Protein AF-0000000074520093 (afdb_homodimer)

Radius of gyration: 28.76 Å; Cα contacts (8 Å, |Δi|>4): 1550; chains: 2; bounding box: 60×88×59 Å

Sequence (734 aa):
MERLTLAYLGQLAEAAAVRPYFEPVVTDRGVQGARLGLVDDNTTGRFTRQEFALAETWLAPGDDAEAAFKRLVADGRRFILVDLKPEVLRRLAALPQAHDVLLLDVSSRDDALRGEDCASNVLHLLPSRAMRADALSQYLAKKKWTRWFLAVGPAPEDRLFADALKRSAKRFGMKIVAEKTWTHSFDDRKTPESEVPVFTQGSDYDLVLVADEAGSFGDILSYRTWLPRPVAGTQGLVPSAWHHTLEAWGAIQLQNRFRQQAGRWMTEADYGAWLAVRAIGEAATRTRSLEFEAIRSYLLSDGFALAGFKGVPLSFRRWDGQLRQPVLLVQERSLVAVAPVEGFAHPKNELDSLGYDEPETSCHAKPMERLTLAYLGQLAEAAAVRPYFEPVVTDRGVQGARLGLVDDNTTGRFTRQEFALAETWLAPGDDAEAAFKRLVADGRRFILVDLKPEVLRRLAALPQAHDVLLLDVSSRDDALRGEDCASNVLHLLPSRAMRADALSQYLAKKKWTRWFLAVGPAPEDRLFADALKRSAKRFGMKIVAEKTWTHSFDDRKTPESEVPVFTQGSDYDLVLVADEAGSFGDILSYRTWLPRPVAGTQGLVPSAWHHTLEAWGAIQLQNRFRQQAGRWMTEADYGAWLAVRAIGEAATRTRSLEFEAIRSYLLSDGFALAGFKGVPLSFRRWDGQLRQPVLLVQERSLVAVAPVEGFAHPKNELDSLGYDEPETSCHAKP

Nearest PDB structures (foldseek):
  3i09-assembly2_B  TM=7.073E-01  e=7.413E-15  Burkholderia mallei
  3n0w-assembly2_B  TM=7.727E-01  e=3.024E-14  Paraburkholderia xenovorans LB400
  4evr-assembly1_A  TM=6.752E-01  e=2.594E-12  Rhodopseudomonas palustris CGA009
  8jd5-assembly1_2  TM=5.832E-01  e=4.767E-10  Homo sapiens
  6bt5-assembly1_B  TM=6.129E-01  e=2.559E-08  Homo sapiens

Organism: Methylococcus capsulatus (strain ATCC 33009 / NCIMB 11132 / Bath) (NCBI:txid243233)

Structure (mmCIF, N/CA/C/O backbone):
data_AF-0000000074520093-model_v1
#
loop_
_entity.id
_entity.type
_entity.pdbx_description
1 polymer 'Leucine-binding protein domain-containing protein'
#
loop_
_atom_site.group_PDB
_atom_site.id
_atom_site.type_symbol
_atom_site.label_atom_id
_atom_site.label_alt_id
_atom_site.label_comp_id
_atom_site.label_asym_id
_atom_site.label_entity_id
_atom_site.label_seq_id
_atom_site.pdbx_PDB_ins_code
_atom_site.Cartn_x
_atom_site.Cartn_y
_atom_site.Cartn_z
_atom_site.occupancy
_atom_site.B_iso_or_equiv
_atom_site.auth_seq_id
_atom_site.auth_comp_id
_atom_site.auth_asym_id
_atom_site.auth_atom_id
_atom_site.pdbx_PDB_model_num
ATOM 1 N N . MET A 1 1 ? -26.984 -26.406 -28.328 1 77.5 1 MET A N 1
ATOM 2 C CA . MET A 1 1 ? -25.797 -25.953 -27.609 1 77.5 1 MET A CA 1
ATOM 3 C C . MET A 1 1 ? -25.422 -26.953 -26.516 1 77.5 1 MET A C 1
ATOM 5 O O . MET A 1 1 ? -26.281 -27.453 -25.797 1 77.5 1 MET A O 1
ATOM 9 N N . GLU A 1 2 ? -24.234 -27.531 -26.578 1 89.75 2 GLU A N 1
ATOM 10 C CA . GLU A 1 2 ? -23.734 -28.438 -25.547 1 89.75 2 GLU A CA 1
ATOM 11 C C . GLU A 1 2 ? -23.25 -27.672 -24.312 1 89.75 2 GLU A C 1
ATOM 13 O O . GLU A 1 2 ? -22.75 -26.562 -24.438 1 89.75 2 GLU A O 1
ATOM 18 N N . ARG A 1 3 ? -23.562 -28.266 -23.203 1 94.94 3 ARG A N 1
ATOM 19 C CA . ARG A 1 3 ? -23.266 -27.547 -21.969 1 94.94 3 ARG A CA 1
ATOM 20 C C . ARG A 1 3 ? -22.297 -28.344 -21.094 1 94.94 3 ARG A C 1
ATOM 22 O O . ARG A 1 3 ? -22.422 -29.562 -20.969 1 94.94 3 ARG A O 1
ATOM 29 N N . LEU A 1 4 ? -21.281 -27.656 -20.672 1 97.19 4 LEU A N 1
ATOM 30 C CA . LEU A 1 4 ? -20.391 -28.203 -19.672 1 97.19 4 LEU A CA 1
ATOM 31 C C . LEU A 1 4 ? -20.516 -27.438 -18.359 1 97.19 4 LEU A C 1
ATOM 33 O O . LEU A 1 4 ? -20.297 -26.234 -18.297 1 97.19 4 LEU A O 1
ATOM 37 N N . THR A 1 5 ? -20.938 -28.172 -17.281 1 98.25 5 THR A N 1
ATOM 38 C CA . THR A 1 5 ? -21.047 -27.547 -15.969 1 98.25 5 THR A CA 1
ATOM 39 C C . THR A 1 5 ? -19.828 -27.891 -15.109 1 98.25 5 THR A C 1
ATOM 41 O O . THR A 1 5 ? -19.625 -29.047 -14.742 1 98.25 5 THR A O 1
ATOM 44 N N . LEU A 1 6 ? -19.016 -26.859 -14.852 1 98.69 6 LEU A N 1
ATOM 45 C CA . LEU A 1 6 ? -17.922 -26.969 -13.898 1 98.69 6 LEU A CA 1
ATOM 46 C C . LEU A 1 6 ? -18.438 -26.906 -12.461 1 98.69 6 LEU A C 1
ATOM 48 O O . LEU A 1 6 ? -19.609 -26.594 -12.234 1 98.69 6 LEU A O 1
ATOM 52 N N . ALA A 1 7 ? -17.594 -27.234 -11.555 1 98.81 7 ALA A N 1
ATOM 53 C CA . ALA A 1 7 ? -17.938 -27.094 -10.148 1 98.81 7 ALA A CA 1
ATOM 54 C C . ALA A 1 7 ? -16.891 -26.281 -9.398 1 98.81 7 ALA A C 1
ATOM 56 O O . ALA A 1 7 ? -15.711 -26.297 -9.766 1 98.81 7 ALA A O 1
ATOM 57 N N . TYR A 1 8 ? -17.312 -25.547 -8.438 1 98.69 8 TYR A N 1
ATOM 58 C CA . TYR A 1 8 ? -16.469 -24.844 -7.48 1 98.69 8 TYR A CA 1
ATOM 59 C C . TYR A 1 8 ? -16.703 -25.344 -6.066 1 98.69 8 TYR A C 1
ATOM 61 O O . TYR A 1 8 ? -17.844 -25.312 -5.574 1 98.69 8 TYR A O 1
ATOM 69 N N . LEU A 1 9 ? -15.695 -25.875 -5.5 1 98.56 9 LEU A N 1
ATOM 70 C CA . LEU A 1 9 ? -15.742 -26.359 -4.125 1 98.56 9 LEU A CA 1
ATOM 71 C C . LEU A 1 9 ? -14.789 -25.578 -3.234 1 98.56 9 LEU A C 1
ATOM 73 O O . LEU A 1 9 ? -13.57 -25.75 -3.32 1 98.56 9 LEU A O 1
ATOM 77 N N . GLY A 1 10 ? -15.383 -24.703 -2.418 1 96.88 10 GLY A N 1
ATOM 78 C CA . GLY A 1 10 ? -14.555 -23.781 -1.654 1 96.88 10 GLY A CA 1
ATOM 79 C C . GLY A 1 10 ? -14.93 -23.719 -0.187 1 96.88 10 GLY A C 1
ATOM 80 O O . GLY A 1 10 ? -16.031 -24.109 0.192 1 96.88 10 GLY A O 1
ATOM 81 N N . GLN A 1 11 ? -13.984 -23.359 0.592 1 92.38 11 GLN A N 1
ATOM 82 C CA . GLN A 1 11 ? -14.18 -23.031 1.999 1 92.38 11 GLN A CA 1
ATOM 83 C C . GLN A 1 11 ? -13.461 -21.719 2.357 1 92.38 11 GLN A C 1
ATOM 85 O O . GLN A 1 11 ? -12.25 -21.594 2.152 1 92.38 11 GLN A O 1
ATOM 90 N N . LEU A 1 12 ? -14.305 -20.797 2.811 1 79.06 12 LEU A N 1
ATOM 91 C CA . LEU A 1 12 ? -13.641 -19.547 3.184 1 79.06 12 LEU A CA 1
ATOM 92 C C . LEU A 1 12 ? -12.797 -19.734 4.441 1 79.06 12 LEU A C 1
ATOM 94 O O . LEU A 1 12 ? -13.242 -20.359 5.402 1 79.06 12 LEU A O 1
ATOM 98 N N . ALA A 1 13 ? -11.484 -19.328 4.156 1 69.88 13 ALA A N 1
ATOM 99 C CA . ALA A 1 13 ? -10.609 -19.406 5.32 1 69.88 13 ALA A CA 1
ATOM 100 C C . ALA A 1 13 ? -11.156 -18.562 6.473 1 69.88 13 ALA A C 1
ATOM 102 O O . ALA A 1 13 ? -11.758 -17.516 6.25 1 69.88 13 ALA A O 1
ATOM 103 N N . GLU A 1 14 ? -11.078 -19.172 7.57 1 64.88 14 GLU A N 1
ATOM 104 C CA . GLU A 1 14 ? -11.414 -18.375 8.742 1 64.88 14 GLU A CA 1
ATOM 105 C C . GLU A 1 14 ? -10.555 -17.109 8.82 1 64.88 14 GLU A C 1
ATOM 107 O O . GLU A 1 14 ? -9.367 -17.156 8.5 1 64.88 14 GLU A O 1
ATOM 112 N N . ALA A 1 15 ? -11.273 -16.078 8.836 1 58.47 15 ALA A N 1
ATOM 113 C CA . ALA A 1 15 ? -10.555 -14.812 8.922 1 58.47 15 ALA A CA 1
ATOM 114 C C . ALA A 1 15 ? -9.414 -14.891 9.938 1 58.47 15 ALA A C 1
ATOM 116 O O . ALA A 1 15 ? -9.586 -15.43 11.031 1 58.47 15 ALA A O 1
ATOM 117 N N . ALA A 1 16 ? -8.227 -14.711 9.344 1 59.03 16 ALA A N 1
ATOM 118 C CA . ALA A 1 16 ? -7.105 -14.633 10.273 1 59.03 16 ALA A CA 1
ATOM 119 C C . ALA A 1 16 ? -7.387 -13.617 11.383 1 59.03 16 ALA A C 1
ATOM 121 O O . ALA A 1 16 ? -7.973 -12.562 11.133 1 59.03 16 ALA A O 1
ATOM 122 N N . ALA A 1 17 ? -7.145 -13.922 12.648 1 55.62 17 ALA A N 1
ATOM 123 C CA . ALA A 1 17 ? -7.305 -13.062 13.82 1 55.62 17 ALA A CA 1
ATOM 124 C C . ALA A 1 17 ? -6.52 -11.766 13.664 1 55.62 17 ALA A C 1
ATOM 126 O O . ALA A 1 17 ? -6.875 -10.734 14.242 1 55.62 17 ALA A O 1
ATOM 127 N N . VAL A 1 18 ? -5.57 -11.695 12.711 1 66.44 18 VAL A N 1
ATOM 128 C CA . VAL A 1 18 ? -4.609 -10.602 12.773 1 66.44 18 VAL A CA 1
ATOM 129 C C . VAL A 1 18 ? -4.668 -9.781 11.484 1 66.44 18 VAL A C 1
ATOM 131 O O . VAL A 1 18 ? -3.785 -8.961 11.219 1 66.44 18 VAL A O 1
ATOM 134 N N . ARG A 1 19 ? -5.762 -9.602 10.953 1 75.81 19 ARG A N 1
ATOM 135 C CA . ARG A 1 19 ? -5.863 -8.805 9.734 1 75.81 19 ARG A CA 1
ATOM 136 C C . ARG A 1 19 ? -5.969 -7.32 10.047 1 75.81 19 ARG A C 1
ATOM 138 O O . ARG A 1 19 ? -6.719 -6.922 10.945 1 75.81 19 ARG A O 1
ATOM 145 N N . PRO A 1 20 ? -5.039 -6.539 9.312 1 84.38 20 PRO A N 1
ATOM 146 C CA . PRO A 1 20 ? -5.203 -5.102 9.523 1 84.38 20 PRO A CA 1
ATOM 147 C C . PRO A 1 20 ? -6.625 -4.617 9.242 1 84.38 20 PRO A C 1
ATOM 149 O O . PRO A 1 20 ? -7.273 -5.105 8.312 1 84.38 20 PRO A O 1
ATOM 152 N N . TYR A 1 21 ? -7.066 -3.693 9.977 1 85.88 21 TYR A N 1
ATOM 153 C CA . TYR A 1 21 ? -8.438 -3.203 9.922 1 85.88 21 TYR A CA 1
ATOM 154 C C . TYR A 1 21 ? -8.75 -2.605 8.555 1 85.88 21 TYR A C 1
ATOM 156 O O . TYR A 1 21 ? -9.898 -2.65 8.094 1 85.88 21 TYR A O 1
ATOM 164 N N . PHE A 1 22 ? -7.738 -2.148 7.883 1 89.12 22 PHE A N 1
ATOM 165 C CA . PHE A 1 22 ? -7.98 -1.417 6.645 1 89.12 22 PHE A CA 1
ATOM 166 C C . PHE A 1 22 ? -8.047 -2.371 5.461 1 89.12 22 PHE A C 1
ATOM 168 O O . PHE A 1 22 ? -8.367 -1.959 4.344 1 89.12 22 PHE A O 1
ATOM 175 N N . GLU A 1 23 ? -7.785 -3.617 5.672 1 86.5 23 GLU A N 1
ATOM 176 C CA . GLU A 1 23 ? -7.953 -4.609 4.613 1 86.5 23 GLU A CA 1
ATOM 177 C C . GLU A 1 23 ? -9.391 -5.125 4.562 1 86.5 23 GLU A C 1
ATOM 179 O O . GLU A 1 23 ? -9.938 -5.547 5.578 1 86.5 23 GLU A O 1
ATOM 184 N N . PRO A 1 24 ? -9.93 -5.133 3.428 1 81 24 PRO A N 1
ATOM 185 C CA . PRO A 1 24 ? -11.32 -5.602 3.332 1 81 24 PRO A CA 1
ATOM 186 C C . PRO A 1 24 ? -11.445 -7.105 3.58 1 81 24 PRO A C 1
ATOM 188 O O . PRO A 1 24 ? -10.562 -7.875 3.197 1 81 24 PRO A O 1
ATOM 191 N N . VAL A 1 25 ? -12.539 -7.426 4.152 1 84.38 25 VAL A N 1
ATOM 192 C CA . VAL A 1 25 ? -12.883 -8.836 4.293 1 84.38 25 VAL A CA 1
ATOM 193 C C . VAL A 1 25 ? -13.461 -9.367 2.984 1 84.38 25 VAL A C 1
ATOM 195 O O . VAL A 1 25 ? -14.477 -8.867 2.502 1 84.38 25 VAL A O 1
ATOM 198 N N . VAL A 1 26 ? -12.812 -10.352 2.408 1 89.38 26 VAL A N 1
ATOM 199 C CA . VAL A 1 26 ? -13.258 -10.922 1.141 1 89.38 26 VAL A CA 1
ATOM 200 C C . VAL A 1 26 ? -14 -12.227 1.397 1 89.38 26 VAL A C 1
ATOM 202 O O . VAL A 1 26 ? -13.414 -13.203 1.874 1 89.38 26 VAL A O 1
ATOM 205 N N . THR A 1 27 ? -15.266 -12.227 1.076 1 89 27 THR A N 1
ATOM 206 C CA . THR A 1 27 ? -16.094 -13.391 1.387 1 89 27 THR A CA 1
ATOM 207 C C . THR A 1 27 ? -16.359 -14.211 0.129 1 89 27 THR A C 1
ATOM 209 O O . THR A 1 27 ? -17 -15.266 0.195 1 89 27 THR A O 1
ATOM 212 N N . ASP A 1 28 ? -15.836 -13.781 -0.969 1 92.81 28 ASP A N 1
ATOM 213 C CA . ASP A 1 28 ? -16.125 -14.445 -2.234 1 92.81 28 ASP A CA 1
ATOM 214 C C . ASP A 1 28 ? -14.844 -14.648 -3.047 1 92.81 28 ASP A C 1
ATOM 216 O O . ASP A 1 28 ? -14.867 -14.57 -4.277 1 92.81 28 ASP A O 1
ATOM 220 N N . ARG A 1 29 ? -13.758 -14.734 -2.295 1 92.19 29 ARG A N 1
ATOM 221 C CA . ARG A 1 29 ? -12.492 -14.938 -2.986 1 92.19 29 ARG A CA 1
ATOM 222 C C . ARG A 1 29 ? -12.516 -16.219 -3.807 1 92.19 29 ARG A C 1
ATOM 224 O O . ARG A 1 29 ? -13.094 -17.219 -3.385 1 92.19 29 ARG A O 1
ATOM 231 N N . GLY A 1 30 ? -11.945 -16.219 -4.922 1 96.5 30 GLY A N 1
ATOM 232 C CA . GLY A 1 30 ? -11.875 -17.391 -5.801 1 96.5 30 GLY A CA 1
ATOM 233 C C . GLY A 1 30 ? -13.047 -17.484 -6.754 1 96.5 30 GLY A C 1
ATOM 234 O O . GLY A 1 30 ? -12.875 -17.391 -7.973 1 96.5 30 GLY A O 1
ATOM 235 N N . VAL A 1 31 ? -14.25 -17.5 -6.215 1 97.62 31 VAL A N 1
ATOM 236 C CA . VAL A 1 31 ? -15.438 -17.781 -7.016 1 97.62 31 VAL A CA 1
ATOM 237 C C . VAL A 1 31 ? -15.68 -16.625 -7.988 1 97.62 31 VAL A C 1
ATOM 239 O O . VAL A 1 31 ? -16.156 -16.844 -9.109 1 97.62 31 VAL A O 1
ATOM 242 N N . GLN A 1 32 ? -15.383 -15.367 -7.59 1 98.06 32 GLN A N 1
ATOM 243 C CA . GLN A 1 32 ? -15.555 -14.234 -8.492 1 98.06 32 GLN A CA 1
ATOM 244 C C . GLN A 1 32 ? -14.641 -14.352 -9.711 1 98.06 32 GLN A C 1
ATOM 246 O O . GLN A 1 32 ? -15.008 -13.922 -10.805 1 98.06 32 GLN A O 1
ATOM 251 N N . GLY A 1 33 ? -13.453 -14.914 -9.484 1 98.62 33 GLY A N 1
ATOM 252 C CA . GLY A 1 33 ? -12.586 -15.203 -10.625 1 98.62 33 GLY A CA 1
ATOM 253 C C . GLY A 1 33 ? -13.164 -16.25 -11.562 1 98.62 33 GLY A C 1
ATOM 254 O O . GLY A 1 33 ? -13.109 -16.094 -12.781 1 98.62 33 GLY A O 1
ATOM 255 N N . ALA A 1 34 ? -13.711 -17.25 -11.008 1 98.81 34 ALA A N 1
ATOM 256 C CA . ALA A 1 34 ? -14.336 -18.312 -11.805 1 98.81 34 ALA A CA 1
ATOM 257 C C . ALA A 1 34 ? -15.5 -17.766 -12.617 1 98.81 34 ALA A C 1
ATOM 259 O O . ALA A 1 34 ? -15.641 -18.078 -13.805 1 98.81 34 ALA A O 1
ATOM 260 N N . ARG A 1 35 ? -16.328 -16.984 -12.008 1 98.75 35 ARG A N 1
ATOM 261 C CA . ARG A 1 35 ? -17.469 -16.375 -12.68 1 98.75 35 ARG A CA 1
ATOM 262 C C . ARG A 1 35 ? -17.031 -15.516 -13.852 1 98.75 35 ARG A C 1
ATOM 264 O O . ARG A 1 35 ? -17.656 -15.539 -14.914 1 98.75 35 ARG A O 1
ATOM 271 N N . LEU A 1 36 ? -15.984 -14.773 -13.586 1 98.75 36 LEU A N 1
ATOM 272 C CA . LEU A 1 36 ? -15.477 -13.953 -14.68 1 98.75 36 LEU A CA 1
ATOM 273 C C . LEU A 1 36 ? -14.961 -14.828 -15.82 1 98.75 36 LEU A C 1
ATOM 275 O O . LEU A 1 36 ? -15.148 -14.492 -17 1 98.75 36 LEU A O 1
ATOM 279 N N . GLY A 1 37 ? -14.25 -15.914 -15.492 1 98.62 37 GLY A N 1
ATOM 280 C CA . GLY A 1 37 ? -13.812 -16.859 -16.5 1 98.62 37 GLY A CA 1
ATOM 281 C C . GLY A 1 37 ? -14.953 -17.422 -17.328 1 98.62 37 GLY A C 1
ATOM 282 O O . GLY A 1 37 ? -14.812 -17.641 -18.531 1 98.62 37 GLY A O 1
ATOM 283 N N . LEU A 1 38 ? -16.109 -17.656 -16.688 1 98.38 38 LEU A N 1
ATOM 284 C CA . LEU A 1 38 ? -17.297 -18.141 -17.375 1 98.38 38 LEU A CA 1
ATOM 285 C C . LEU A 1 38 ? -17.781 -17.125 -18.406 1 98.38 38 LEU A C 1
ATOM 287 O O . LEU A 1 38 ? -18.141 -17.484 -19.516 1 98.38 38 LEU A O 1
ATOM 291 N N . VAL A 1 39 ? -17.812 -15.875 -17.953 1 97.81 39 VAL A N 1
ATOM 292 C CA . VAL A 1 39 ? -18.234 -14.812 -18.844 1 97.81 39 VAL A CA 1
ATOM 293 C C . VAL A 1 39 ? -17.328 -14.781 -20.078 1 97.81 39 VAL A C 1
ATOM 295 O O . VAL A 1 39 ? -17.812 -14.703 -21.219 1 97.81 39 VAL A O 1
ATOM 298 N N . ASP A 1 40 ? -16.031 -14.875 -19.844 1 97 40 ASP A N 1
ATOM 299 C CA . ASP A 1 40 ? -15.062 -14.852 -20.938 1 97 40 ASP A CA 1
ATOM 300 C C . ASP A 1 40 ? -15.266 -16.031 -21.875 1 97 40 ASP A C 1
ATOM 302 O O . ASP A 1 40 ? -15.297 -15.852 -23.094 1 97 40 ASP A O 1
ATOM 306 N N . ASP A 1 41 ? -15.406 -17.188 -21.297 1 97 41 ASP A N 1
ATOM 307 C CA . ASP A 1 41 ? -15.523 -18.406 -22.109 1 97 41 ASP A CA 1
ATOM 308 C C . ASP A 1 41 ? -16.844 -18.422 -22.875 1 97 41 ASP A C 1
ATOM 310 O O . ASP A 1 41 ? -16.906 -18.906 -24.016 1 97 41 ASP A O 1
ATOM 314 N N . ASN A 1 42 ? -17.906 -17.891 -22.281 1 96.38 42 ASN A N 1
ATOM 315 C CA . ASN A 1 42 ? -19.219 -17.906 -22.938 1 96.38 42 ASN A CA 1
ATOM 316 C C . ASN A 1 42 ? -19.297 -16.859 -24.031 1 96.38 42 ASN A C 1
ATOM 318 O O . ASN A 1 42 ? -20.141 -16.953 -24.922 1 96.38 42 ASN A O 1
ATOM 322 N N . THR A 1 43 ? -18.484 -15.875 -23.906 1 91.12 43 THR A N 1
ATOM 323 C CA . THR A 1 43 ? -18.375 -14.938 -25.016 1 91.12 43 THR A CA 1
ATOM 324 C C . THR A 1 43 ? -17.828 -15.633 -26.266 1 91.12 43 THR A C 1
ATOM 326 O O . THR A 1 43 ? -18.359 -15.453 -27.359 1 91.12 43 THR A O 1
ATOM 329 N N . THR A 1 44 ? -16.828 -16.438 -26.094 1 84.62 44 THR A N 1
ATOM 330 C CA . THR A 1 44 ? -16.25 -17.234 -27.188 1 84.62 44 THR A CA 1
ATOM 331 C C . THR A 1 44 ? -17.188 -18.375 -27.578 1 84.62 44 THR A C 1
ATOM 333 O O . THR A 1 44 ? -17.25 -18.781 -28.734 1 84.62 44 THR A O 1
ATOM 336 N N . GLY A 1 45 ? -17.875 -18.922 -26.594 1 83.44 45 GLY A N 1
ATOM 337 C CA . GLY A 1 45 ? -18.734 -20.078 -26.75 1 83.44 45 GLY A CA 1
ATOM 338 C C . GLY A 1 45 ? -19.922 -19.812 -27.672 1 83.44 45 GLY A C 1
ATOM 339 O O . GLY A 1 45 ? -20.469 -20.75 -28.266 1 83.44 45 GLY A O 1
ATOM 340 N N . ARG A 1 46 ? -20.281 -18.625 -27.781 1 82.62 46 ARG A N 1
ATOM 341 C CA . ARG A 1 46 ? -21.375 -18.281 -28.688 1 82.62 46 ARG A CA 1
ATOM 342 C C . ARG A 1 46 ? -21.031 -18.656 -30.125 1 82.62 46 ARG A C 1
ATOM 344 O O . ARG A 1 46 ? -21.906 -19.031 -30.906 1 82.62 46 ARG A O 1
ATOM 351 N N . PHE A 1 47 ? -19.812 -18.719 -30.391 1 84.44 47 PHE A N 1
ATOM 352 C CA . PHE A 1 47 ? -19.359 -19 -31.75 1 84.44 47 PHE A CA 1
ATOM 353 C C . PHE A 1 47 ? -19.125 -20.484 -31.938 1 84.44 47 PHE A C 1
ATOM 355 O O . PHE A 1 47 ? -19.266 -21.016 -33.031 1 84.44 47 PHE A O 1
ATOM 362 N N . THR A 1 48 ? -18.812 -21.188 -30.812 1 84.88 48 THR A N 1
ATOM 363 C CA . THR A 1 48 ? -18.484 -22.609 -30.906 1 84.88 48 THR A CA 1
ATOM 364 C C . THR A 1 48 ? -19.672 -23.453 -30.484 1 84.88 48 THR A C 1
ATOM 366 O O . THR A 1 48 ? -19.641 -24.688 -30.578 1 84.88 48 THR A O 1
ATOM 369 N N . ARG A 1 49 ? -20.719 -22.828 -30.016 1 89.94 49 ARG A N 1
ATOM 370 C CA . ARG A 1 49 ? -21.938 -23.484 -29.562 1 89.94 49 ARG A CA 1
ATOM 371 C C . ARG A 1 49 ? -21.688 -24.297 -28.297 1 89.94 49 ARG A C 1
ATOM 373 O O . ARG A 1 49 ? -22.125 -25.438 -28.188 1 89.94 49 ARG A O 1
ATOM 380 N N . GLN A 1 50 ? -20.812 -23.797 -27.516 1 92.69 50 GLN A N 1
ATOM 381 C CA . GLN A 1 50 ? -20.516 -24.344 -26.203 1 92.69 50 GLN A CA 1
ATOM 382 C C . GLN A 1 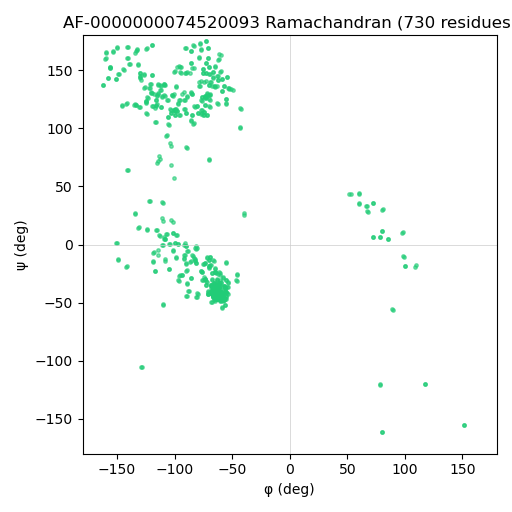50 ? -20.953 -23.391 -25.094 1 92.69 50 GLN A C 1
ATOM 384 O O . GLN A 1 50 ? -20.812 -22.172 -25.234 1 92.69 50 GLN A O 1
ATOM 389 N N . GLU A 1 51 ? -21.531 -23.953 -24.141 1 95.12 51 GLU A N 1
ATOM 390 C CA . GLU A 1 51 ? -21.938 -23.172 -22.984 1 95.12 51 GLU A CA 1
ATOM 391 C C . GLU A 1 51 ? -21.297 -23.703 -21.703 1 95.12 51 GLU A C 1
ATOM 393 O O . GLU A 1 51 ? -21.219 -24.922 -21.516 1 95.12 51 GLU A O 1
ATOM 398 N N . PHE A 1 52 ? -20.812 -22.797 -20.938 1 97.56 52 PHE A N 1
ATOM 399 C CA . PHE A 1 52 ? -20.188 -23.156 -19.672 1 97.56 52 PHE A CA 1
ATOM 400 C C . PHE A 1 52 ? -20.984 -22.625 -18.484 1 97.56 52 PHE A C 1
ATOM 402 O O . PHE A 1 52 ? -21.5 -21.5 -18.531 1 97.56 52 PHE A O 1
ATOM 409 N N . ALA A 1 53 ? -21.125 -23.438 -17.484 1 98 53 ALA A N 1
ATOM 410 C CA . ALA A 1 53 ? -21.797 -23.094 -16.234 1 98 53 ALA A CA 1
ATOM 411 C C . ALA A 1 53 ? -20.969 -23.516 -15.023 1 98 53 ALA A C 1
ATOM 413 O O . ALA A 1 53 ? -19.969 -24.219 -15.156 1 98 53 ALA A O 1
ATOM 414 N N . LEU A 1 54 ? -21.359 -23.016 -13.85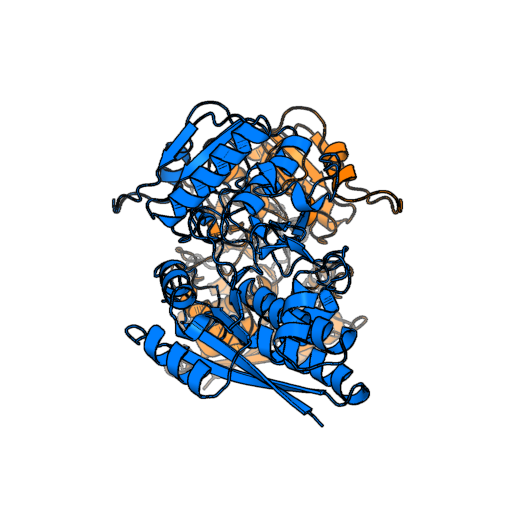9 1 98.44 54 LEU A N 1
ATOM 415 C CA . LEU A 1 54 ? -20.625 -23.297 -12.641 1 98.44 54 LEU A CA 1
ATOM 416 C C . LEU A 1 54 ? -21.562 -23.672 -11.5 1 98.44 54 LEU A C 1
ATOM 418 O O . LEU A 1 54 ? -22.484 -22.922 -11.164 1 98.44 54 LEU A O 1
ATOM 422 N N . ALA A 1 55 ? -21.359 -24.859 -10.984 1 98.31 55 ALA A N 1
ATOM 423 C CA . ALA A 1 55 ? -22.031 -25.281 -9.75 1 98.31 55 ALA A CA 1
ATOM 424 C C . ALA A 1 55 ? -21.172 -24.953 -8.531 1 98.31 55 ALA A C 1
ATOM 426 O O . ALA A 1 55 ? -20.078 -25.5 -8.367 1 98.31 55 ALA A O 1
ATOM 427 N N . GLU A 1 56 ? -21.672 -24.094 -7.684 1 97.75 56 GLU A N 1
ATOM 428 C CA . GLU A 1 56 ? -20.875 -23.609 -6.559 1 97.75 56 GLU A CA 1
ATOM 429 C C . GLU A 1 56 ? -21.281 -24.312 -5.262 1 97.75 56 GLU A C 1
ATOM 431 O O . GLU A 1 56 ? -22.453 -24.438 -4.953 1 97.75 56 GLU A O 1
ATOM 436 N N . THR A 1 57 ? -20.344 -24.844 -4.57 1 97.5 57 THR A N 1
ATOM 437 C CA . THR A 1 57 ? -20.516 -25.422 -3.24 1 97.5 57 THR A CA 1
ATOM 438 C C . THR A 1 57 ? -19.547 -24.781 -2.244 1 97.5 57 THR A C 1
ATOM 440 O O . THR A 1 57 ? -18.328 -24.828 -2.424 1 97.5 57 THR A O 1
ATOM 443 N N . TRP A 1 58 ? -20.109 -24.203 -1.192 1 95.69 58 TRP A N 1
ATOM 444 C CA . TRP A 1 58 ? -19.328 -23.578 -0.121 1 95.69 58 TRP A CA 1
ATOM 445 C C . TRP A 1 58 ? -19.453 -24.391 1.169 1 95.69 58 TRP A C 1
ATOM 447 O O . TRP A 1 58 ? -20.547 -24.656 1.644 1 95.69 58 TRP A O 1
ATOM 457 N N . LEU A 1 59 ? -18.297 -24.688 1.637 1 95.75 59 LEU A N 1
ATOM 458 C CA . LEU A 1 59 ? -18.266 -25.453 2.871 1 95.75 59 LEU A CA 1
ATOM 459 C C . LEU A 1 59 ? -18.203 -24.531 4.086 1 95.75 59 LEU A C 1
ATOM 461 O O . LEU A 1 59 ? -17.391 -23.609 4.121 1 95.75 59 LEU A O 1
ATOM 465 N N . ALA A 1 60 ? -19.016 -24.734 5.051 1 91.81 60 ALA A N 1
ATOM 466 C CA . ALA A 1 60 ? -18.891 -24.125 6.371 1 91.81 60 ALA A CA 1
ATOM 467 C C . ALA A 1 60 ? -17.844 -24.859 7.211 1 91.81 60 ALA A C 1
ATOM 469 O O . ALA A 1 60 ? -17.453 -25.984 6.883 1 91.81 60 ALA A O 1
ATOM 470 N N . PRO A 1 61 ? -17.391 -24.109 8.25 1 86.81 61 PRO A N 1
ATOM 471 C CA . PRO A 1 61 ? -16.469 -24.828 9.141 1 86.81 61 PRO A CA 1
ATOM 472 C C . PRO A 1 61 ? -17.062 -26.125 9.68 1 86.81 61 PRO A C 1
ATOM 474 O O . PRO A 1 61 ? -18.203 -26.141 10.148 1 86.81 61 PRO A O 1
ATOM 477 N N . GLY A 1 62 ? -16.422 -27.188 9.5 1 88 62 GLY A N 1
ATOM 478 C CA . GLY A 1 62 ? -16.875 -28.469 10.039 1 88 62 GLY A CA 1
ATOM 479 C C . GLY A 1 62 ? -17.609 -29.328 9.023 1 88 62 GLY A C 1
ATOM 480 O O . GLY A 1 62 ? -17.844 -30.516 9.258 1 88 62 GLY A O 1
ATOM 481 N N . ASP A 1 63 ? -17.922 -28.75 7.875 1 93.81 63 ASP A N 1
ATOM 482 C CA . ASP A 1 63 ? -18.609 -29.531 6.84 1 93.81 63 ASP A CA 1
ATOM 483 C C . ASP A 1 63 ? -17.703 -30.656 6.328 1 93.81 63 ASP A C 1
ATOM 485 O O . ASP A 1 63 ? -16.484 -30.562 6.402 1 93.81 63 ASP A O 1
ATOM 489 N N . ASP A 1 64 ? -18.344 -31.656 5.867 1 95.94 64 ASP A N 1
ATOM 490 C CA . ASP A 1 64 ? -17.656 -32.812 5.285 1 95.94 64 ASP A CA 1
ATOM 491 C C . ASP A 1 64 ? -17.312 -32.562 3.82 1 95.94 64 ASP A C 1
ATOM 493 O O . ASP A 1 64 ? -18.141 -32.781 2.938 1 95.94 64 ASP A O 1
ATOM 497 N N . ALA A 1 65 ? -16.078 -32.281 3.553 1 97.5 65 ALA A N 1
ATOM 498 C CA . ALA A 1 65 ? -15.609 -31.969 2.203 1 97.5 65 ALA A CA 1
ATOM 499 C C . ALA A 1 65 ? -15.75 -33.188 1.279 1 97.5 65 ALA A C 1
ATOM 501 O O . ALA A 1 65 ? -16.062 -33.031 0.098 1 97.5 65 ALA A O 1
ATOM 502 N N . GLU A 1 66 ? -15.508 -34.344 1.753 1 98.06 66 GLU A N 1
ATOM 503 C CA . GLU A 1 66 ? -15.594 -35.562 0.941 1 98.06 66 GLU A CA 1
ATOM 504 C C . GLU A 1 66 ? -17.031 -35.812 0.492 1 98.06 66 GLU A C 1
ATOM 506 O O . GLU A 1 66 ? -17.266 -36.188 -0.662 1 98.06 66 GLU A O 1
ATOM 511 N N . ALA A 1 67 ? -17.953 -35.625 1.432 1 98.19 67 ALA A N 1
ATOM 512 C CA . ALA A 1 67 ? -19.359 -35.812 1.085 1 98.19 67 ALA A CA 1
ATOM 513 C C . ALA A 1 67 ? -19.797 -34.812 0.013 1 98.19 67 ALA A C 1
ATOM 515 O O . ALA A 1 67 ? -20.516 -35.188 -0.92 1 98.19 67 ALA A O 1
ATOM 516 N N . ALA A 1 68 ? -19.375 -33.625 0.222 1 98.31 68 ALA A N 1
ATOM 517 C CA . ALA A 1 68 ? -19.703 -32.594 -0.763 1 98.31 68 ALA A CA 1
ATOM 518 C C . ALA A 1 68 ? -19.109 -32.938 -2.129 1 98.31 68 ALA A C 1
ATOM 520 O O . ALA A 1 68 ? -19.781 -32.781 -3.154 1 98.31 68 ALA A O 1
ATOM 521 N N . PHE A 1 69 ? -17.891 -33.375 -2.088 1 98.44 69 PHE A N 1
ATOM 522 C CA . PHE A 1 69 ? -17.203 -33.781 -3.311 1 98.44 69 PHE A CA 1
ATOM 523 C C . PHE A 1 69 ? -17.938 -34.938 -3.996 1 98.44 69 PHE A C 1
ATOM 525 O O . PHE A 1 69 ? -18.203 -34.875 -5.199 1 98.44 69 PHE A O 1
ATOM 532 N N . LYS A 1 70 ? -18.297 -35.906 -3.271 1 98.31 70 LYS A N 1
ATOM 533 C CA . LYS A 1 70 ? -19 -37.094 -3.814 1 98.31 70 LYS A CA 1
ATOM 534 C C . LYS A 1 70 ? -20.328 -36.688 -4.438 1 98.31 70 LYS A C 1
ATOM 536 O O . LYS A 1 70 ? -20.734 -37.219 -5.461 1 98.31 70 LYS A O 1
ATOM 541 N N . ARG A 1 71 ? -20.969 -35.719 -3.82 1 98.19 71 ARG A N 1
ATOM 542 C CA . ARG A 1 71 ? -22.234 -35.25 -4.367 1 98.19 71 ARG A CA 1
ATOM 543 C C . ARG A 1 71 ? -22.031 -34.562 -5.711 1 98.19 71 ARG A C 1
ATOM 545 O O . ARG A 1 71 ? -22.812 -34.75 -6.641 1 98.19 71 ARG A O 1
ATOM 552 N N . LEU A 1 72 ? -20.984 -33.781 -5.773 1 98.38 72 LEU A N 1
ATOM 553 C CA . LEU A 1 72 ? -20.672 -33.125 -7.027 1 98.38 72 LEU A CA 1
ATOM 554 C C . LEU A 1 72 ? -20.375 -34.125 -8.133 1 98.38 72 LEU A C 1
ATOM 556 O O . LEU A 1 72 ? -20.844 -33.969 -9.266 1 98.38 72 LEU A O 1
ATOM 560 N N . VAL A 1 73 ? -19.625 -35.125 -7.793 1 98.19 73 VAL A N 1
ATOM 561 C CA . VAL A 1 73 ? -19.25 -36.156 -8.766 1 98.19 73 VAL A CA 1
ATOM 562 C C . VAL A 1 73 ? -20.5 -36.938 -9.188 1 98.19 73 VAL A C 1
ATOM 564 O O . VAL A 1 73 ? -20.672 -37.219 -10.375 1 98.19 73 VAL A O 1
ATOM 567 N N . ALA A 1 74 ? -21.344 -37.25 -8.242 1 97.75 74 ALA A N 1
ATOM 568 C CA . ALA A 1 74 ? -22.594 -37.938 -8.531 1 97.75 74 ALA A CA 1
ATOM 569 C C . ALA A 1 74 ? -23.484 -37.125 -9.461 1 97.75 74 ALA A C 1
ATOM 571 O O . ALA A 1 74 ? -24.219 -37.688 -10.281 1 97.75 74 ALA A O 1
ATOM 572 N N . ASP A 1 75 ? -23.359 -35.812 -9.359 1 97.75 75 ASP A N 1
ATOM 573 C CA . ASP A 1 75 ? -24.141 -34.938 -10.195 1 97.75 75 ASP A CA 1
ATOM 574 C C . ASP A 1 75 ? -23.516 -34.781 -11.578 1 97.75 75 ASP A C 1
ATOM 576 O O . ASP A 1 75 ? -23.984 -34 -12.406 1 97.75 75 ASP A O 1
ATOM 580 N N . GLY A 1 76 ? -22.391 -35.406 -11.797 1 97.06 76 GLY A N 1
ATOM 581 C CA . GLY A 1 76 ? -21.781 -35.469 -13.117 1 97.06 76 GLY A CA 1
ATOM 582 C C . GLY A 1 76 ? -20.688 -34.438 -13.312 1 97.06 76 GLY A C 1
ATOM 583 O O . GLY A 1 76 ? -20.234 -34.219 -14.438 1 97.06 76 GLY A O 1
ATOM 584 N N . ARG A 1 77 ? -20.297 -33.781 -12.195 1 98.19 77 ARG A N 1
ATOM 585 C CA . ARG A 1 77 ? -19.219 -32.781 -12.305 1 98.19 77 ARG A CA 1
ATOM 586 C C . ARG A 1 77 ? -17.859 -33.469 -12.398 1 98.19 77 ARG A C 1
ATOM 588 O O . ARG A 1 77 ? -17.484 -34.25 -11.516 1 98.19 77 ARG A O 1
ATOM 595 N N . ARG A 1 78 ? -17.141 -33.125 -13.469 1 98.25 78 ARG A N 1
ATOM 596 C CA . ARG A 1 78 ? -15.859 -33.812 -13.68 1 98.25 78 ARG A CA 1
ATOM 597 C C . ARG A 1 78 ? -14.703 -32.812 -13.617 1 98.25 78 ARG A C 1
ATOM 599 O O . ARG A 1 78 ? -13.539 -33.219 -13.5 1 98.25 78 ARG A O 1
ATOM 606 N N . PHE A 1 79 ? -14.969 -31.547 -13.859 1 98.81 79 PHE A N 1
ATOM 607 C CA . PHE A 1 79 ? -14.016 -30.453 -13.656 1 98.81 79 PHE A CA 1
ATOM 608 C C . PHE A 1 79 ? -14.375 -29.641 -12.422 1 98.81 79 PHE A C 1
ATOM 610 O O . PHE A 1 79 ? -15.375 -28.922 -12.414 1 98.81 79 PHE A O 1
ATOM 617 N N . ILE A 1 80 ? -13.531 -29.766 -11.367 1 98.94 80 ILE A N 1
ATOM 618 C CA . ILE A 1 80 ? -13.883 -29.156 -10.086 1 98.94 80 ILE A CA 1
ATOM 619 C C . ILE A 1 80 ? -12.758 -28.234 -9.633 1 98.94 80 ILE A C 1
ATOM 621 O O . ILE A 1 80 ? -11.633 -28.672 -9.391 1 98.94 80 ILE A O 1
ATOM 625 N N . LEU A 1 81 ? -13.031 -26.906 -9.602 1 98.88 81 LEU A N 1
ATOM 626 C CA . LEU A 1 81 ? -12.133 -25.953 -8.969 1 98.88 81 LEU A CA 1
ATOM 627 C C . LEU A 1 81 ? -12.164 -26.094 -7.453 1 98.88 81 LEU A C 1
ATOM 629 O O . LEU A 1 81 ? -13.234 -26.125 -6.844 1 98.88 81 LEU A O 1
ATOM 633 N N . VAL A 1 82 ? -10.992 -26.219 -6.875 1 98.56 82 VAL A N 1
ATOM 634 C CA . VAL A 1 82 ? -10.914 -26.5 -5.445 1 98.56 82 VAL A CA 1
ATOM 635 C C . VAL A 1 82 ? -10.188 -25.375 -4.727 1 98.56 82 VAL A C 1
ATOM 637 O O . VAL A 1 82 ? -9.039 -25.062 -5.047 1 98.56 82 VAL A O 1
ATOM 640 N N . ASP A 1 83 ? -10.836 -24.719 -3.811 1 97.12 83 ASP A N 1
ATOM 641 C CA . ASP A 1 83 ? -10.297 -23.719 -2.889 1 97.12 83 ASP A CA 1
ATOM 642 C C . ASP A 1 83 ? -10.383 -24.203 -1.443 1 97.12 83 ASP A C 1
ATOM 644 O O . ASP A 1 83 ? -11.211 -23.719 -0.667 1 97.12 83 ASP A O 1
ATOM 648 N N . LEU A 1 84 ? -9.523 -25.219 -1.133 1 96.19 84 LEU A N 1
ATOM 649 C CA . LEU A 1 84 ? -9.5 -25.891 0.164 1 96.19 84 LEU A CA 1
ATOM 650 C C . LEU A 1 84 ? -8.07 -26.016 0.676 1 96.19 84 LEU A C 1
ATOM 652 O O . LEU A 1 84 ? -7.117 -25.812 -0.072 1 96.19 84 LEU A O 1
ATOM 656 N N . LYS A 1 85 ? -7.93 -26.344 1.945 1 94.44 85 LYS A N 1
ATOM 657 C CA . LYS A 1 85 ? -6.617 -26.609 2.523 1 94.44 85 LYS A CA 1
ATOM 658 C C . LYS A 1 85 ? -5.938 -27.781 1.812 1 94.44 85 LYS A C 1
ATOM 660 O O . LYS A 1 85 ? -6.602 -28.719 1.365 1 94.44 85 LYS A O 1
ATOM 665 N N . PRO A 1 86 ? -4.629 -27.688 1.768 1 96.12 86 PRO A N 1
ATOM 666 C CA . PRO A 1 86 ? -3.875 -28.734 1.059 1 96.12 86 PRO A CA 1
ATOM 667 C C . PRO A 1 86 ? -4.211 -30.141 1.543 1 96.12 86 PRO A C 1
ATOM 669 O O . PRO A 1 86 ? -4.332 -31.062 0.733 1 96.12 86 PRO A O 1
ATOM 672 N N . GLU A 1 87 ? -4.441 -30.312 2.814 1 95.56 87 GLU A N 1
ATOM 673 C CA . GLU A 1 87 ? -4.715 -31.641 3.361 1 95.56 87 GLU A CA 1
ATOM 674 C C . GLU A 1 87 ? -6.062 -32.156 2.875 1 95.56 87 GLU A C 1
ATOM 676 O O . GLU A 1 87 ? -6.215 -33.375 2.654 1 95.56 87 GLU A O 1
ATOM 681 N N . VAL A 1 88 ? -7 -31.281 2.736 1 96.69 88 VAL A N 1
ATOM 682 C CA . VAL A 1 88 ? -8.32 -31.672 2.256 1 96.69 88 VAL A CA 1
ATOM 683 C C . VAL A 1 88 ? -8.25 -32.031 0.775 1 96.69 88 VAL A C 1
ATOM 685 O O . VAL A 1 88 ? -8.805 -33.062 0.351 1 96.69 88 VAL A O 1
ATOM 688 N N . LEU A 1 89 ? -7.531 -31.25 0.019 1 97.69 89 LEU A N 1
ATOM 689 C CA . LEU A 1 89 ? -7.363 -31.531 -1.405 1 97.69 89 LEU A CA 1
ATOM 690 C C . LEU A 1 89 ? -6.707 -32.875 -1.625 1 97.69 89 LEU A C 1
ATOM 692 O O . LEU A 1 89 ? -7.129 -33.656 -2.498 1 97.69 89 LEU A O 1
ATOM 696 N N . ARG A 1 90 ? -5.711 -33.156 -0.823 1 97.19 90 ARG A N 1
ATOM 697 C CA . ARG A 1 90 ? -5.023 -34.469 -0.923 1 97.19 90 ARG A CA 1
ATOM 698 C C . ARG A 1 90 ? -5.988 -35.625 -0.696 1 97.19 90 ARG A C 1
A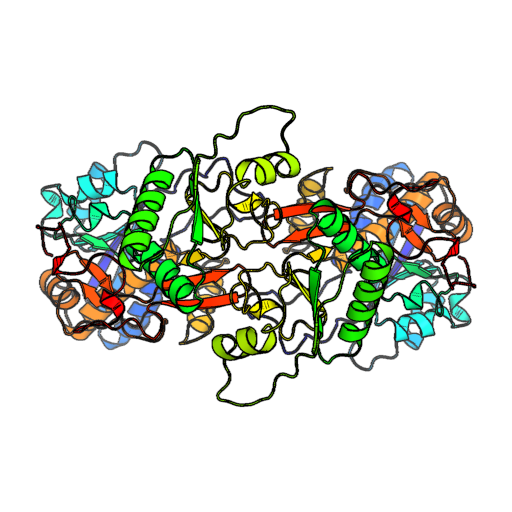TOM 700 O O . ARG A 1 90 ? -5.953 -36.594 -1.426 1 97.19 90 ARG A O 1
ATOM 707 N N . ARG A 1 91 ? -6.855 -35.469 0.254 1 97.69 91 ARG A N 1
ATOM 708 C CA . ARG A 1 91 ? -7.828 -36.5 0.564 1 97.69 91 ARG A CA 1
ATOM 709 C C . ARG A 1 91 ? -8.836 -36.656 -0.569 1 97.69 91 ARG A C 1
ATOM 711 O O . ARG A 1 91 ? -9.164 -37.781 -0.953 1 97.69 91 ARG A O 1
ATOM 718 N N . LEU A 1 92 ? -9.281 -35.562 -1.087 1 98.38 92 LEU A N 1
ATOM 719 C CA . LEU A 1 92 ? -10.25 -35.594 -2.174 1 98.38 92 LEU A CA 1
ATOM 720 C C . LEU A 1 92 ? -9.656 -36.281 -3.402 1 98.38 92 LEU A C 1
ATOM 722 O O . LEU A 1 92 ? -10.32 -37.125 -4.039 1 98.38 92 LEU A O 1
ATOM 726 N N . ALA A 1 93 ? -8.445 -35.969 -3.715 1 97.81 93 ALA A N 1
ATOM 727 C CA . ALA A 1 93 ? -7.777 -36.469 -4.91 1 97.81 93 ALA A CA 1
ATOM 728 C C . ALA A 1 93 ? -7.586 -38 -4.824 1 97.81 93 ALA A C 1
ATOM 730 O O . ALA A 1 93 ? -7.512 -38.688 -5.852 1 97.81 93 ALA A O 1
ATOM 731 N N . ALA A 1 94 ? -7.578 -38.5 -3.633 1 97 94 ALA A N 1
ATOM 732 C CA . ALA A 1 94 ? -7.266 -39.906 -3.412 1 97 94 ALA A CA 1
ATOM 733 C C . ALA A 1 94 ? -8.531 -40.75 -3.42 1 97 94 ALA A C 1
ATOM 735 O O . ALA A 1 94 ? -8.461 -42 -3.432 1 97 94 ALA A O 1
ATOM 736 N N . LEU A 1 95 ? -9.68 -40.125 -3.424 1 97.94 95 LEU A N 1
ATOM 737 C CA . LEU A 1 95 ? -10.93 -40.875 -3.385 1 97.94 95 LEU A CA 1
ATOM 738 C C . LEU A 1 95 ? -11.133 -41.688 -4.676 1 97.94 95 LEU A C 1
ATOM 740 O O . LEU A 1 95 ? -10.789 -41.188 -5.762 1 97.94 95 LEU A O 1
ATOM 744 N N . PRO A 1 96 ? -11.773 -42.812 -4.586 1 97.12 96 PRO A N 1
ATOM 745 C CA . PRO A 1 96 ? -12.102 -43.562 -5.793 1 97.12 96 PRO A CA 1
ATOM 746 C C . PRO A 1 96 ? -12.977 -42.781 -6.766 1 97.12 96 PRO A C 1
ATOM 748 O O . PRO A 1 96 ? -12.828 -42.906 -7.98 1 97.12 96 PRO A O 1
ATOM 751 N N . GLN A 1 97 ? -13.828 -41.938 -6.23 1 95.5 97 GLN A N 1
ATOM 752 C CA . GLN A 1 97 ? -14.742 -41.156 -7.047 1 95.5 97 GLN A CA 1
ATOM 753 C C . GLN A 1 97 ? -13.984 -40.094 -7.859 1 95.5 97 GLN A C 1
ATOM 755 O O . GLN A 1 97 ? -14.539 -39.5 -8.797 1 95.5 97 GLN A O 1
ATOM 760 N N . ALA A 1 98 ? -12.68 -39.938 -7.496 1 96.62 98 ALA A N 1
ATOM 761 C CA . ALA A 1 98 ? -11.914 -38.875 -8.148 1 96.62 98 ALA A CA 1
ATOM 762 C C . ALA A 1 98 ? -11.234 -39.375 -9.414 1 96.62 98 ALA A C 1
ATOM 764 O O . ALA A 1 98 ? -10.57 -38.625 -10.125 1 96.62 98 ALA A O 1
ATOM 765 N N . HIS A 1 99 ? -11.375 -40.594 -9.75 1 91.75 99 HIS A N 1
ATOM 766 C CA . HIS A 1 99 ? -10.664 -41.219 -10.859 1 91.75 99 HIS A CA 1
ATOM 767 C C . HIS A 1 99 ? -10.961 -40.531 -12.18 1 91.75 99 HIS A C 1
ATOM 769 O O . HIS A 1 99 ? -10.055 -40.312 -12.992 1 91.75 99 HIS A O 1
ATOM 775 N N . ASP A 1 100 ? -12.18 -40.125 -12.492 1 93.94 100 ASP A N 1
ATOM 776 C CA . ASP A 1 100 ? -12.539 -39.438 -13.727 1 93.94 100 ASP A CA 1
ATOM 777 C C . ASP A 1 100 ? -12.898 -37.969 -13.461 1 93.94 100 ASP A C 1
ATOM 779 O O . ASP A 1 100 ? -13.875 -37.469 -14.008 1 93.94 100 ASP A O 1
ATOM 783 N N . VAL A 1 101 ? -12.18 -37.406 -12.516 1 98.06 101 VAL A N 1
ATOM 784 C CA . VAL A 1 101 ? -12.375 -36 -12.164 1 98.06 101 VAL A CA 1
ATOM 785 C C . VAL A 1 101 ? -11.039 -35.281 -12.25 1 98.06 101 VAL A C 1
ATOM 787 O O . VAL A 1 101 ? -9.992 -35.844 -11.93 1 98.06 101 VAL A O 1
ATOM 790 N N . LEU A 1 102 ? -11.008 -34.156 -12.82 1 98.62 102 LEU A N 1
ATOM 791 C CA . LEU A 1 102 ? -9.867 -33.25 -12.766 1 98.62 102 LEU A CA 1
ATOM 792 C C . LEU A 1 102 ? -10.078 -32.156 -11.727 1 98.62 102 LEU A C 1
ATOM 794 O O . LEU A 1 102 ? -11.047 -31.391 -11.805 1 98.62 102 LEU A O 1
ATOM 798 N N . LEU A 1 103 ? -9.234 -32.188 -10.711 1 98.75 103 LEU A N 1
ATOM 799 C CA . LEU A 1 103 ? -9.266 -31.141 -9.672 1 98.75 103 LEU A CA 1
ATOM 800 C C . LEU A 1 103 ? -8.328 -30 -10.023 1 98.75 103 LEU A C 1
ATOM 802 O O . LEU A 1 103 ? -7.145 -30.219 -10.297 1 98.75 103 LEU A O 1
ATOM 806 N N . LEU A 1 104 ? -8.836 -28.812 -10.078 1 98.88 104 LEU A N 1
ATOM 807 C CA . LEU A 1 104 ? -8.047 -27.609 -10.328 1 98.88 104 LEU A CA 1
ATOM 808 C C . LEU A 1 104 ? -7.852 -26.797 -9.047 1 98.88 104 LEU A C 1
ATOM 810 O O . LEU A 1 104 ? -8.781 -26.141 -8.586 1 98.88 104 LEU A O 1
ATOM 814 N N . ASP A 1 105 ? -6.672 -26.891 -8.469 1 98.62 105 ASP A N 1
ATOM 815 C CA . ASP A 1 105 ? -6.305 -26.203 -7.234 1 98.62 105 ASP A CA 1
ATOM 816 C C . ASP A 1 105 ? -6.07 -24.719 -7.48 1 98.62 105 ASP A C 1
ATOM 818 O O . ASP A 1 105 ? -5.062 -24.328 -8.078 1 98.62 105 ASP A O 1
ATOM 822 N N . VAL A 1 106 ? -6.902 -23.859 -6.926 1 98.25 106 VAL A N 1
ATOM 823 C CA . VAL A 1 106 ? -6.859 -22.469 -7.324 1 98.25 106 VAL A CA 1
ATOM 824 C C . VAL A 1 106 ? -6.258 -21.625 -6.199 1 98.25 106 VAL A C 1
ATOM 826 O O . VAL A 1 106 ? -6.184 -20.391 -6.301 1 98.25 106 VAL A O 1
ATOM 829 N N . SER A 1 107 ? -5.777 -22.281 -5.102 1 95.44 107 SER A N 1
ATOM 830 C CA . SER A 1 107 ? -5.457 -21.406 -3.98 1 95.44 107 SER A CA 1
ATOM 831 C C . SER A 1 107 ? -4.199 -21.859 -3.254 1 95.44 107 SER A C 1
ATOM 833 O O . SER A 1 107 ? -3.576 -21.094 -2.52 1 95.44 107 SER A O 1
ATOM 835 N N . SER A 1 108 ? -3.775 -23.078 -3.408 1 95.25 108 SER A N 1
ATOM 836 C CA . SER A 1 108 ? -2.688 -23.578 -2.572 1 95.25 108 SER A CA 1
ATOM 837 C C . SER A 1 108 ? -1.329 -23.172 -3.145 1 95.25 108 SER A C 1
ATOM 839 O O . SER A 1 108 ? -1.191 -22.984 -4.355 1 95.25 108 SER A O 1
ATOM 841 N N . ARG A 1 109 ? -0.368 -23.047 -2.223 1 97.31 109 ARG A N 1
ATOM 842 C CA . ARG A 1 109 ? 1.029 -22.828 -2.58 1 97.31 109 ARG A CA 1
ATOM 843 C C . ARG A 1 109 ? 1.9 -24 -2.137 1 97.31 109 ARG A C 1
ATOM 845 O O . ARG A 1 109 ? 3.131 -23.922 -2.18 1 97.31 109 ARG A O 1
ATOM 852 N N . ASP A 1 110 ? 1.352 -25.062 -1.774 1 97.75 110 ASP A N 1
ATOM 853 C CA . ASP A 1 110 ? 2.018 -26.156 -1.089 1 97.75 110 ASP A CA 1
ATOM 854 C C . ASP A 1 110 ? 2.928 -26.938 -2.043 1 97.75 110 ASP A C 1
ATOM 856 O O . ASP A 1 110 ? 2.467 -27.453 -3.061 1 97.75 110 ASP A O 1
ATOM 860 N N . ASP A 1 111 ? 4.152 -27.062 -1.628 1 98.38 111 ASP A N 1
ATOM 861 C CA . ASP A 1 111 ? 5.117 -27.766 -2.459 1 98.38 111 ASP A CA 1
ATOM 862 C C . ASP A 1 111 ? 4.871 -29.266 -2.428 1 98.38 111 ASP A C 1
ATOM 864 O O . ASP A 1 111 ? 5.09 -29.969 -3.424 1 98.38 111 ASP A O 1
ATOM 868 N N . ALA A 1 112 ? 4.348 -29.734 -1.346 1 97.69 112 ALA A N 1
ATOM 869 C CA . ALA A 1 112 ? 4.125 -31.172 -1.213 1 97.69 112 ALA A CA 1
ATOM 870 C C . ALA A 1 112 ? 3.088 -31.656 -2.223 1 97.69 112 ALA A C 1
ATOM 872 O O . ALA A 1 112 ? 3.205 -32.75 -2.754 1 97.69 112 ALA A O 1
ATOM 873 N N . LEU A 1 113 ? 2.098 -30.875 -2.514 1 97.75 113 LEU A N 1
ATOM 874 C CA . LEU A 1 113 ? 1.051 -31.219 -3.465 1 97.75 113 LEU A CA 1
ATOM 875 C C . LEU A 1 113 ? 1.614 -31.328 -4.879 1 97.75 113 LEU A C 1
ATOM 877 O O . LEU A 1 113 ? 0.968 -31.891 -5.77 1 97.75 113 LEU A O 1
ATOM 881 N N . ARG A 1 114 ? 2.857 -30.812 -5.086 1 97.38 114 ARG A N 1
ATOM 882 C CA . ARG A 1 114 ? 3.518 -30.859 -6.387 1 97.38 114 ARG A CA 1
ATOM 883 C C . ARG A 1 114 ? 4.695 -31.812 -6.375 1 97.38 114 ARG A C 1
ATOM 885 O O . ARG A 1 114 ? 5.418 -31.938 -7.367 1 97.38 114 ARG A O 1
ATOM 892 N N . GLY A 1 115 ? 4.914 -32.375 -5.309 1 96.62 115 GLY A N 1
ATOM 893 C CA . GLY A 1 115 ? 6.004 -33.312 -5.102 1 96.62 115 GLY A CA 1
ATOM 894 C C . GLY A 1 115 ? 5.555 -34.625 -4.488 1 96.62 115 GLY A C 1
ATOM 895 O O . GLY A 1 115 ? 4.828 -35.406 -5.121 1 96.62 115 GLY A O 1
ATOM 896 N N . GLU A 1 116 ? 5.848 -34.812 -3.225 1 95.88 116 GLU A N 1
ATOM 897 C CA . GLU A 1 116 ? 5.664 -36.125 -2.574 1 95.88 116 GLU A CA 1
ATOM 898 C C . GLU A 1 116 ? 4.188 -36.469 -2.473 1 95.88 116 GLU A C 1
ATOM 900 O O . GLU A 1 116 ? 3.83 -37.656 -2.453 1 95.88 116 GLU A O 1
ATOM 905 N N . ASP A 1 117 ? 3.332 -35.469 -2.477 1 96 117 ASP A N 1
ATOM 906 C CA . ASP A 1 117 ? 1.901 -35.688 -2.326 1 96 117 ASP A CA 1
ATOM 907 C C . ASP A 1 117 ? 1.152 -35.406 -3.623 1 96 117 ASP A C 1
ATOM 909 O O . ASP A 1 117 ? -0.052 -35.125 -3.604 1 96 117 ASP A O 1
ATOM 913 N N . CYS A 1 118 ? 1.896 -35.438 -4.699 1 96.69 118 CYS A N 1
ATOM 914 C CA . CYS A 1 118 ? 1.259 -35.031 -5.957 1 96.69 118 CYS A CA 1
ATOM 915 C C . CYS A 1 118 ? 0.232 -36.094 -6.383 1 96.69 118 CYS A C 1
ATOM 917 O O . CYS A 1 118 ? 0.295 -37.25 -5.953 1 96.69 118 CYS A O 1
ATOM 919 N N . ALA A 1 119 ? -0.803 -35.688 -7.121 1 96.56 119 ALA A N 1
ATOM 920 C CA . ALA A 1 119 ? -1.835 -36.531 -7.691 1 96.56 119 ALA A CA 1
ATOM 921 C C . ALA A 1 119 ? -2.027 -36.25 -9.18 1 96.56 119 ALA A C 1
ATOM 923 O O . ALA A 1 119 ? -1.988 -35.094 -9.609 1 96.56 119 ALA A O 1
ATOM 924 N N . SER A 1 120 ? -2.26 -37.281 -9.969 1 95.88 120 SER A N 1
ATOM 925 C CA . SER A 1 120 ? -2.332 -37.156 -11.422 1 95.88 120 SER A CA 1
ATOM 926 C C . SER A 1 120 ? -3.592 -36.406 -11.852 1 95.88 120 SER A C 1
ATOM 928 O O . SER A 1 120 ? -3.678 -35.938 -12.977 1 95.88 120 SER A O 1
ATOM 930 N N . ASN A 1 121 ? -4.523 -36.375 -10.953 1 97.62 121 ASN A N 1
ATOM 931 C CA . ASN A 1 121 ? -5.789 -35.719 -11.297 1 97.62 121 ASN A CA 1
ATOM 932 C C . ASN A 1 121 ? -5.898 -34.312 -10.703 1 97.62 121 ASN A C 1
ATOM 934 O O . ASN A 1 121 ? -7 -33.812 -10.539 1 97.62 121 ASN A O 1
ATOM 938 N N . VAL A 1 122 ? -4.738 -33.688 -10.305 1 98.25 122 VAL A N 1
ATOM 939 C CA . VAL A 1 122 ? -4.754 -32.344 -9.742 1 98.25 122 VAL A CA 1
ATOM 940 C C . VAL A 1 122 ? -3.854 -31.438 -10.57 1 98.25 122 VAL A C 1
ATOM 942 O O . VAL A 1 122 ? -2.701 -31.766 -10.852 1 98.25 122 VAL A O 1
ATOM 945 N N . LEU A 1 123 ? -4.371 -30.328 -11.031 1 98.5 123 LEU A N 1
ATOM 946 C CA . LEU A 1 123 ? -3.609 -29.234 -11.633 1 98.5 123 LEU A CA 1
ATOM 947 C C . LEU A 1 123 ? -3.566 -28.016 -10.711 1 98.5 123 LEU A C 1
ATOM 949 O O . LEU A 1 123 ? -4.562 -27.703 -10.055 1 98.5 123 LEU A O 1
ATOM 953 N N . HIS A 1 124 ? -2.42 -27.391 -10.594 1 98.69 124 HIS A N 1
ATOM 954 C CA . HIS A 1 124 ? -2.227 -26.281 -9.672 1 98.69 124 HIS A CA 1
ATOM 955 C C . HIS A 1 124 ? -2.102 -24.953 -10.422 1 98.69 124 HIS A C 1
ATOM 957 O O . HIS A 1 124 ? -1.222 -24.797 -11.273 1 98.69 124 HIS A O 1
ATOM 963 N N . LEU A 1 125 ? -2.881 -23.969 -10.039 1 98.81 125 LEU A N 1
ATOM 964 C CA . LEU A 1 125 ? -2.967 -22.734 -10.812 1 98.81 125 LEU A CA 1
ATOM 965 C C . LEU A 1 125 ? -2.037 -21.672 -10.242 1 98.81 125 LEU A C 1
ATOM 967 O O . LEU A 1 125 ? -1.534 -20.828 -10.977 1 98.81 125 LEU A O 1
ATOM 971 N N . LEU A 1 126 ? -1.781 -21.641 -8.914 1 98.75 126 LEU A N 1
ATOM 972 C CA . LEU A 1 126 ? -0.926 -20.625 -8.312 1 98.75 126 LEU A CA 1
ATOM 973 C C . LEU A 1 126 ? 0.507 -21.141 -8.188 1 98.75 126 LEU A C 1
ATOM 975 O O . LEU A 1 126 ? 0.736 -22.344 -8.039 1 98.75 126 LEU A O 1
ATOM 979 N N . PRO A 1 127 ? 1.497 -20.188 -8.195 1 98.88 127 PRO A N 1
ATOM 980 C CA . PRO A 1 127 ? 2.875 -20.609 -7.941 1 98.88 127 PRO A CA 1
ATOM 981 C C . PRO A 1 127 ? 3.061 -21.203 -6.551 1 98.88 127 PRO A C 1
ATOM 983 O O . PRO A 1 127 ? 2.467 -20.719 -5.582 1 98.88 127 PRO A O 1
ATOM 986 N N . SER A 1 128 ? 3.883 -22.234 -6.527 1 98.69 128 SER A N 1
ATOM 987 C CA . SER A 1 128 ? 4.234 -22.875 -5.262 1 98.69 128 SER A CA 1
ATOM 988 C C . SER A 1 128 ? 5.148 -21.969 -4.43 1 98.69 128 SER A C 1
ATOM 990 O O . SER A 1 128 ? 5.621 -20.938 -4.914 1 98.69 128 SER A O 1
ATOM 992 N N . ARG A 1 129 ? 5.363 -22.359 -3.121 1 98.81 129 ARG A N 1
ATOM 993 C CA . ARG A 1 129 ? 6.332 -21.672 -2.281 1 98.81 129 ARG A CA 1
ATOM 994 C C . ARG A 1 129 ? 7.715 -21.672 -2.924 1 98.81 129 ARG A C 1
ATOM 996 O O . ARG A 1 129 ? 8.422 -20.656 -2.885 1 98.81 129 ARG A O 1
ATOM 1003 N N . ALA A 1 130 ? 8.07 -22.781 -3.529 1 98.81 130 ALA A N 1
ATOM 1004 C CA . ALA A 1 130 ? 9.383 -22.906 -4.16 1 98.81 130 ALA A CA 1
ATOM 1005 C C . ALA A 1 130 ? 9.523 -21.938 -5.328 1 98.81 130 ALA A C 1
ATOM 1007 O O . ALA A 1 130 ? 10.57 -21.297 -5.496 1 98.81 130 ALA A O 1
ATOM 1008 N N . MET A 1 131 ? 8.516 -21.859 -6.137 1 98.81 131 MET A N 1
ATOM 1009 C CA . MET A 1 131 ? 8.539 -20.922 -7.258 1 98.81 131 MET A CA 1
ATOM 1010 C C . MET A 1 131 ? 8.672 -19.484 -6.77 1 98.81 131 MET A C 1
ATOM 1012 O O . MET A 1 131 ? 9.438 -18.703 -7.332 1 98.81 131 MET A O 1
ATOM 1016 N N . ARG A 1 132 ? 7.938 -19.172 -5.73 1 98.88 132 ARG A N 1
ATOM 1017 C CA . ARG A 1 132 ? 7.965 -17.828 -5.148 1 98.88 132 ARG A CA 1
ATOM 1018 C C . ARG A 1 132 ? 9.352 -17.5 -4.59 1 98.88 132 ARG A C 1
ATOM 1020 O O . ARG A 1 132 ? 9.867 -16.406 -4.805 1 98.88 132 ARG A O 1
ATOM 1027 N N . ALA A 1 133 ? 9.914 -18.422 -3.883 1 98.94 133 ALA A N 1
ATOM 1028 C CA . ALA A 1 133 ? 11.25 -18.25 -3.322 1 98.94 133 ALA A CA 1
ATOM 1029 C C . ALA A 1 133 ? 12.289 -18.047 -4.426 1 98.94 133 ALA A C 1
ATOM 1031 O O . ALA A 1 133 ? 13.156 -17.188 -4.316 1 98.94 133 ALA A O 1
ATOM 1032 N N . ASP A 1 134 ? 12.195 -18.875 -5.477 1 98.81 134 ASP A N 1
ATOM 1033 C CA . ASP A 1 134 ? 13.141 -18.766 -6.586 1 98.81 134 ASP A CA 1
ATOM 1034 C C . ASP A 1 134 ? 13.008 -17.406 -7.281 1 98.81 134 ASP A C 1
ATOM 1036 O O . ASP A 1 134 ? 14.008 -16.812 -7.699 1 98.81 134 ASP A O 1
ATOM 1040 N N . ALA A 1 135 ? 11.75 -16.938 -7.434 1 98.81 135 ALA A N 1
ATOM 1041 C CA . ALA A 1 135 ? 11.531 -15.633 -8.039 1 98.81 135 ALA A CA 1
ATOM 1042 C C . ALA A 1 135 ? 12.266 -14.539 -7.262 1 98.81 135 ALA A C 1
ATOM 1044 O O . ALA A 1 135 ? 12.969 -13.719 -7.852 1 98.81 135 ALA A O 1
ATOM 1045 N N . LEU A 1 136 ? 12.133 -14.539 -5.934 1 98.75 136 LEU A N 1
ATOM 1046 C CA . LEU A 1 136 ? 12.812 -13.578 -5.074 1 98.75 136 LEU A CA 1
ATOM 1047 C C . LEU A 1 136 ? 14.328 -13.719 -5.203 1 98.75 136 LEU A C 1
ATOM 1049 O O . LEU A 1 136 ? 15.031 -12.719 -5.379 1 98.75 136 LEU A O 1
ATOM 1053 N N . SER A 1 137 ? 14.812 -14.906 -5.223 1 98.62 137 SER A N 1
ATOM 1054 C CA . SER A 1 137 ? 16.25 -15.164 -5.242 1 98.62 137 SER A CA 1
ATOM 1055 C C . SER A 1 137 ? 16.875 -14.695 -6.551 1 98.62 137 SER A C 1
ATOM 1057 O O . SER A 1 137 ? 17.969 -14.125 -6.547 1 98.62 137 SER A O 1
ATOM 1059 N N . GLN A 1 138 ? 16.219 -15.016 -7.637 1 98.44 138 GLN A N 1
ATOM 1060 C CA . GLN A 1 138 ? 16.734 -14.57 -8.93 1 98.44 138 GLN A CA 1
ATOM 1061 C C . GLN A 1 138 ? 16.922 -13.062 -8.961 1 98.44 138 GLN A C 1
ATOM 1063 O O . GLN A 1 138 ? 17.969 -12.57 -9.375 1 98.44 138 GLN A O 1
ATOM 1068 N N . TYR A 1 139 ? 15.906 -12.367 -8.5 1 98.25 139 TYR A N 1
ATOM 1069 C CA . TYR A 1 139 ? 15.969 -10.906 -8.531 1 98.25 139 TYR A CA 1
ATOM 1070 C C . TYR A 1 139 ? 17.078 -10.398 -7.613 1 98.25 139 TYR A C 1
ATOM 1072 O O . TYR A 1 139 ? 17.844 -9.508 -7.988 1 98.25 139 TYR A O 1
ATOM 1080 N N . LEU A 1 140 ? 17.125 -10.93 -6.414 1 98.44 140 LEU A N 1
ATOM 1081 C CA . LEU A 1 140 ? 18.109 -10.492 -5.438 1 98.44 140 LEU A CA 1
ATOM 1082 C C . LEU A 1 140 ? 19.516 -10.836 -5.902 1 98.44 140 LEU A C 1
ATOM 1084 O O . LEU A 1 140 ? 20.469 -10.094 -5.625 1 98.44 140 LEU A O 1
ATOM 1088 N N . ALA A 1 141 ? 19.641 -11.953 -6.598 1 97.94 141 ALA A N 1
ATOM 1089 C CA . ALA A 1 141 ? 20.922 -12.297 -7.199 1 97.94 141 ALA A CA 1
ATOM 1090 C C . ALA A 1 141 ? 21.328 -11.273 -8.25 1 97.94 141 ALA A C 1
ATOM 1092 O O . ALA A 1 141 ? 22.484 -10.828 -8.281 1 97.94 141 ALA A O 1
ATOM 1093 N N . LYS A 1 142 ? 20.406 -10.945 -9.094 1 96.62 142 LYS A N 1
ATOM 1094 C CA . LYS A 1 142 ? 20.672 -9.938 -10.117 1 96.62 142 LYS A CA 1
ATOM 1095 C C . LYS A 1 142 ? 21.109 -8.625 -9.484 1 96.62 142 LYS A C 1
ATOM 1097 O O . LYS A 1 142 ? 22 -7.945 -10.016 1 96.62 142 LYS A O 1
ATOM 1102 N N . LYS A 1 143 ? 20.547 -8.266 -8.32 1 96.94 143 LYS A N 1
ATOM 1103 C CA . LYS A 1 143 ? 20.859 -7.031 -7.609 1 96.94 143 LYS A CA 1
ATOM 1104 C C . LYS A 1 143 ? 22.141 -7.176 -6.797 1 96.94 143 LYS A C 1
ATOM 1106 O O . LYS A 1 143 ? 22.672 -6.188 -6.285 1 96.94 143 LYS A O 1
ATOM 1111 N N . LYS A 1 144 ? 22.562 -8.391 -6.602 1 97.25 144 LYS A N 1
ATOM 1112 C CA . LYS A 1 144 ? 23.719 -8.742 -5.781 1 97.25 144 LYS A CA 1
ATOM 1113 C C . LYS A 1 144 ? 23.453 -8.445 -4.305 1 97.25 144 LYS A C 1
ATOM 1115 O O . LYS A 1 144 ? 24.344 -7.992 -3.59 1 97.25 144 LYS A O 1
ATOM 1120 N N . TRP A 1 145 ? 22.234 -8.508 -3.93 1 98.31 145 TRP A N 1
ATOM 1121 C CA . TRP A 1 145 ? 21.828 -8.461 -2.529 1 98.31 145 TRP A CA 1
ATOM 1122 C C . TRP A 1 145 ? 21.781 -9.867 -1.931 1 98.31 145 TRP A C 1
ATOM 1124 O O . TRP A 1 145 ? 20.703 -10.445 -1.778 1 98.31 145 TRP A O 1
ATOM 1134 N N . THR A 1 146 ? 22.922 -10.422 -1.465 1 98.19 146 THR A N 1
ATOM 1135 C CA . THR A 1 146 ? 23.094 -11.867 -1.334 1 98.19 146 THR A CA 1
ATOM 1136 C C . THR A 1 146 ? 23.094 -12.281 0.135 1 98.19 146 THR A C 1
ATOM 1138 O O . THR A 1 146 ? 23 -13.469 0.451 1 98.19 146 THR A O 1
ATOM 1141 N N . ARG A 1 147 ? 23.203 -11.352 1.043 1 98.62 147 ARG A N 1
ATOM 1142 C CA . ARG A 1 147 ? 23.25 -11.672 2.467 1 98.62 147 ARG A CA 1
ATOM 1143 C C . ARG A 1 147 ? 21.875 -11.445 3.111 1 98.62 147 ARG A C 1
ATOM 1145 O O . ARG A 1 147 ? 21.422 -10.305 3.213 1 98.62 147 ARG A O 1
ATOM 1152 N N . TRP A 1 148 ? 21.312 -12.586 3.613 1 98.5 148 TRP A N 1
ATOM 1153 C CA . TRP A 1 148 ? 19.922 -12.523 4.07 1 98.5 148 TRP A CA 1
ATOM 1154 C C . TRP A 1 148 ? 19.844 -12.711 5.578 1 98.5 148 TRP A C 1
ATOM 1156 O O . TRP A 1 148 ? 20.516 -13.562 6.145 1 98.5 148 TRP A O 1
ATOM 1166 N N . PHE A 1 149 ? 19.094 -11.875 6.277 1 98.62 149 PHE A N 1
ATOM 1167 C CA . PHE A 1 149 ? 18.531 -12.156 7.59 1 98.62 149 PHE A CA 1
ATOM 1168 C C . PHE A 1 149 ? 17.156 -12.789 7.457 1 98.62 149 PHE A C 1
ATOM 1170 O O . PHE A 1 149 ? 16.219 -12.148 6.984 1 98.62 149 PHE A O 1
ATOM 1177 N N . LEU A 1 150 ? 17 -14.07 7.844 1 98.62 150 LEU A N 1
ATOM 1178 C CA . LEU A 1 150 ? 15.742 -14.773 7.676 1 98.62 150 LEU A CA 1
ATOM 1179 C C . LEU A 1 150 ? 14.914 -14.719 8.953 1 98.62 150 LEU A C 1
ATOM 1181 O O . LEU A 1 150 ? 15.312 -15.266 9.984 1 98.62 150 LEU A O 1
ATOM 1185 N N . ALA A 1 151 ? 13.797 -13.992 8.93 1 97.94 151 ALA A N 1
ATOM 1186 C CA . ALA A 1 151 ? 12.828 -13.914 10.023 1 97.94 151 ALA A CA 1
ATOM 1187 C C . ALA A 1 151 ? 11.664 -14.867 9.805 1 97.94 151 ALA A C 1
ATOM 1189 O O . ALA A 1 151 ? 10.914 -14.734 8.828 1 97.94 151 ALA A O 1
ATOM 1190 N N . VAL A 1 152 ? 11.414 -15.805 10.719 1 98.19 152 VAL A N 1
ATOM 1191 C CA . VAL A 1 152 ? 10.43 -16.859 10.516 1 98.19 152 VAL A CA 1
ATOM 1192 C C . VAL A 1 152 ? 9.352 -16.781 11.602 1 98.19 152 VAL A C 1
ATOM 1194 O O . VAL A 1 152 ? 9.664 -16.609 12.781 1 98.19 152 VAL A O 1
ATOM 1197 N N . GLY A 1 153 ? 8.062 -16.812 11.164 1 96 153 GLY A N 1
ATOM 1198 C CA . GLY A 1 153 ? 6.969 -16.891 12.125 1 96 153 GLY A CA 1
ATOM 1199 C C . GLY A 1 153 ? 6.836 -18.25 12.781 1 96 153 GLY A C 1
ATOM 1200 O O . GLY A 1 153 ? 7.512 -19.203 12.383 1 96 153 GLY A O 1
ATOM 1201 N N . PRO A 1 154 ? 5.914 -18.359 13.758 1 92.88 154 PRO A N 1
ATOM 1202 C CA . PRO A 1 154 ? 5.805 -19.594 14.539 1 92.88 154 PRO A CA 1
ATOM 1203 C C . PRO A 1 154 ? 4.906 -20.625 13.867 1 92.88 154 PRO A C 1
ATOM 1205 O O . PRO A 1 154 ? 4.938 -21.812 14.242 1 92.88 154 PRO A O 1
ATOM 1208 N N . ALA A 1 155 ? 4.121 -20.281 12.891 1 92.44 155 ALA A N 1
ATOM 1209 C CA . ALA A 1 155 ? 3.143 -21.188 12.312 1 92.44 155 ALA A CA 1
ATOM 1210 C C . ALA A 1 155 ? 3.816 -22.219 11.406 1 92.44 155 ALA A C 1
ATOM 1212 O O . ALA A 1 155 ? 4.855 -21.938 10.805 1 92.44 155 ALA A O 1
ATOM 1213 N N . PRO A 1 156 ? 3.203 -23.391 11.297 1 95.12 156 PRO A N 1
ATOM 1214 C CA . PRO A 1 156 ? 3.777 -24.422 10.43 1 95.12 156 PRO A CA 1
ATOM 1215 C C . PRO A 1 156 ? 3.965 -23.953 8.992 1 95.12 156 PRO A C 1
ATOM 1217 O O . PRO A 1 156 ? 4.977 -24.266 8.359 1 95.12 156 PRO A O 1
ATOM 1220 N N . GLU A 1 157 ? 3.045 -23.172 8.492 1 95.5 157 GLU A N 1
ATOM 1221 C CA . GLU A 1 157 ? 3.127 -22.688 7.121 1 95.5 157 GLU A CA 1
ATOM 1222 C C . GLU A 1 157 ? 4.293 -21.719 6.945 1 95.5 157 GLU A C 1
ATOM 1224 O O . GLU A 1 157 ? 4.871 -21.625 5.859 1 95.5 157 GLU A O 1
ATOM 1229 N N . ASP A 1 158 ? 4.656 -20.969 8.047 1 97.19 158 ASP A N 1
ATOM 1230 C CA . ASP A 1 158 ? 5.812 -20.078 7.992 1 97.19 158 ASP A CA 1
ATOM 1231 C C . ASP A 1 158 ? 7.102 -20.875 7.789 1 97.19 158 ASP A C 1
ATOM 1233 O O . ASP A 1 158 ? 7.984 -20.453 7.035 1 97.19 158 ASP A O 1
ATOM 1237 N N . ARG A 1 159 ? 7.16 -21.984 8.445 1 97.94 159 ARG A N 1
ATOM 1238 C CA . ARG A 1 159 ? 8.336 -22.844 8.328 1 97.94 159 ARG A CA 1
ATOM 1239 C C . ARG A 1 159 ? 8.453 -23.422 6.926 1 97.94 159 ARG A C 1
ATOM 1241 O O . ARG A 1 159 ? 9.562 -23.562 6.402 1 97.94 159 ARG A O 1
ATOM 1248 N N . LEU A 1 160 ? 7.328 -23.75 6.352 1 98.38 160 LEU A N 1
ATOM 1249 C CA . LEU A 1 160 ? 7.344 -24.266 4.992 1 98.38 160 LEU A CA 1
ATOM 1250 C C . LEU A 1 160 ? 7.902 -23.25 4.012 1 98.38 160 LEU A C 1
ATOM 1252 O O . LEU A 1 160 ? 8.719 -23.578 3.15 1 98.38 160 LEU A O 1
ATOM 1256 N N . PHE A 1 161 ? 7.516 -22.031 4.168 1 98.69 161 PHE A N 1
ATOM 1257 C CA . PHE A 1 161 ? 8.047 -21 3.279 1 98.69 161 PHE A CA 1
ATOM 1258 C C . PHE A 1 161 ? 9.516 -20.734 3.582 1 98.69 161 PHE A C 1
ATOM 1260 O O . PHE A 1 161 ? 10.312 -20.516 2.668 1 98.69 161 PHE A O 1
ATOM 1267 N N . ALA A 1 162 ? 9.852 -20.672 4.836 1 98.81 162 ALA A N 1
ATOM 1268 C CA . ALA A 1 162 ? 11.258 -20.531 5.211 1 98.81 162 ALA A CA 1
ATOM 1269 C C . ALA A 1 162 ? 12.117 -21.609 4.562 1 98.81 162 ALA A C 1
ATOM 1271 O O . ALA A 1 162 ? 13.211 -21.312 4.059 1 98.81 162 ALA A O 1
ATOM 1272 N N . ASP A 1 163 ? 11.617 -22.812 4.559 1 98.75 163 ASP A N 1
ATOM 1273 C CA . ASP A 1 163 ? 12.352 -23.922 3.951 1 98.75 163 ASP A CA 1
ATOM 1274 C C . ASP A 1 163 ? 12.523 -23.703 2.447 1 98.75 163 ASP A C 1
ATOM 1276 O O . ASP A 1 163 ? 13.57 -24.016 1.884 1 98.75 163 ASP A O 1
ATOM 1280 N N . ALA A 1 164 ? 11.477 -23.203 1.821 1 98.88 164 ALA A N 1
ATOM 1281 C CA . ALA A 1 164 ? 11.57 -22.875 0.399 1 98.88 164 ALA A CA 1
ATOM 1282 C C . ALA A 1 164 ? 12.617 -21.797 0.149 1 98.88 164 ALA A C 1
ATOM 1284 O O . ALA A 1 164 ? 13.375 -21.875 -0.823 1 98.88 164 ALA A O 1
ATOM 1285 N N . LEU A 1 165 ? 12.672 -20.812 1.022 1 98.88 165 LEU A N 1
ATOM 1286 C CA . LEU A 1 165 ? 13.664 -19.734 0.901 1 98.88 165 LEU A CA 1
ATOM 1287 C C . LEU A 1 165 ? 15.078 -20.281 1.085 1 98.88 165 LEU A C 1
ATOM 1289 O O . LEU A 1 165 ? 15.984 -19.906 0.344 1 98.88 165 LEU A O 1
ATOM 1293 N N . LYS A 1 166 ? 15.227 -21.156 2.041 1 98.81 166 LYS A N 1
ATOM 1294 C CA . LYS A 1 166 ? 16.531 -21.75 2.293 1 98.81 166 LYS A CA 1
ATOM 1295 C C . LYS A 1 166 ? 17 -22.578 1.103 1 98.81 166 LYS A C 1
ATOM 1297 O O . LYS A 1 166 ? 18.156 -22.516 0.7 1 98.81 166 LYS A O 1
ATOM 1302 N N . ARG A 1 167 ? 16.109 -23.344 0.577 1 98.44 167 ARG A N 1
ATOM 1303 C CA . ARG A 1 167 ? 16.422 -24.109 -0.617 1 98.44 167 ARG A CA 1
ATOM 1304 C C . ARG A 1 167 ? 16.859 -23.203 -1.763 1 98.44 167 ARG A C 1
ATOM 1306 O O . ARG A 1 167 ? 17.859 -23.484 -2.438 1 98.44 167 ARG A O 1
ATOM 1313 N N . SER A 1 168 ? 16.094 -22.203 -1.965 1 98.56 168 SER A N 1
ATOM 1314 C CA . SER A 1 168 ? 16.391 -21.281 -3.059 1 98.56 168 SER A CA 1
ATOM 1315 C C . SER A 1 168 ? 17.719 -20.562 -2.85 1 98.56 168 SER A C 1
ATOM 1317 O O . SER A 1 168 ? 18.453 -20.328 -3.811 1 98.56 168 SER A O 1
ATOM 1319 N N . ALA A 1 169 ? 17.984 -20.172 -1.599 1 98.62 169 ALA A N 1
ATOM 1320 C CA . ALA A 1 169 ? 19.266 -19.531 -1.272 1 98.62 169 ALA A CA 1
ATOM 1321 C C . ALA A 1 169 ? 20.438 -20.422 -1.693 1 98.62 169 ALA A C 1
ATOM 1323 O O . ALA A 1 169 ? 21.406 -19.922 -2.283 1 98.62 169 ALA A O 1
ATOM 1324 N N . LYS A 1 170 ? 20.312 -21.688 -1.388 1 98.19 170 LYS A N 1
ATOM 1325 C CA . LYS A 1 170 ? 21.359 -22.625 -1.777 1 98.19 170 LYS A CA 1
ATOM 1326 C C . LYS A 1 170 ? 21.484 -22.719 -3.295 1 98.19 170 LYS A C 1
ATOM 1328 O O . LYS A 1 170 ? 22.594 -22.703 -3.836 1 98.19 170 LYS A O 1
ATOM 1333 N N . ARG A 1 171 ? 20.406 -22.75 -3.934 1 96.75 171 ARG A N 1
ATOM 1334 C CA . ARG A 1 171 ? 20.344 -22.906 -5.383 1 96.75 171 ARG A CA 1
ATOM 1335 C C . ARG A 1 171 ? 20.984 -21.719 -6.09 1 96.75 171 ARG A C 1
ATOM 1337 O O . ARG A 1 171 ? 21.672 -21.875 -7.105 1 96.75 171 ARG A O 1
ATOM 1344 N N . PHE A 1 172 ? 20.781 -20.531 -5.578 1 97.06 172 PHE A N 1
ATOM 1345 C CA . PHE A 1 172 ? 21.172 -19.328 -6.301 1 97.06 172 PHE A CA 1
ATOM 1346 C C . PHE A 1 172 ? 22.375 -18.656 -5.625 1 97.06 172 PHE A C 1
ATOM 1348 O O . PHE A 1 172 ? 22.75 -17.547 -5.984 1 97.06 172 PHE A O 1
ATOM 1355 N N . GLY A 1 173 ? 22.906 -19.25 -4.633 1 97.12 173 GLY A N 1
ATOM 1356 C CA . GLY A 1 173 ? 24.156 -18.812 -4.031 1 97.12 173 GLY A CA 1
ATOM 1357 C C . GLY A 1 173 ? 23.984 -17.656 -3.072 1 97.12 173 GLY A C 1
ATOM 1358 O O . GLY A 1 173 ? 24.844 -16.766 -2.994 1 97.12 173 GLY A O 1
ATOM 1359 N N . MET A 1 174 ? 22.844 -17.578 -2.43 1 97.88 174 MET A N 1
ATOM 1360 C CA . MET A 1 174 ? 22.609 -16.594 -1.383 1 97.88 174 MET A CA 1
ATOM 1361 C C . MET A 1 174 ? 23.094 -17.109 -0.03 1 97.88 174 MET A C 1
ATOM 1363 O O . MET A 1 174 ? 23.203 -18.312 0.178 1 97.88 174 MET A O 1
ATOM 1367 N N . LYS A 1 175 ? 23.375 -16.188 0.837 1 98.25 175 LYS A N 1
ATOM 1368 C CA . LYS A 1 175 ? 23.844 -16.547 2.172 1 98.25 175 LYS A CA 1
ATOM 1369 C C . LYS A 1 175 ? 22.859 -16.094 3.242 1 98.25 175 LYS A C 1
ATOM 1371 O O . LYS A 1 175 ? 22.562 -14.906 3.379 1 98.25 175 LYS A O 1
ATOM 1376 N N . ILE A 1 176 ? 22.375 -17.016 3.955 1 98.31 176 ILE A N 1
ATOM 1377 C CA . ILE A 1 176 ? 21.578 -16.703 5.137 1 98.31 176 ILE A CA 1
ATOM 1378 C C . ILE A 1 176 ? 22.5 -16.484 6.332 1 98.31 176 ILE A C 1
ATOM 1380 O O . ILE A 1 176 ? 23.031 -17.438 6.902 1 98.31 176 ILE A O 1
ATOM 1384 N N . VAL A 1 177 ? 22.656 -15.266 6.727 1 98.19 177 VAL A N 1
ATOM 1385 C CA . VAL A 1 177 ? 23.656 -14.922 7.727 1 98.19 177 VAL A CA 1
ATOM 1386 C C . VAL A 1 177 ? 23.062 -15.031 9.125 1 98.19 177 VAL A C 1
ATOM 1388 O O . VAL A 1 177 ? 23.781 -15.109 10.117 1 98.19 177 VAL A O 1
ATOM 1391 N N . ALA A 1 178 ? 21.766 -14.953 9.242 1 97.75 178 ALA A N 1
ATOM 1392 C CA . ALA A 1 178 ? 21.016 -15.156 10.484 1 97.75 178 ALA A CA 1
ATOM 1393 C C . ALA A 1 178 ? 19.625 -15.695 10.203 1 97.75 178 ALA A C 1
ATOM 1395 O O . ALA A 1 178 ? 19 -15.336 9.203 1 97.75 178 ALA A O 1
ATOM 1396 N N . GLU A 1 179 ? 19.156 -16.562 11.031 1 97.56 179 GLU A N 1
ATOM 1397 C CA . GLU A 1 179 ? 17.781 -17.062 11.047 1 97.56 179 GLU A CA 1
ATOM 1398 C C . GLU A 1 179 ? 17.188 -17 12.453 1 97.56 179 GLU A C 1
ATOM 1400 O O . GLU A 1 179 ? 17.75 -17.578 13.391 1 97.56 179 GLU A O 1
ATOM 1405 N N . LYS A 1 180 ? 16.172 -16.25 12.586 1 96.56 180 LYS A N 1
ATOM 1406 C CA . LYS A 1 180 ? 15.531 -16.109 13.891 1 96.56 180 LYS A CA 1
ATOM 1407 C C . LYS A 1 180 ? 14.031 -16.328 13.797 1 96.56 180 LYS A C 1
ATOM 1409 O O . LYS A 1 180 ? 13.398 -15.961 12.805 1 96.56 180 LYS A O 1
ATOM 1414 N N . THR A 1 181 ? 13.438 -16.938 14.828 1 96 181 THR A N 1
ATOM 1415 C CA . THR A 1 181 ? 11.992 -17.125 14.914 1 96 181 THR A CA 1
ATOM 1416 C C . THR A 1 181 ? 11.352 -16.016 15.727 1 96 181 THR A C 1
ATOM 1418 O O . THR A 1 181 ? 11.812 -15.688 16.828 1 96 181 THR A O 1
ATOM 1421 N N . TRP A 1 182 ? 10.391 -15.352 15.094 1 92.81 182 TRP A N 1
ATOM 1422 C CA . TRP A 1 182 ? 9.633 -14.336 15.812 1 92.81 182 TRP A CA 1
ATOM 1423 C C . TRP A 1 182 ? 8.688 -14.969 16.812 1 92.81 182 TRP A C 1
ATOM 1425 O O . TRP A 1 182 ? 7.809 -15.75 16.438 1 92.81 182 TRP A O 1
ATOM 1435 N N . THR A 1 183 ? 8.93 -14.805 18.078 1 82.88 183 THR A N 1
ATOM 1436 C CA . THR A 1 183 ? 8.078 -15.367 19.125 1 82.88 183 THR A CA 1
ATOM 1437 C C . THR A 1 183 ? 7.371 -14.25 19.891 1 82.88 183 THR A C 1
ATOM 1439 O O . THR A 1 183 ? 8.023 -13.344 20.422 1 82.88 183 THR A O 1
ATOM 1442 N N . HIS A 1 184 ? 6.32 -13.578 19.25 1 66.19 184 HIS A N 1
ATOM 1443 C CA . HIS A 1 184 ? 5.688 -12.484 19.969 1 66.19 184 HIS A CA 1
ATOM 1444 C C . HIS A 1 184 ? 5.461 -12.852 21.438 1 66.19 184 HIS A C 1
ATOM 1446 O O . HIS A 1 184 ? 4.926 -13.922 21.734 1 66.19 184 HIS A O 1
ATOM 1452 N N . SER A 1 185 ? 6.301 -12.391 22.266 1 59.66 185 SER A N 1
ATOM 1453 C CA . SER A 1 185 ? 5.984 -12.609 23.672 1 59.66 185 SER A CA 1
ATOM 1454 C C . SER A 1 185 ? 5.059 -11.523 24.219 1 59.66 185 SER A C 1
ATOM 1456 O O . SER A 1 185 ? 5.098 -10.383 23.75 1 59.66 185 SER A O 1
ATOM 1458 N N . PHE A 1 186 ? 3.793 -11.898 24.547 1 52.34 186 PHE A N 1
ATOM 1459 C CA . PHE A 1 186 ? 2.777 -11.047 25.156 1 52.34 186 PHE A CA 1
ATOM 1460 C C . PHE A 1 186 ? 3.393 -10.148 26.219 1 52.34 186 PHE A C 1
ATOM 1462 O O . PHE A 1 186 ? 2.787 -9.914 27.266 1 52.34 186 PHE A O 1
ATOM 1469 N N . ASP A 1 187 ? 4.535 -9.867 26.109 1 52.75 187 ASP A N 1
ATOM 1470 C CA . ASP A 1 187 ? 4.965 -8.922 27.141 1 52.75 187 ASP A CA 1
ATOM 1471 C C . ASP A 1 187 ? 4.457 -7.512 26.828 1 52.75 187 ASP A C 1
ATOM 1473 O O . ASP A 1 187 ? 4.762 -6.949 25.781 1 52.75 187 ASP A O 1
ATOM 1477 N N . ASP A 1 188 ? 3.504 -7.004 27.672 1 53.47 188 ASP A N 1
ATOM 1478 C CA . ASP A 1 188 ? 2.736 -5.766 27.609 1 53.47 188 ASP A CA 1
ATOM 1479 C C . ASP A 1 188 ? 3.635 -4.574 27.281 1 53.47 188 ASP A C 1
ATOM 1481 O O . ASP A 1 188 ? 3.168 -3.566 26.75 1 53.47 188 ASP A O 1
ATOM 1485 N N . ARG A 1 189 ? 4.922 -4.688 27.641 1 54.25 189 ARG A N 1
ATOM 1486 C CA . ARG A 1 189 ? 5.797 -3.525 27.531 1 54.25 189 ARG A CA 1
ATOM 1487 C C . ARG A 1 189 ? 6.477 -3.469 26.172 1 54.25 189 ARG A C 1
ATOM 1489 O O . ARG A 1 189 ? 7.121 -2.473 25.844 1 54.25 189 ARG A O 1
ATOM 1496 N N . LYS A 1 190 ? 6.148 -4.422 25.375 1 63.34 190 LYS A N 1
ATOM 1497 C CA . LYS A 1 190 ? 6.922 -4.5 24.141 1 63.34 190 LYS A CA 1
ATOM 1498 C C . LYS A 1 190 ? 6.121 -3.977 22.953 1 63.34 190 LYS A C 1
ATOM 1500 O O . LYS A 1 190 ? 5.004 -4.43 22.703 1 63.34 190 LYS A O 1
ATOM 1505 N N . THR A 1 191 ? 6.652 -2.85 22.359 1 78.81 191 THR A N 1
ATOM 1506 C CA . THR A 1 191 ? 6.141 -2.254 21.125 1 78.81 191 THR A CA 1
ATOM 1507 C C . THR A 1 191 ? 6.996 -2.658 19.938 1 78.81 191 THR A C 1
ATOM 1509 O O . THR A 1 191 ? 8.164 -3.031 20.094 1 78.81 191 THR A O 1
ATOM 1512 N N . PRO A 1 192 ? 6.434 -2.779 18.75 1 82.19 192 PRO A N 1
ATOM 1513 C CA . PRO A 1 192 ? 7.246 -3.057 17.562 1 82.19 192 PRO A CA 1
ATOM 1514 C C . PRO A 1 192 ? 8.492 -2.172 17.469 1 82.19 192 PRO A C 1
ATOM 1516 O O . PRO A 1 192 ? 9.547 -2.629 17.031 1 82.19 192 PRO A O 1
ATOM 1519 N N . GLU A 1 193 ? 8.438 -1.01 17.953 1 83.25 193 GLU A N 1
ATOM 1520 C CA . GLU A 1 193 ? 9.531 -0.044 17.891 1 83.25 193 GLU A CA 1
ATOM 1521 C C . GLU A 1 193 ? 10.734 -0.512 18.703 1 83.25 193 GLU A C 1
ATOM 1523 O O . GLU A 1 193 ? 11.875 -0.226 18.344 1 83.25 193 GLU A O 1
ATOM 1528 N N . SER A 1 194 ? 10.445 -1.181 19.734 1 84.94 194 SER A N 1
ATOM 1529 C CA . SER A 1 194 ? 11.531 -1.619 20.609 1 84.94 194 SER A CA 1
ATOM 1530 C C . SER A 1 194 ? 11.953 -3.047 20.281 1 84.94 194 SER A C 1
ATOM 1532 O O . SER A 1 194 ? 13.125 -3.406 20.438 1 84.94 194 SER A O 1
ATOM 1534 N N . GLU A 1 195 ? 11.094 -3.871 19.75 1 90.06 195 GLU A N 1
ATOM 1535 C CA . GLU A 1 195 ? 11.344 -5.301 19.578 1 90.06 195 GLU A CA 1
ATOM 1536 C C . GLU A 1 195 ? 12.039 -5.59 18.25 1 90.06 195 GLU A C 1
ATOM 1538 O O . GLU A 1 195 ? 12.953 -6.414 18.188 1 90.06 195 GLU A O 1
ATOM 1543 N N . VAL A 1 196 ? 11.68 -4.941 17.219 1 93.94 196 VAL A N 1
ATOM 1544 C CA . VAL A 1 196 ? 12.133 -5.27 15.867 1 93.94 196 VAL A CA 1
ATOM 1545 C C . VAL A 1 196 ? 13.633 -5.008 15.758 1 93.94 196 VAL A C 1
ATOM 1547 O O . VAL A 1 196 ? 14.383 -5.84 15.234 1 93.94 196 VAL A O 1
ATOM 1550 N N . PRO A 1 197 ? 14.109 -3.832 16.312 1 94.5 197 PRO A N 1
ATOM 1551 C CA . PRO A 1 197 ? 15.562 -3.615 16.234 1 94.5 197 PRO A CA 1
ATOM 1552 C C . PRO A 1 197 ? 16.359 -4.695 16.953 1 94.5 197 PRO A C 1
ATOM 1554 O O . PRO A 1 197 ? 17.359 -5.184 16.438 1 94.5 197 PRO A O 1
ATOM 1557 N N . VAL A 1 198 ? 15.859 -5.078 18.109 1 93.25 198 VAL A N 1
ATOM 1558 C CA . VAL A 1 198 ? 16.547 -6.117 18.875 1 93.25 198 VAL A CA 1
ATOM 1559 C C . VAL A 1 198 ? 16.484 -7.441 18.125 1 93.25 198 VAL A C 1
ATOM 1561 O O . VAL A 1 198 ? 17.484 -8.164 18.047 1 93.25 198 VAL A O 1
ATOM 1564 N N . PHE A 1 199 ? 15.422 -7.719 17.547 1 94.62 199 PHE A N 1
ATOM 1565 C CA . PHE A 1 199 ? 15.18 -8.953 16.812 1 94.62 199 PHE A CA 1
ATOM 1566 C C . PHE A 1 199 ? 16.078 -9.039 15.586 1 94.62 199 PHE A C 1
ATOM 1568 O O . PHE A 1 199 ? 16.562 -10.117 15.234 1 94.62 199 PHE A O 1
ATOM 1575 N N . THR A 1 200 ? 16.312 -7.895 14.922 1 96.31 200 THR A N 1
ATOM 1576 C CA . THR A 1 200 ? 17.016 -7.902 13.641 1 96.31 200 THR A CA 1
ATOM 1577 C C . THR A 1 200 ? 18.469 -7.484 13.82 1 96.31 200 THR A C 1
ATOM 1579 O O . THR A 1 200 ? 19.156 -7.172 12.852 1 96.31 200 THR A O 1
ATOM 1582 N N . GLN A 1 201 ? 18.859 -7.402 15.102 1 94 201 GLN A N 1
ATOM 1583 C CA . GLN A 1 201 ? 20.25 -7.066 15.383 1 94 201 GLN A CA 1
ATOM 1584 C C . GLN A 1 201 ? 21.172 -8.242 15.07 1 94 201 GLN A C 1
ATOM 1586 O O . GLN A 1 201 ? 20.797 -9.398 15.25 1 94 201 GLN A O 1
ATOM 1591 N N . GLY A 1 202 ? 22.422 -7.965 14.625 1 86.62 202 GLY A N 1
ATOM 1592 C CA . GLY A 1 202 ? 23.375 -9.023 14.32 1 86.62 202 GLY A CA 1
ATOM 1593 C C . GLY A 1 202 ? 24.375 -8.633 13.25 1 86.62 202 GLY A C 1
ATOM 1594 O O . GLY A 1 202 ? 24.719 -7.457 13.109 1 86.62 202 GLY A O 1
ATOM 1595 N N . SER A 1 203 ? 24.875 -9.656 12.617 1 88.06 203 SER A N 1
ATOM 1596 C CA . SER A 1 203 ? 25.844 -9.453 11.539 1 88.06 203 SER A CA 1
ATOM 1597 C C . SER A 1 203 ? 25.25 -8.617 10.414 1 88.06 203 SER A C 1
ATOM 1599 O O . SER A 1 203 ? 24.031 -8.453 10.336 1 88.06 203 SER A O 1
ATOM 1601 N N . ASP A 1 204 ? 26.078 -8.109 9.609 1 95.75 204 ASP A N 1
ATOM 1602 C CA . ASP A 1 204 ? 25.641 -7.312 8.469 1 95.75 204 ASP A CA 1
ATOM 1603 C C . ASP A 1 204 ? 24.859 -8.164 7.473 1 95.75 204 ASP A C 1
ATOM 1605 O O . ASP A 1 204 ? 25.188 -9.328 7.25 1 95.75 204 ASP A O 1
ATOM 1609 N N . TYR A 1 205 ? 23.812 -7.695 6.984 1 98.44 205 TYR A N 1
ATOM 1610 C CA . TYR A 1 205 ? 22.984 -8.328 5.973 1 98.44 205 TYR A CA 1
ATOM 1611 C C . TYR A 1 205 ? 22.469 -7.297 4.969 1 98.44 205 TYR A C 1
ATOM 1613 O O . TYR A 1 205 ? 22.484 -6.094 5.242 1 98.44 205 TYR A O 1
ATOM 1621 N N . ASP A 1 206 ? 22.062 -7.77 3.846 1 98.25 206 ASP A N 1
ATOM 1622 C CA . ASP A 1 206 ? 21.562 -6.891 2.789 1 98.25 206 ASP A CA 1
ATOM 1623 C C . ASP A 1 206 ? 20.062 -6.656 2.924 1 98.25 206 ASP A C 1
ATOM 1625 O O . ASP A 1 206 ? 19.562 -5.582 2.58 1 98.25 206 ASP A O 1
ATOM 1629 N N . LEU A 1 207 ? 19.375 -7.652 3.402 1 97.69 207 LEU A N 1
ATOM 1630 C CA . LEU A 1 207 ? 17.922 -7.492 3.541 1 97.69 207 LEU A CA 1
ATOM 1631 C C . LEU A 1 207 ? 17.359 -8.508 4.523 1 97.69 207 LEU A C 1
ATOM 1633 O O . LEU A 1 207 ? 18.016 -9.5 4.852 1 97.69 207 LEU A O 1
ATOM 1637 N N . VAL A 1 208 ? 16.203 -8.219 5.027 1 98.44 208 VAL A N 1
ATOM 1638 C CA . VAL A 1 208 ? 15.469 -9.133 5.891 1 98.44 208 VAL A CA 1
ATOM 1639 C C . VAL A 1 208 ? 14.422 -9.891 5.07 1 98.44 208 VAL A C 1
ATOM 1641 O O . VAL A 1 208 ? 13.516 -9.289 4.496 1 98.44 208 VAL A O 1
ATOM 1644 N N . LEU A 1 209 ? 14.602 -11.227 4.949 1 98.75 209 LEU A N 1
ATOM 1645 C CA . LEU A 1 209 ? 13.57 -12.078 4.367 1 98.75 209 LEU A CA 1
ATOM 1646 C C . LEU A 1 209 ? 12.609 -12.578 5.438 1 98.75 209 LEU A C 1
ATOM 1648 O O . LEU A 1 209 ? 13.031 -13.133 6.453 1 98.75 209 LEU A O 1
ATOM 1652 N N . VAL A 1 210 ? 11.328 -12.367 5.18 1 98.69 210 VAL A N 1
ATOM 1653 C CA . VAL A 1 210 ? 10.344 -12.703 6.207 1 98.69 210 VAL A CA 1
ATOM 1654 C C . VAL A 1 210 ? 9.445 -13.828 5.715 1 98.69 210 VAL A C 1
ATOM 1656 O O . VAL A 1 210 ? 9 -13.82 4.562 1 98.69 210 VAL A O 1
ATOM 1659 N N . ALA A 1 211 ? 9.281 -14.875 6.449 1 98.56 211 ALA A N 1
ATOM 1660 C CA . ALA A 1 211 ? 8.297 -15.938 6.285 1 98.56 211 ALA A CA 1
ATOM 1661 C C . ALA A 1 211 ? 7.203 -15.844 7.344 1 98.56 211 ALA A C 1
ATOM 1663 O O . ALA A 1 211 ? 7.344 -16.391 8.438 1 98.56 211 ALA A O 1
ATOM 1664 N N . ASP A 1 212 ? 6.156 -15.211 7.027 1 95.94 212 ASP A N 1
ATOM 1665 C CA . ASP A 1 212 ? 5.023 -14.922 7.902 1 95.94 212 ASP A CA 1
ATOM 1666 C C . ASP A 1 212 ? 3.703 -15.047 7.145 1 95.94 212 ASP A C 1
ATOM 1668 O O . ASP A 1 212 ? 2.955 -14.07 7.027 1 95.94 212 ASP A O 1
ATOM 1672 N N . GLU A 1 213 ? 3.412 -16.281 6.688 1 94.25 213 GLU A N 1
ATOM 1673 C CA . GLU A 1 213 ? 2.242 -16.5 5.84 1 94.25 213 GLU A CA 1
ATOM 1674 C C . GLU A 1 213 ? 0.951 -16.219 6.602 1 94.25 213 GLU A C 1
ATOM 1676 O O . GLU A 1 213 ? -0.062 -15.844 6 1 94.25 213 GLU A O 1
ATOM 1681 N N . ALA A 1 214 ? 1.004 -16.234 7.926 1 87.44 214 ALA A N 1
ATOM 1682 C CA . ALA A 1 214 ? -0.161 -15.914 8.75 1 87.44 214 ALA A CA 1
ATOM 1683 C C . ALA A 1 214 ? -0.333 -14.414 8.914 1 87.44 214 ALA A C 1
ATOM 1685 O O . ALA A 1 214 ? -1.388 -13.945 9.352 1 87.44 214 ALA A O 1
ATOM 1686 N N . GLY A 1 215 ? 0.709 -13.656 8.555 1 90.38 215 GLY A N 1
ATOM 1687 C CA . GLY A 1 215 ? 0.654 -12.203 8.641 1 90.38 215 GLY A CA 1
ATOM 1688 C C . GLY A 1 215 ? 0.712 -11.688 10.062 1 90.38 215 GLY A C 1
ATOM 1689 O O . GLY A 1 215 ? 0.076 -10.68 10.391 1 90.38 215 GLY A O 1
ATOM 1690 N N . SER A 1 216 ? 1.461 -12.336 10.898 1 88.94 216 SER A N 1
ATOM 1691 C CA . SER A 1 216 ? 1.439 -12.039 12.328 1 88.94 216 SER A CA 1
ATOM 1692 C C . SER A 1 216 ? 2.389 -10.891 12.664 1 88.94 216 SER A C 1
ATOM 1694 O O . SER A 1 216 ? 2.17 -10.164 13.633 1 88.94 216 SER A O 1
ATOM 1696 N N . PHE A 1 217 ? 3.482 -10.734 11.859 1 92.31 217 PHE A N 1
ATOM 1697 C CA . PHE A 1 217 ? 4.445 -9.75 12.328 1 92.31 217 PHE A CA 1
ATOM 1698 C C . PHE A 1 217 ? 5.156 -9.086 11.156 1 92.31 217 PHE A C 1
ATOM 1700 O O . PHE A 1 217 ? 5.801 -8.047 11.32 1 92.31 217 PHE A O 1
ATOM 1707 N N . GLY A 1 218 ? 5.047 -9.602 9.961 1 95.06 218 GLY A N 1
ATOM 1708 C CA . GLY A 1 218 ? 5.875 -9.148 8.859 1 95.06 218 GLY A CA 1
ATOM 1709 C C . GLY A 1 218 ? 5.672 -7.684 8.523 1 95.06 218 GLY A C 1
ATOM 1710 O O . GLY A 1 218 ? 6.617 -6.996 8.125 1 95.06 218 GLY A O 1
ATOM 1711 N N . ASP A 1 219 ? 4.48 -7.207 8.695 1 93.75 219 ASP A N 1
ATOM 1712 C CA . ASP A 1 219 ? 4.129 -5.84 8.32 1 93.75 219 ASP A CA 1
ATOM 1713 C C . ASP A 1 219 ? 4.82 -4.828 9.227 1 93.75 219 ASP A C 1
ATOM 1715 O O . ASP A 1 219 ? 4.953 -3.654 8.867 1 93.75 219 ASP A O 1
ATOM 1719 N N . ILE A 1 220 ? 5.316 -5.191 10.359 1 93.69 220 ILE A N 1
ATOM 1720 C CA . ILE A 1 220 ? 5.852 -4.211 11.297 1 93.69 220 ILE A CA 1
ATOM 1721 C C . ILE A 1 220 ? 7.367 -4.125 11.148 1 93.69 220 ILE A C 1
ATOM 1723 O O . ILE A 1 220 ? 8.016 -3.318 11.82 1 93.69 220 ILE A O 1
ATOM 1727 N N . LEU A 1 221 ? 7.957 -4.875 10.266 1 96.88 221 LEU A N 1
ATOM 1728 C CA . LEU A 1 221 ? 9.414 -4.957 10.195 1 96.88 221 LEU A CA 1
ATOM 1729 C C . LEU A 1 221 ? 9.992 -3.756 9.461 1 96.88 221 LEU A C 1
ATOM 1731 O O . LEU A 1 221 ? 10.992 -3.18 9.891 1 96.88 221 LEU A O 1
ATOM 1735 N N . SER A 1 222 ? 9.359 -3.359 8.367 1 97.56 222 SER A N 1
ATOM 1736 C CA . SER A 1 222 ? 9.914 -2.324 7.504 1 97.56 222 SER A CA 1
ATOM 1737 C C . SER A 1 222 ? 10.133 -1.023 8.266 1 97.56 222 SER A C 1
ATOM 1739 O O . SER A 1 222 ? 9.281 -0.606 9.047 1 97.56 222 SER A O 1
ATOM 1741 N N . TYR A 1 223 ? 11.328 -0.441 8.094 1 98.12 223 TYR A N 1
ATOM 1742 C CA . TYR A 1 223 ? 11.758 0.839 8.641 1 98.12 223 TYR A CA 1
ATOM 1743 C C . TYR A 1 223 ? 12 0.736 10.148 1 98.12 223 TYR A C 1
ATOM 1745 O O . TYR A 1 223 ? 12.219 1.747 10.82 1 98.12 223 TYR A O 1
ATOM 1753 N N . ARG A 1 224 ? 11.922 -0.498 10.719 1 97.44 224 ARG A N 1
ATOM 1754 C CA . ARG A 1 224 ? 12.164 -0.659 12.148 1 97.44 224 ARG A CA 1
ATOM 1755 C C . ARG A 1 224 ? 13.367 -1.567 12.398 1 97.44 224 ARG A C 1
ATOM 1757 O O . ARG A 1 224 ? 13.742 -1.794 13.555 1 97.44 224 ARG A O 1
ATOM 1764 N N . THR A 1 225 ? 13.906 -2.174 11.312 1 97.5 225 THR A N 1
ATOM 1765 C CA . THR A 1 225 ? 15.031 -3.092 11.453 1 97.5 225 THR A CA 1
ATOM 1766 C C . THR A 1 225 ? 16.25 -2.377 12.031 1 97.5 225 THR A C 1
ATOM 1768 O O . THR A 1 225 ? 16.328 -1.148 11.977 1 97.5 225 THR A O 1
ATOM 1771 N N . TRP A 1 226 ? 17.141 -3.135 12.586 1 97.12 226 TRP A N 1
ATOM 1772 C CA . TRP A 1 226 ? 18.359 -2.602 13.172 1 97.12 226 TRP A CA 1
ATOM 1773 C C . TRP A 1 226 ? 19.172 -1.832 12.133 1 97.12 226 TRP A C 1
ATOM 1775 O O . TRP A 1 226 ? 19.547 -0.68 12.359 1 97.12 226 TRP A O 1
ATOM 1785 N N . LEU A 1 227 ? 19.469 -2.447 11.008 1 97.88 227 LEU A N 1
ATOM 1786 C CA . LEU A 1 227 ? 20.109 -1.802 9.867 1 97.88 227 LEU A CA 1
ATOM 1787 C C . LEU A 1 227 ? 19.078 -1.231 8.906 1 97.88 227 LEU A C 1
ATOM 1789 O O . LEU A 1 227 ? 17.953 -1.73 8.836 1 97.88 227 LEU A O 1
ATOM 1793 N N . PRO A 1 228 ? 19.344 -0.122 8.211 1 98 228 PRO A N 1
ATOM 1794 C CA . PRO A 1 228 ? 18.422 0.405 7.199 1 98 228 PRO A CA 1
ATOM 1795 C C . PRO A 1 228 ? 18.344 -0.47 5.949 1 98 228 PRO A C 1
ATOM 1797 O O . PRO A 1 228 ? 18.906 -0.118 4.91 1 98 228 PRO A O 1
ATOM 1800 N N . ARG A 1 229 ? 17.703 -1.608 6.055 1 98.5 229 ARG A N 1
ATOM 1801 C CA . ARG A 1 229 ? 17.609 -2.619 5.008 1 98.5 229 ARG A CA 1
ATOM 1802 C C . ARG A 1 229 ? 16.156 -2.865 4.613 1 98.5 229 ARG A C 1
ATOM 1804 O O . ARG A 1 229 ? 15.258 -2.785 5.453 1 98.5 229 ARG A O 1
ATOM 1811 N N . PRO A 1 230 ? 15.891 -3.156 3.336 1 98.31 230 PRO A N 1
ATOM 1812 C CA . PRO A 1 230 ? 14.531 -3.494 2.93 1 98.31 230 PRO A CA 1
ATOM 1813 C C . PRO A 1 230 ? 14.086 -4.867 3.436 1 98.31 230 PRO A C 1
ATOM 1815 O O . PRO A 1 230 ? 14.914 -5.66 3.887 1 98.31 230 PRO A O 1
ATOM 1818 N N . VAL A 1 231 ? 12.789 -5.066 3.467 1 98.62 231 VAL A N 1
ATOM 1819 C CA . VAL A 1 231 ? 12.148 -6.32 3.842 1 98.62 231 VAL A CA 1
ATOM 1820 C C . VAL A 1 231 ? 11.523 -6.973 2.609 1 98.62 231 VAL A C 1
ATOM 1822 O O . VAL A 1 231 ? 10.953 -6.289 1.76 1 98.62 231 VAL A O 1
ATOM 1825 N N . ALA A 1 232 ? 11.648 -8.258 2.443 1 98.81 232 ALA A N 1
ATOM 1826 C CA . ALA A 1 232 ? 11.039 -9.016 1.356 1 98.81 232 ALA A CA 1
ATOM 1827 C C . ALA A 1 232 ? 10.531 -10.367 1.85 1 98.81 232 ALA A C 1
ATOM 1829 O O . ALA A 1 232 ? 10.789 -10.758 2.992 1 98.81 232 ALA A O 1
ATOM 1830 N N . GLY A 1 233 ? 9.797 -11.07 1.055 1 98.69 233 GLY A N 1
ATOM 1831 C CA . GLY A 1 233 ? 9.227 -12.359 1.396 1 98.69 233 GLY A CA 1
ATOM 1832 C C . GLY A 1 233 ? 7.707 -12.359 1.391 1 98.69 233 GLY A C 1
ATOM 1833 O O . GLY A 1 233 ? 7.086 -12.055 0.371 1 98.69 233 GLY A O 1
ATOM 1834 N N . THR A 1 234 ? 7.125 -12.703 2.627 1 97.94 234 THR A N 1
ATOM 1835 C CA . THR A 1 234 ? 5.672 -12.664 2.738 1 97.94 234 THR A CA 1
ATOM 1836 C C . THR A 1 234 ? 5.168 -11.219 2.781 1 97.94 234 THR A C 1
ATOM 1838 O O . THR A 1 234 ? 4.062 -10.93 2.328 1 97.94 234 THR A O 1
ATOM 1841 N N . GLN A 1 235 ? 6.004 -10.328 3.322 1 97.19 235 GLN A N 1
ATOM 1842 C CA . GLN A 1 235 ? 5.742 -8.891 3.318 1 97.19 235 GLN A CA 1
ATOM 1843 C C . GLN A 1 235 ? 6.891 -8.125 2.662 1 97.19 235 GLN A C 1
ATOM 1845 O O . GLN A 1 235 ? 7.969 -8.68 2.439 1 97.19 235 GLN A O 1
ATOM 1850 N N . GLY A 1 236 ? 6.699 -6.859 2.395 1 97.88 236 GLY A N 1
ATOM 1851 C CA . GLY A 1 236 ? 7.684 -6.07 1.668 1 97.88 236 GLY A CA 1
ATOM 1852 C C . GLY A 1 236 ? 7.648 -6.305 0.17 1 97.88 236 GLY A C 1
ATOM 1853 O O . GLY A 1 236 ? 6.625 -6.066 -0.477 1 97.88 236 GLY A O 1
ATOM 1854 N N . LEU A 1 237 ? 8.766 -6.742 -0.379 1 98.69 237 LEU A N 1
ATOM 1855 C CA . LEU A 1 237 ? 8.766 -7.23 -1.754 1 98.69 237 LEU A CA 1
ATOM 1856 C C . LEU A 1 237 ? 8.234 -8.656 -1.827 1 98.69 237 LEU A C 1
ATOM 1858 O O . LEU A 1 237 ? 8.875 -9.594 -1.343 1 98.69 237 LEU A O 1
ATOM 1862 N N . VAL A 1 238 ? 7.094 -8.797 -2.443 1 98.75 238 VAL A N 1
ATOM 1863 C CA . VAL A 1 238 ? 6.336 -10.039 -2.314 1 98.75 238 VAL A CA 1
ATOM 1864 C C . VAL A 1 238 ? 6.23 -10.719 -3.676 1 98.75 238 VAL A C 1
ATOM 1866 O O . VAL A 1 238 ? 5.805 -10.109 -4.656 1 98.75 238 VAL A O 1
ATOM 1869 N N . PRO A 1 239 ? 6.672 -11.984 -3.768 1 98.88 239 PRO A N 1
ATOM 1870 C CA . PRO A 1 239 ? 6.328 -12.758 -4.961 1 98.88 239 PRO A CA 1
ATOM 1871 C C . PRO A 1 239 ? 4.844 -13.102 -5.035 1 98.88 239 PRO A C 1
ATOM 1873 O O . PRO A 1 239 ? 4.262 -13.57 -4.051 1 98.88 239 PRO A O 1
ATOM 1876 N N . SER A 1 240 ? 4.227 -12.82 -6.188 1 98.56 240 SER A N 1
ATOM 1877 C CA . SER A 1 240 ? 2.777 -12.961 -6.297 1 98.56 240 SER A CA 1
ATOM 1878 C C . SER A 1 240 ? 2.369 -13.445 -7.684 1 98.56 240 SER A C 1
ATOM 1880 O O . SER A 1 240 ? 3.061 -13.172 -8.672 1 98.56 240 SER A O 1
ATOM 1882 N N . ALA A 1 241 ? 1.244 -14.164 -7.711 1 98.56 241 ALA A N 1
ATOM 1883 C CA . ALA A 1 241 ? 0.69 -14.594 -8.992 1 98.56 241 ALA A CA 1
ATOM 1884 C C . ALA A 1 241 ? -0.004 -13.43 -9.703 1 98.56 241 ALA A C 1
ATOM 1886 O O . ALA A 1 241 ? -0.05 -13.391 -10.938 1 98.56 241 ALA A O 1
ATOM 1887 N N . TRP A 1 242 ? -0.517 -12.562 -8.961 1 98.5 242 TRP A N 1
ATOM 1888 C CA . TRP A 1 242 ? -1.312 -11.453 -9.484 1 98.5 242 TRP A CA 1
ATOM 1889 C C . TRP A 1 242 ? -1.351 -10.297 -8.492 1 98.5 242 TRP A C 1
ATOM 1891 O O . TRP A 1 242 ? -1.33 -10.508 -7.277 1 98.5 242 TRP A O 1
ATOM 1901 N N . HIS A 1 243 ? -1.332 -9.109 -8.984 1 97.75 243 HIS A N 1
ATOM 1902 C CA . HIS A 1 243 ? -1.333 -7.922 -8.133 1 97.75 243 HIS A CA 1
ATOM 1903 C C . HIS A 1 243 ? -1.887 -6.711 -8.875 1 97.75 243 HIS A C 1
ATOM 1905 O O . HIS A 1 243 ? -1.762 -6.617 -10.094 1 97.75 243 HIS A O 1
ATOM 1911 N N . HIS A 1 244 ? -2.436 -5.797 -8.164 1 96.06 244 HIS A N 1
ATOM 1912 C CA . HIS A 1 244 ? -3.104 -4.652 -8.781 1 96.06 244 HIS A CA 1
ATOM 1913 C C . HIS A 1 244 ? -2.096 -3.719 -9.438 1 96.06 244 HIS A C 1
ATOM 1915 O O . HIS A 1 244 ? -2.475 -2.85 -10.234 1 96.06 244 HIS A O 1
ATOM 1921 N N . THR A 1 245 ? -0.785 -3.822 -9.195 1 96.5 245 THR A N 1
ATOM 1922 C CA . THR A 1 245 ? 0.22 -2.938 -9.773 1 96.5 245 THR A CA 1
ATOM 1923 C C . THR A 1 245 ? 0.619 -3.414 -11.172 1 96.5 245 THR A C 1
ATOM 1925 O O . THR A 1 245 ? 1.345 -2.719 -11.883 1 96.5 245 THR A O 1
ATOM 1928 N N . LEU A 1 246 ? 0.163 -4.625 -11.555 1 97 246 LEU A N 1
ATOM 1929 C CA . LEU A 1 246 ? 0.424 -5.094 -12.914 1 97 246 LEU A CA 1
ATOM 1930 C C . LEU A 1 246 ? -0.451 -4.359 -13.922 1 97 246 LEU A C 1
ATOM 1932 O O . LEU A 1 246 ? -1.68 -4.453 -13.867 1 97 246 LEU A O 1
ATOM 1936 N N . GLU A 1 247 ? 0.198 -3.672 -14.867 1 93.94 247 GLU A N 1
ATOM 1937 C CA . GLU A 1 247 ? -0.571 -2.83 -15.781 1 93.94 247 GLU A CA 1
ATOM 1938 C C . GLU A 1 247 ? -0.402 -3.287 -17.219 1 93.94 247 GLU A C 1
ATOM 1940 O O . GLU A 1 247 ? -1.218 -2.951 -18.094 1 93.94 247 GLU A O 1
ATOM 1945 N N . ALA A 1 248 ? 0.546 -4.086 -17.484 1 94.62 248 ALA A N 1
ATOM 1946 C CA . ALA A 1 248 ? 0.909 -4.445 -18.859 1 94.62 248 ALA A CA 1
ATOM 1947 C C . ALA A 1 248 ? 0.142 -5.68 -19.328 1 94.62 248 ALA A C 1
ATOM 1949 O O . ALA A 1 248 ? -0.629 -6.266 -18.562 1 94.62 248 ALA A O 1
ATOM 1950 N N . TRP A 1 249 ? 0.221 -5.945 -20.578 1 97.25 249 TRP A N 1
ATOM 1951 C CA . TRP A 1 249 ? -0.189 -7.18 -21.25 1 97.25 249 TRP A CA 1
ATOM 1952 C C . TRP A 1 249 ? -1.68 -7.434 -21.047 1 97.25 249 TRP A C 1
ATOM 1954 O O . TRP A 1 249 ? -2.096 -8.57 -20.812 1 97.25 249 TRP A O 1
ATOM 1964 N N . GLY A 1 250 ? -2.482 -6.355 -21.016 1 96.56 250 GLY A N 1
ATOM 1965 C CA . GLY A 1 250 ? -3.926 -6.512 -20.922 1 96.56 250 GLY A CA 1
ATOM 1966 C C . GLY A 1 250 ? -4.418 -6.672 -19.5 1 96.56 250 GLY A C 1
ATOM 1967 O O . GLY A 1 250 ? -5.617 -6.832 -19.266 1 96.56 250 GLY A O 1
ATOM 1968 N N . ALA A 1 251 ? -3.527 -6.559 -18.531 1 97.12 251 ALA A N 1
ATOM 1969 C CA . ALA A 1 251 ? -3.877 -6.773 -17.141 1 97.12 251 ALA A CA 1
ATOM 1970 C C . ALA A 1 251 ? -4.902 -5.75 -16.656 1 97.12 251 ALA A C 1
ATOM 1972 O O . ALA A 1 251 ? -5.82 -6.086 -15.914 1 97.12 251 ALA A O 1
ATOM 1973 N N . ILE A 1 252 ? -4.801 -4.496 -17.125 1 96 252 ILE A N 1
ATOM 1974 C CA . ILE A 1 252 ? -5.711 -3.439 -16.703 1 96 252 ILE A CA 1
ATOM 1975 C C . ILE A 1 252 ? -7.137 -3.783 -17.125 1 96 252 ILE A C 1
ATOM 1977 O O . ILE A 1 252 ? -8.078 -3.604 -16.344 1 96 252 ILE A O 1
ATOM 1981 N N . GLN A 1 253 ? -7.242 -4.324 -18.312 1 96.88 253 GLN A N 1
ATOM 1982 C CA . GLN A 1 253 ? -8.562 -4.684 -18.828 1 96.88 253 GLN A CA 1
ATOM 1983 C C . GLN A 1 253 ? -9.195 -5.785 -17.969 1 96.88 253 GLN A C 1
ATOM 1985 O O . GLN A 1 253 ? -10.375 -5.715 -17.625 1 96.88 253 GLN A O 1
ATOM 1990 N N . LEU A 1 254 ? -8.414 -6.785 -17.672 1 97.88 254 LEU A N 1
ATOM 1991 C CA . LEU A 1 254 ? -8.906 -7.871 -16.844 1 97.88 254 LEU A CA 1
ATOM 1992 C C . LEU A 1 254 ? -9.305 -7.355 -15.461 1 97.88 254 LEU A C 1
ATOM 1994 O O . LEU A 1 254 ? -10.367 -7.707 -14.945 1 97.88 254 LEU A O 1
ATOM 1998 N N . GLN A 1 255 ? -8.484 -6.535 -14.898 1 97 255 GLN A N 1
ATOM 1999 C CA . GLN A 1 255 ? -8.727 -6 -13.562 1 97 255 GLN A CA 1
ATOM 2000 C C . GLN A 1 255 ? -9.984 -5.133 -13.539 1 97 255 GLN A C 1
ATOM 2002 O O . GLN A 1 255 ? -10.773 -5.191 -12.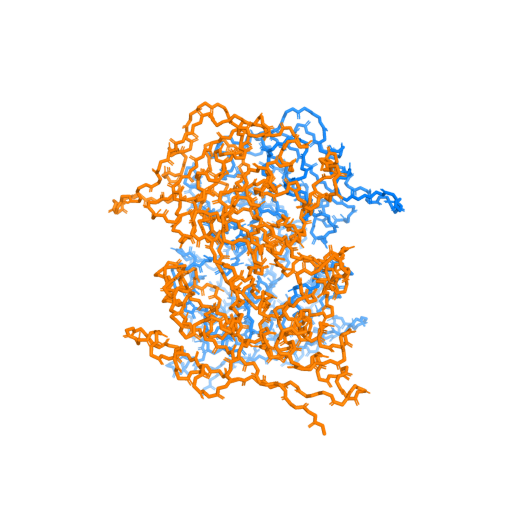594 1 97 255 GLN A O 1
ATOM 2007 N N . ASN A 1 256 ? -10.172 -4.324 -14.578 1 96.62 256 ASN A N 1
ATOM 2008 C CA . ASN A 1 256 ? -11.359 -3.477 -14.648 1 96.62 256 ASN A CA 1
ATOM 2009 C C . ASN A 1 256 ? -12.633 -4.305 -14.734 1 96.62 256 ASN A C 1
ATOM 2011 O O . ASN A 1 256 ? -13.617 -4.016 -14.047 1 96.62 256 ASN A O 1
ATOM 2015 N N . ARG A 1 257 ? -12.602 -5.324 -15.578 1 97.94 257 ARG A N 1
ATOM 2016 C CA . ARG A 1 257 ? -13.766 -6.195 -15.688 1 97.94 257 ARG A CA 1
ATOM 2017 C C . ARG A 1 257 ? -14.062 -6.887 -14.359 1 97.94 257 ARG A C 1
ATOM 2019 O O . ARG A 1 257 ? -15.219 -7.008 -13.961 1 97.94 257 ARG A O 1
ATOM 2026 N N . PHE A 1 258 ? -13.023 -7.297 -13.711 1 98.44 258 PHE A N 1
ATOM 2027 C CA . PHE A 1 258 ? -13.211 -7.953 -12.422 1 98.44 258 PHE A CA 1
ATOM 2028 C C . PHE A 1 258 ? -13.789 -6.98 -11.398 1 98.44 258 PHE A C 1
ATOM 2030 O O . PHE A 1 258 ? -14.711 -7.32 -10.664 1 98.44 258 PHE A O 1
ATOM 2037 N N . ARG A 1 259 ? -13.211 -5.812 -11.297 1 96.44 259 ARG A N 1
ATOM 2038 C CA . ARG A 1 259 ? -13.68 -4.816 -10.336 1 96.44 259 ARG A CA 1
ATOM 2039 C C . ARG A 1 259 ? -15.141 -4.449 -10.594 1 96.44 259 ARG A C 1
ATOM 2041 O O . ARG A 1 259 ? -15.906 -4.23 -9.648 1 96.44 259 ARG A O 1
ATOM 2048 N N . GLN A 1 260 ? -15.492 -4.363 -11.828 1 97 260 GLN A N 1
ATOM 2049 C CA . GLN A 1 260 ? -16.875 -4.082 -12.172 1 97 260 GLN A CA 1
ATOM 2050 C C . GLN A 1 260 ? -17.812 -5.18 -11.656 1 97 260 GLN A C 1
ATOM 2052 O O . GLN A 1 260 ? -18.906 -4.898 -11.18 1 97 260 GLN A O 1
ATOM 2057 N N . GLN A 1 261 ? -17.297 -6.375 -11.703 1 97.88 261 GLN A N 1
ATOM 2058 C CA . GLN A 1 261 ? -18.094 -7.531 -11.312 1 97.88 261 GLN A CA 1
ATOM 2059 C C . GLN A 1 261 ? -18.125 -7.684 -9.789 1 97.88 261 GLN A C 1
ATOM 2061 O O . GLN A 1 261 ? -19.188 -7.895 -9.203 1 97.88 261 GLN A O 1
ATOM 2066 N N . ALA A 1 262 ? -16.969 -7.551 -9.188 1 96.81 262 ALA A N 1
ATOM 2067 C CA . ALA A 1 262 ? -16.828 -7.996 -7.801 1 96.81 262 ALA A CA 1
ATOM 2068 C C . ALA A 1 262 ? -16.797 -6.809 -6.844 1 96.81 262 ALA A C 1
ATOM 2070 O O . ALA A 1 262 ? -16.969 -6.977 -5.633 1 96.81 262 ALA A O 1
ATOM 2071 N N . GLY A 1 263 ? -16.469 -5.59 -7.32 1 93.75 263 GLY A N 1
ATOM 2072 C CA . GLY A 1 263 ? -16.422 -4.398 -6.488 1 93.75 263 GLY A CA 1
ATOM 2073 C C . GLY A 1 263 ? -15.148 -4.289 -5.672 1 93.75 263 GLY A C 1
ATOM 2074 O O . GLY A 1 263 ? -15.078 -3.506 -4.723 1 93.75 263 GLY A O 1
ATOM 2075 N N . ARG A 1 264 ? -14.164 -5.117 -5.969 1 93.88 264 ARG A N 1
ATOM 2076 C CA . ARG A 1 264 ? -12.875 -5.156 -5.281 1 93.88 264 ARG A CA 1
ATOM 2077 C C . ARG A 1 264 ? -11.766 -5.609 -6.227 1 93.88 264 ARG A C 1
ATOM 2079 O O . ARG A 1 264 ? -12.039 -6.039 -7.348 1 93.88 264 ARG A O 1
ATOM 2086 N N . TRP A 1 265 ? -10.508 -5.473 -5.766 1 94.12 265 TRP A N 1
ATOM 2087 C CA . TRP A 1 265 ? -9.383 -5.949 -6.559 1 94.12 265 TRP A CA 1
ATOM 2088 C C . TRP A 1 265 ? -9.32 -7.473 -6.562 1 94.12 265 TRP A C 1
ATOM 2090 O O . TRP A 1 265 ? -9.742 -8.117 -5.602 1 94.12 265 TRP A O 1
ATOM 2100 N N . MET A 1 266 ? -8.734 -7.984 -7.523 1 96.06 266 MET A N 1
ATOM 2101 C CA . MET A 1 266 ? -8.562 -9.422 -7.723 1 96.06 266 MET A CA 1
ATOM 2102 C C . MET A 1 266 ? -7.52 -9.977 -6.762 1 96.06 266 MET A C 1
ATOM 2104 O O . MET A 1 266 ? -6.414 -9.445 -6.656 1 96.06 266 MET A O 1
ATOM 2108 N N . THR A 1 267 ? -7.891 -11.039 -5.977 1 95.44 267 THR A N 1
ATOM 2109 C CA . THR A 1 267 ? -6.918 -11.773 -5.176 1 95.44 267 THR A CA 1
ATOM 2110 C C . THR A 1 267 ? -6.211 -12.828 -6.02 1 95.44 267 THR A C 1
ATOM 2112 O O . THR A 1 267 ? -6.613 -13.094 -7.156 1 95.44 267 THR A O 1
ATOM 2115 N N . GLU A 1 268 ? -5.188 -13.43 -5.477 1 96.94 268 GLU A N 1
ATOM 2116 C CA . GLU A 1 268 ? -4.516 -14.516 -6.184 1 96.94 268 GLU A CA 1
ATOM 2117 C C . GLU A 1 268 ? -5.461 -15.688 -6.43 1 96.94 268 GLU A C 1
ATOM 2119 O O . GLU A 1 268 ? -5.414 -16.312 -7.488 1 96.94 268 GLU A O 1
ATOM 2124 N N . ALA A 1 269 ? -6.309 -15.938 -5.453 1 96.88 269 ALA A N 1
ATOM 2125 C CA . ALA A 1 269 ? -7.25 -17.047 -5.621 1 96.88 269 ALA A CA 1
ATOM 2126 C C . ALA A 1 269 ? -8.25 -16.75 -6.734 1 96.88 269 ALA A C 1
ATOM 2128 O O . ALA A 1 269 ? -8.648 -17.641 -7.477 1 96.88 269 ALA A O 1
ATOM 2129 N N . ASP A 1 270 ? -8.672 -15.492 -6.824 1 98.25 270 ASP A N 1
ATOM 2130 C CA . ASP A 1 270 ? -9.531 -15.102 -7.934 1 98.25 270 ASP A CA 1
ATOM 2131 C C . ASP A 1 270 ? -8.844 -15.344 -9.273 1 98.25 270 ASP A C 1
ATOM 2133 O O . ASP A 1 270 ? -9.453 -15.891 -10.195 1 98.25 270 ASP A O 1
ATOM 2137 N N . TYR A 1 271 ? -7.609 -14.922 -9.289 1 98.69 271 TYR A N 1
ATOM 2138 C CA . TYR A 1 271 ? -6.84 -15.102 -10.516 1 98.69 271 TYR A CA 1
ATOM 2139 C C . TYR A 1 271 ? -6.676 -16.578 -10.852 1 98.69 271 TYR A C 1
ATOM 2141 O O . TYR A 1 271 ? -6.859 -16.984 -12 1 98.69 271 TYR A O 1
ATOM 2149 N N . GLY A 1 272 ? -6.355 -17.344 -9.875 1 98.75 272 GLY A N 1
ATOM 2150 C CA . GLY A 1 272 ? -6.238 -18.781 -10.062 1 98.75 272 GLY A CA 1
ATOM 2151 C C . GLY A 1 272 ? -7.512 -19.422 -10.578 1 98.75 272 GLY A C 1
ATOM 2152 O O . GLY A 1 272 ? -7.473 -20.25 -11.492 1 98.75 272 GLY A O 1
ATOM 2153 N N . ALA A 1 273 ? -8.617 -19.031 -10.055 1 98.88 273 ALA A N 1
ATOM 2154 C CA . ALA A 1 273 ? -9.906 -19.578 -10.477 1 98.88 273 ALA A CA 1
ATOM 2155 C C . ALA A 1 273 ? -10.258 -19.125 -11.891 1 98.88 273 ALA A C 1
ATOM 2157 O O . ALA A 1 273 ? -10.805 -19.891 -12.68 1 98.88 273 ALA A O 1
ATOM 2158 N N . TRP A 1 274 ? -9.984 -17.875 -12.156 1 98.88 274 TRP A N 1
ATOM 2159 C CA . TRP A 1 274 ? -10.18 -17.375 -13.508 1 98.88 274 TRP A CA 1
ATOM 2160 C C . TRP A 1 274 ? -9.367 -18.188 -14.516 1 98.88 274 TRP A C 1
ATOM 2162 O O . TRP A 1 274 ? -9.891 -18.641 -15.531 1 98.88 274 TRP A O 1
ATOM 2172 N N . LEU A 1 275 ? -8.109 -18.438 -14.18 1 98.88 275 LEU A N 1
ATOM 2173 C CA . LEU A 1 275 ? -7.23 -19.219 -15.039 1 98.88 275 LEU A CA 1
ATOM 2174 C C . LEU A 1 275 ? -7.781 -20.641 -15.234 1 98.88 275 LEU A C 1
ATOM 2176 O O . LEU A 1 275 ? -7.711 -21.188 -16.344 1 98.88 275 LEU A O 1
ATOM 2180 N N . ALA A 1 276 ? -8.266 -21.172 -14.188 1 98.88 276 ALA A N 1
ATOM 2181 C CA . ALA A 1 276 ? -8.789 -22.547 -14.258 1 98.88 276 ALA A CA 1
ATOM 2182 C C . ALA A 1 276 ? -9.93 -22.641 -15.266 1 98.88 276 ALA A C 1
ATOM 2184 O O . ALA A 1 276 ? -9.93 -23.531 -16.125 1 98.88 276 ALA A O 1
ATOM 2185 N N . VAL A 1 277 ? -10.852 -21.75 -15.164 1 98.88 277 VAL A N 1
ATOM 2186 C CA . VAL A 1 277 ? -12.008 -21.75 -16.047 1 98.88 277 VAL A CA 1
ATOM 2187 C C . VAL A 1 277 ? -11.555 -21.469 -17.484 1 98.88 277 VAL A C 1
ATOM 2189 O O . VAL A 1 277 ? -11.969 -22.172 -18.422 1 98.88 277 VAL A O 1
ATOM 2192 N N . ARG A 1 278 ? -10.688 -20.531 -17.641 1 98.75 278 ARG A N 1
ATOM 2193 C CA . ARG A 1 278 ? -10.172 -20.188 -18.969 1 98.75 278 ARG A CA 1
ATOM 2194 C C . ARG A 1 278 ? -9.43 -21.359 -19.594 1 98.75 278 ARG A C 1
ATOM 2196 O O . ARG A 1 278 ? -9.477 -21.562 -20.812 1 98.75 278 ARG A O 1
ATOM 2203 N N . ALA A 1 279 ? -8.695 -22.047 -18.766 1 98.81 279 ALA A N 1
ATOM 2204 C CA . ALA A 1 279 ? -7.961 -23.203 -19.266 1 98.81 279 ALA A CA 1
ATOM 2205 C C . ALA A 1 279 ? -8.914 -24.25 -19.828 1 98.81 279 ALA A C 1
ATOM 2207 O O . ALA A 1 279 ? -8.68 -24.781 -20.922 1 98.81 279 ALA A O 1
ATOM 2208 N N . ILE A 1 280 ? -9.945 -24.547 -19.109 1 98.56 280 ILE A N 1
ATOM 2209 C CA . ILE A 1 280 ? -10.938 -25.516 -19.562 1 98.56 280 ILE A CA 1
ATOM 2210 C C . ILE A 1 280 ? -11.594 -25.031 -20.844 1 98.56 280 ILE A C 1
ATOM 2212 O O . ILE A 1 280 ? -11.75 -25.781 -21.812 1 98.56 280 ILE A O 1
ATOM 2216 N N . GLY A 1 281 ? -11.984 -23.734 -20.875 1 97.75 281 GLY A N 1
ATOM 2217 C CA . GLY A 1 281 ? -12.586 -23.172 -22.078 1 97.75 281 GLY A CA 1
ATOM 2218 C C . GLY A 1 281 ? -11.672 -23.234 -23.281 1 97.75 281 GLY A C 1
ATOM 2219 O O . GLY A 1 281 ? -12.117 -23.562 -24.391 1 97.75 281 GLY A O 1
ATOM 2220 N N . GLU A 1 282 ? -10.406 -22.859 -23.078 1 97.12 282 GLU A N 1
ATOM 2221 C CA . GLU A 1 282 ? -9.422 -22.906 -24.156 1 97.12 282 GLU A CA 1
ATOM 2222 C C . GLU A 1 282 ? -9.273 -24.328 -24.703 1 97.12 282 GLU A C 1
ATOM 2224 O O . GLU A 1 282 ? -9.25 -24.531 -25.922 1 97.12 282 GLU A O 1
ATOM 2229 N N . ALA A 1 283 ? -9.18 -25.266 -23.812 1 97.94 283 ALA A N 1
ATOM 2230 C CA . ALA A 1 283 ? -9.055 -26.672 -24.234 1 97.94 283 ALA A CA 1
ATOM 2231 C C . ALA A 1 283 ? -10.305 -27.125 -24.984 1 97.94 283 ALA A C 1
ATOM 2233 O O . ALA A 1 283 ? -10.211 -27.812 -26 1 97.94 283 ALA A O 1
ATOM 2234 N N . ALA A 1 284 ? -11.477 -26.781 -24.484 1 97.31 284 ALA A N 1
ATOM 2235 C CA . ALA A 1 284 ? -12.742 -27.141 -25.125 1 97.31 284 ALA A CA 1
ATOM 2236 C C . ALA A 1 284 ? -12.805 -26.562 -26.547 1 97.31 284 ALA A C 1
ATOM 2238 O O . ALA A 1 284 ? -13.227 -27.234 -27.484 1 97.31 284 ALA A O 1
ATOM 2239 N N . THR A 1 285 ? -12.367 -25.344 -26.656 1 94.94 285 THR A N 1
ATOM 2240 C CA . THR A 1 285 ? -12.406 -24.656 -27.938 1 94.94 285 THR A CA 1
ATOM 2241 C C . THR A 1 285 ? -11.445 -25.312 -28.938 1 94.94 285 THR A C 1
ATOM 2243 O O . THR A 1 285 ? -11.82 -25.594 -30.078 1 94.94 285 THR A O 1
ATOM 2246 N N . ARG A 1 286 ? -10.258 -25.625 -28.516 1 95.38 286 ARG A N 1
ATOM 2247 C CA . ARG A 1 286 ? -9.219 -26.141 -29.391 1 95.38 286 ARG A CA 1
ATOM 2248 C C . ARG A 1 286 ? -9.516 -27.594 -29.797 1 95.38 286 ARG A C 1
ATOM 2250 O O . ARG A 1 286 ? -9.195 -28 -30.906 1 95.38 286 ARG A O 1
ATOM 2257 N N . THR A 1 287 ? -10.156 -28.297 -28.891 1 95.94 287 THR A N 1
ATOM 2258 C CA . THR A 1 287 ? -10.477 -29.688 -29.188 1 95.94 287 THR A CA 1
ATOM 2259 C C . THR A 1 287 ? -11.859 -29.812 -29.828 1 95.94 287 THR A C 1
ATOM 2261 O O . THR A 1 287 ? -12.242 -30.875 -30.297 1 95.94 287 THR A O 1
ATOM 2264 N N . ARG A 1 288 ? -12.625 -28.734 -29.797 1 94.75 288 ARG A N 1
ATOM 2265 C CA . ARG A 1 288 ? -14.023 -28.734 -30.219 1 94.75 288 ARG A CA 1
ATOM 2266 C C . ARG A 1 288 ? -14.812 -29.844 -29.547 1 94.75 288 ARG A C 1
ATOM 2268 O O . ARG A 1 288 ? -15.539 -30.594 -30.203 1 94.75 288 ARG A O 1
ATOM 2275 N N . SER A 1 289 ? -14.578 -29.984 -28.266 1 95.31 289 SER A N 1
ATOM 2276 C CA . SER A 1 289 ? -15.203 -31.062 -27.5 1 95.31 289 SER A CA 1
ATOM 2277 C C . SER A 1 289 ? -15.43 -30.641 -26.062 1 95.31 289 SER A C 1
ATOM 2279 O O . SER A 1 289 ? -14.648 -29.875 -25.484 1 95.31 289 SER A O 1
ATOM 2281 N N . LEU A 1 290 ? -16.531 -31.156 -25.484 1 96.5 290 LEU A N 1
ATOM 2282 C CA . LEU A 1 290 ? -16.797 -30.984 -24.062 1 96.5 290 LEU A CA 1
ATOM 2283 C C . LEU A 1 290 ? -16.562 -32.281 -23.297 1 96.5 290 LEU A C 1
ATOM 2285 O O . LEU A 1 290 ? -16.875 -32.375 -22.109 1 96.5 290 LEU A O 1
ATOM 2289 N N . GLU A 1 291 ? -16 -33.219 -24.031 1 96.38 291 GLU A N 1
ATOM 2290 C CA . GLU A 1 291 ? -15.734 -34.5 -23.406 1 96.38 291 GLU A CA 1
ATOM 2291 C C . GLU A 1 291 ? -14.547 -34.438 -22.453 1 96.38 291 GLU A C 1
ATOM 2293 O O . GLU A 1 291 ? -13.539 -33.781 -22.766 1 96.38 291 GLU A O 1
ATOM 2298 N N . PHE A 1 292 ? -14.68 -35.094 -21.375 1 97.12 292 PHE A N 1
ATOM 2299 C CA . PHE A 1 292 ? -13.719 -35.031 -20.281 1 97.12 292 PHE A CA 1
ATOM 2300 C C . PHE A 1 292 ? -12.32 -35.406 -20.766 1 97.12 292 PHE A C 1
ATOM 2302 O O . PHE A 1 292 ? -11.375 -34.625 -20.562 1 97.12 292 PHE A O 1
ATOM 2309 N N . GLU A 1 293 ? -12.156 -36.5 -21.406 1 96.81 293 GLU A N 1
ATOM 2310 C CA . GLU A 1 293 ? -10.836 -37 -21.781 1 96.81 293 GLU A CA 1
ATOM 2311 C C . GLU A 1 293 ? -10.18 -36.094 -22.828 1 96.81 293 GLU A C 1
ATOM 2313 O O . GLU A 1 293 ? -8.961 -35.938 -22.844 1 96.81 293 GLU A O 1
ATOM 2318 N N . ALA A 1 294 ? -10.938 -35.594 -23.734 1 97.56 294 ALA A N 1
ATOM 2319 C CA . ALA A 1 294 ? -10.406 -34.688 -24.766 1 97.56 294 ALA A CA 1
ATOM 2320 C C . ALA A 1 294 ? -9.836 -33.438 -24.141 1 97.56 294 ALA A C 1
ATOM 2322 O O . ALA A 1 294 ? -8.734 -33 -24.484 1 97.56 294 ALA A O 1
ATOM 2323 N N . ILE A 1 295 ? -10.586 -32.844 -23.188 1 97.81 295 ILE A N 1
ATOM 2324 C CA . ILE A 1 295 ? -10.172 -31.609 -22.531 1 97.81 295 ILE A CA 1
ATOM 2325 C C . ILE A 1 295 ? -8.945 -31.891 -21.656 1 97.81 295 ILE A C 1
ATOM 2327 O O . ILE A 1 295 ? -7.938 -31.188 -21.766 1 97.81 295 ILE A O 1
ATOM 2331 N N . ARG A 1 296 ? -9.031 -32.906 -20.859 1 97.31 296 ARG A N 1
ATOM 2332 C CA . ARG A 1 296 ? -7.945 -33.25 -19.953 1 97.31 296 ARG A CA 1
ATOM 2333 C C . ARG A 1 296 ? -6.648 -33.5 -20.719 1 97.31 296 ARG A C 1
ATOM 2335 O O . ARG A 1 296 ? -5.594 -32.969 -20.344 1 97.31 296 ARG A O 1
ATOM 2342 N N . SER A 1 297 ? -6.738 -34.281 -21.797 1 96.62 297 SER A N 1
ATOM 2343 C CA . SER A 1 297 ? -5.559 -34.625 -22.594 1 96.62 297 SER A CA 1
ATOM 2344 C C . SER A 1 297 ? -4.934 -33.375 -23.219 1 96.62 297 SER A C 1
ATOM 2346 O O . SER A 1 297 ? -3.711 -33.25 -23.281 1 96.62 297 SER A O 1
ATOM 2348 N N . TYR A 1 298 ? -5.73 -32.5 -23.688 1 97.94 298 TYR A N 1
ATOM 2349 C CA . TYR A 1 298 ? -5.211 -31.297 -24.312 1 97.94 298 TYR A CA 1
ATOM 2350 C C . TYR A 1 298 ? -4.551 -30.375 -23.297 1 97.94 298 TYR A C 1
ATOM 2352 O O . TYR A 1 298 ? -3.5 -29.797 -23.562 1 97.94 298 TYR A O 1
ATOM 2360 N N . LEU A 1 299 ? -5.16 -30.219 -22.094 1 97.81 299 LEU A N 1
ATOM 2361 C CA . LEU A 1 299 ? -4.602 -29.406 -21.016 1 97.81 299 LEU A CA 1
ATOM 2362 C C . LEU A 1 299 ? -3.172 -29.828 -20.703 1 97.81 299 LEU A C 1
ATOM 2364 O O . LEU A 1 299 ? -2.332 -28.984 -20.359 1 97.81 299 LEU A O 1
ATOM 2368 N N . LEU A 1 300 ? -2.908 -31.062 -20.844 1 95.25 300 LEU A N 1
ATOM 2369 C CA . LEU A 1 300 ? -1.624 -31.625 -20.422 1 95.25 300 LEU A CA 1
ATOM 2370 C C . LEU A 1 300 ? -0.687 -31.781 -21.625 1 95.25 300 LEU A C 1
ATOM 2372 O O . LEU A 1 300 ? 0.445 -32.25 -21.469 1 95.25 300 LEU A O 1
ATOM 2376 N N . SER A 1 301 ? -1.132 -31.391 -22.797 1 95.62 301 SER A N 1
ATOM 2377 C CA . SER A 1 301 ? -0.337 -31.562 -24 1 95.62 301 SER A CA 1
ATOM 2378 C C . SER A 1 301 ? 0.626 -30.391 -24.203 1 95.62 301 SER A C 1
ATOM 2380 O O . SER A 1 301 ? 0.447 -29.328 -23.609 1 95.62 301 SER A O 1
ATOM 2382 N N . ASP A 1 302 ? 1.588 -30.516 -25.078 1 93.81 302 ASP A N 1
ATOM 2383 C CA . ASP A 1 302 ? 2.562 -29.484 -25.406 1 93.81 302 ASP A CA 1
ATOM 2384 C C . ASP A 1 302 ? 1.923 -28.375 -26.234 1 93.81 302 ASP A C 1
ATOM 2386 O O . ASP A 1 302 ? 2.49 -27.297 -26.375 1 93.81 302 ASP A O 1
ATOM 2390 N N . GLY A 1 303 ? 0.796 -28.672 -26.766 1 95.75 303 GLY A N 1
ATOM 2391 C CA . GLY A 1 303 ? 0.107 -27.703 -27.594 1 95.75 303 GLY A CA 1
ATOM 2392 C C . GLY A 1 303 ? -0.697 -26.688 -26.797 1 95.75 303 GLY A C 1
ATOM 2393 O O . GLY A 1 303 ? -1.113 -25.656 -27.328 1 95.75 303 GLY A O 1
ATOM 2394 N N . PHE A 1 304 ? -0.843 -27 -25.531 1 97.62 304 PHE A N 1
ATOM 2395 C CA . PHE A 1 304 ? -1.663 -26.125 -24.703 1 97.62 304 PHE A CA 1
ATOM 2396 C C . PHE A 1 304 ? -0.946 -24.797 -24.438 1 97.62 304 PHE A C 1
ATOM 2398 O O . PHE A 1 304 ? 0.229 -24.797 -24.062 1 97.62 304 PHE A O 1
ATOM 2405 N N . ALA A 1 305 ? -1.629 -23.688 -24.672 1 97.81 305 ALA A N 1
ATOM 2406 C CA . ALA A 1 305 ? -1.174 -22.328 -24.391 1 97.81 305 ALA A CA 1
ATOM 2407 C C . ALA A 1 305 ? -2.316 -21.453 -23.875 1 97.81 305 ALA A C 1
ATOM 2409 O O . ALA A 1 305 ? -3.371 -21.359 -24.5 1 97.81 305 ALA A O 1
ATOM 2410 N N . LEU A 1 306 ? -2.129 -20.938 -22.719 1 98 306 LEU A N 1
ATOM 2411 C CA . LEU A 1 306 ? -3.164 -20.141 -22.078 1 98 306 LEU A CA 1
ATOM 2412 C C . LEU A 1 306 ? -2.713 -18.688 -21.922 1 98 306 LEU A C 1
ATOM 2414 O O . LEU A 1 306 ? -1.594 -18.422 -21.484 1 98 306 LEU A O 1
ATOM 2418 N N . ALA A 1 307 ? -3.508 -17.766 -22.328 1 97.44 307 ALA A N 1
ATOM 2419 C CA . ALA A 1 307 ? -3.254 -16.344 -22.078 1 97.44 307 ALA A CA 1
ATOM 2420 C C . ALA A 1 307 ? -3.566 -15.977 -20.641 1 97.44 307 ALA A C 1
ATOM 2422 O O . ALA A 1 307 ? -4.715 -16.078 -20.188 1 97.44 307 ALA A O 1
ATOM 2423 N N . GLY A 1 308 ? -2.559 -15.633 -19.875 1 97.69 308 GLY A N 1
ATOM 2424 C CA . GLY A 1 308 ? -2.738 -15.289 -18.469 1 97.69 308 GLY A CA 1
ATOM 2425 C C . GLY A 1 308 ? -2.443 -13.836 -18.172 1 97.69 308 GLY A C 1
ATOM 2426 O O . GLY A 1 308 ? -2.365 -13.438 -17.016 1 97.69 308 GLY A O 1
ATOM 2427 N N . PHE A 1 309 ? -2.225 -13.047 -19.25 1 97.88 309 PHE A N 1
ATOM 2428 C CA . PHE A 1 309 ? -1.97 -11.617 -19.125 1 97.88 309 PHE A CA 1
ATOM 2429 C C . PHE A 1 309 ? -0.719 -11.359 -18.297 1 97.88 309 PHE A C 1
ATOM 2431 O O . PHE A 1 309 ? -0.73 -10.523 -17.391 1 97.88 309 PHE A O 1
ATOM 2438 N N . LYS A 1 310 ? 0.307 -12.109 -18.547 1 97 310 LYS A N 1
ATOM 2439 C CA . LYS A 1 310 ? 1.596 -11.93 -17.891 1 97 310 LYS A CA 1
ATOM 2440 C C . LYS A 1 310 ? 2.736 -11.898 -18.906 1 97 310 LYS A C 1
ATOM 2442 O O . LYS A 1 310 ? 3.887 -12.172 -18.562 1 97 310 LYS A O 1
ATOM 2447 N N . GLY A 1 311 ? 2.451 -11.734 -20.156 1 95.81 311 GLY A N 1
ATOM 2448 C CA . GLY A 1 311 ? 3.441 -11.43 -21.188 1 95.81 311 GLY A CA 1
ATOM 2449 C C . GLY A 1 311 ? 3.861 -12.641 -22 1 95.81 311 GLY A C 1
ATOM 2450 O O . GLY A 1 311 ? 4.441 -12.5 -23.078 1 95.81 311 GLY A O 1
ATOM 2451 N N . VAL A 1 312 ? 3.607 -13.859 -21.469 1 97.19 312 VAL A N 1
ATOM 2452 C CA . VAL A 1 312 ? 3.928 -15.102 -22.172 1 97.19 312 VAL A CA 1
ATOM 2453 C C . VAL A 1 312 ? 2.799 -16.109 -21.984 1 97.19 312 VAL A C 1
ATOM 2455 O O . VAL A 1 312 ? 2.045 -16.031 -21 1 97.19 312 VAL A O 1
ATOM 2458 N N . PRO A 1 313 ? 2.656 -17.078 -22.922 1 97.5 313 PRO A N 1
ATOM 2459 C CA . PRO A 1 313 ? 1.643 -18.109 -22.719 1 97.5 313 PRO A CA 1
ATOM 2460 C C . PRO A 1 313 ? 1.955 -19.016 -21.531 1 97.5 313 PRO A C 1
ATOM 2462 O O . PRO A 1 313 ? 3.119 -19.344 -21.281 1 97.5 313 PRO A O 1
ATOM 2465 N N . LEU A 1 314 ? 0.955 -19.422 -20.844 1 98.56 314 LEU A N 1
ATOM 2466 C CA . LEU A 1 314 ? 1.07 -20.328 -19.719 1 98.56 314 LEU A CA 1
ATOM 2467 C C . LEU A 1 314 ? 0.773 -21.766 -20.141 1 98.56 314 LEU A C 1
ATOM 2469 O O . LEU A 1 314 ? 0.068 -21.984 -21.125 1 98.56 314 LEU A O 1
ATOM 2473 N N . SER A 1 315 ? 1.324 -22.719 -19.453 1 98.38 315 SER A N 1
ATOM 2474 C CA . SER A 1 315 ? 1.101 -24.141 -19.703 1 98.38 315 SER A CA 1
ATOM 2475 C C . SER A 1 315 ? 1.299 -24.969 -18.438 1 98.38 315 SER A C 1
ATOM 2477 O O . SER A 1 315 ? 1.755 -24.469 -17.422 1 98.38 315 SER A O 1
ATOM 2479 N N . PHE A 1 316 ? 0.854 -26.234 -18.484 1 98.12 316 PHE A N 1
ATOM 2480 C CA . PHE A 1 316 ? 1.01 -27.094 -17.312 1 98.12 316 PHE A CA 1
ATOM 2481 C C . PHE A 1 316 ? 2.227 -27.984 -17.469 1 98.12 316 PHE A C 1
ATOM 2483 O O . PHE A 1 316 ? 2.48 -28.531 -18.547 1 98.12 316 PHE A O 1
ATOM 2490 N N . ARG A 1 317 ? 2.977 -28.062 -16.406 1 96.88 317 ARG A N 1
ATOM 2491 C CA . ARG A 1 317 ? 4.055 -29.047 -16.344 1 96.88 317 ARG A CA 1
ATOM 2492 C C . ARG A 1 317 ? 3.504 -30.469 -16.359 1 96.88 317 ARG A C 1
ATOM 2494 O O . ARG A 1 317 ? 2.654 -30.812 -15.531 1 96.88 317 ARG A O 1
ATOM 2501 N N . ARG A 1 318 ? 4.055 -31.312 -17.094 1 93.38 318 ARG A N 1
ATOM 2502 C CA . ARG A 1 318 ? 3.553 -32.656 -17.234 1 93.38 318 ARG A CA 1
ATOM 2503 C C . ARG A 1 318 ? 3.912 -33.531 -16.031 1 93.38 318 ARG A C 1
ATOM 2505 O O . ARG A 1 318 ? 3.27 -34.531 -15.766 1 93.38 318 ARG A O 1
ATOM 2512 N N . TRP A 1 319 ? 4.957 -33.125 -15.328 1 94.56 319 TRP A N 1
ATOM 2513 C CA . TRP A 1 319 ? 5.5 -34 -14.305 1 94.56 319 TRP A CA 1
ATOM 2514 C C . TRP A 1 319 ? 4.836 -33.75 -12.953 1 94.56 319 TRP A C 1
ATOM 2516 O O . TRP A 1 319 ? 4.938 -34.562 -12.047 1 94.56 319 TRP A O 1
ATOM 2526 N N . ASP A 1 320 ? 4.145 -32.594 -12.812 1 96.19 320 ASP A N 1
ATOM 2527 C CA . ASP A 1 320 ? 3.561 -32.406 -11.492 1 96.19 320 ASP A CA 1
ATOM 2528 C C . ASP A 1 320 ? 2.287 -31.578 -11.57 1 96.19 320 ASP A C 1
ATOM 2530 O O . ASP A 1 320 ? 1.669 -31.266 -10.547 1 96.19 320 ASP A O 1
ATOM 2534 N N . GLY A 1 321 ? 1.856 -31.156 -12.773 1 97 321 GLY A N 1
ATOM 2535 C CA . GLY A 1 321 ? 0.594 -30.469 -12.977 1 97 321 GLY A CA 1
ATOM 2536 C C . GLY A 1 321 ? 0.649 -29 -12.586 1 97 321 GLY A C 1
ATOM 2537 O O . GLY A 1 321 ? -0.375 -28.312 -12.586 1 97 321 GLY A O 1
ATOM 2538 N N . GLN A 1 322 ? 1.843 -28.469 -12.242 1 98.25 322 GLN A N 1
ATOM 2539 C CA . GLN A 1 322 ? 2.023 -27.062 -11.875 1 98.25 322 GLN A CA 1
ATOM 2540 C C . GLN A 1 322 ? 1.943 -26.156 -13.102 1 98.25 322 GLN A C 1
ATOM 2542 O O . GLN A 1 322 ? 2.588 -26.422 -14.117 1 98.25 322 GLN A O 1
ATOM 2547 N N . LEU A 1 323 ? 1.122 -25.156 -13.031 1 98.69 323 LEU A N 1
ATOM 2548 C CA . LEU A 1 323 ? 1.062 -24.156 -14.102 1 98.69 323 LEU A CA 1
ATOM 2549 C C . LEU A 1 323 ? 2.389 -23.422 -14.234 1 98.69 323 LEU A C 1
ATOM 2551 O O . LEU A 1 323 ? 2.871 -22.828 -13.258 1 98.69 323 LEU A O 1
ATOM 2555 N N . ARG A 1 324 ? 2.982 -23.516 -15.453 1 98.19 324 ARG A N 1
ATOM 2556 C CA . ARG A 1 324 ? 4.094 -22.641 -15.797 1 98.19 324 ARG A CA 1
ATOM 2557 C C . ARG A 1 324 ? 3.623 -21.188 -15.969 1 98.19 324 ARG A C 1
ATOM 2559 O O . ARG A 1 324 ? 2.814 -20.906 -16.859 1 98.19 324 ARG A O 1
ATOM 2566 N N . GLN A 1 325 ? 4.188 -20.328 -15.109 1 98.5 325 GLN A N 1
ATOM 2567 C CA . GLN A 1 325 ? 3.787 -18.922 -15.211 1 98.5 325 GLN A CA 1
ATOM 2568 C C . GLN A 1 325 ? 4.863 -18 -14.641 1 98.5 325 GLN A C 1
ATOM 2570 O O . GLN A 1 325 ? 5.609 -18.391 -13.734 1 98.5 325 GLN A O 1
ATOM 2575 N N . PRO A 1 326 ? 4.934 -16.734 -15.164 1 98.56 326 PRO A N 1
ATOM 2576 C CA . PRO A 1 326 ? 5.766 -15.734 -14.484 1 98.56 326 PRO A CA 1
ATOM 2577 C C . PRO A 1 326 ? 5.293 -15.438 -13.07 1 98.56 326 PRO A C 1
ATOM 2579 O O . PRO A 1 326 ? 4.098 -15.547 -12.773 1 98.56 326 PRO A O 1
ATOM 2582 N N . VAL A 1 327 ? 6.203 -15.188 -12.211 1 98.81 327 VAL A N 1
ATOM 2583 C CA . VAL A 1 327 ? 5.914 -14.742 -10.852 1 98.81 327 VAL A CA 1
ATOM 2584 C C . VAL A 1 327 ? 6.242 -13.258 -10.719 1 98.81 327 VAL A C 1
ATOM 2586 O O . VAL A 1 327 ? 7.355 -12.828 -11.031 1 98.81 327 VAL A O 1
ATOM 2589 N N . LEU A 1 328 ? 5.254 -12.484 -10.289 1 98.75 328 LEU A N 1
ATOM 2590 C CA . LEU A 1 328 ? 5.441 -11.047 -10.086 1 98.75 328 LEU A CA 1
ATOM 2591 C C . LEU A 1 328 ? 6.168 -10.781 -8.773 1 98.75 328 LEU A C 1
ATOM 2593 O O . LEU A 1 328 ? 5.91 -11.438 -7.766 1 98.75 328 LEU A O 1
ATOM 2597 N N . LEU A 1 329 ? 7.102 -9.898 -8.789 1 98.62 329 LEU A N 1
ATOM 2598 C CA . LEU A 1 329 ? 7.648 -9.312 -7.57 1 98.62 329 LEU A CA 1
ATOM 2599 C C . LEU A 1 329 ? 7.102 -7.906 -7.355 1 98.62 329 LEU A C 1
ATOM 2601 O O . LEU A 1 329 ? 7.441 -6.984 -8.102 1 98.62 329 LEU A O 1
ATOM 2605 N N . VAL A 1 330 ? 6.316 -7.824 -6.273 1 98.25 330 VAL A N 1
ATOM 2606 C CA . VAL A 1 330 ? 5.523 -6.605 -6.168 1 98.25 330 VAL A CA 1
ATOM 2607 C C . VAL A 1 330 ? 5.691 -5.996 -4.777 1 98.25 330 VAL A C 1
ATOM 2609 O O . VAL A 1 330 ? 5.969 -6.711 -3.811 1 98.25 330 VAL A O 1
ATOM 2612 N N . GLN A 1 331 ? 5.637 -4.738 -4.691 1 96.62 331 GLN A N 1
ATOM 2613 C CA . GLN A 1 331 ? 5.312 -3.986 -3.482 1 96.62 331 GLN A CA 1
ATOM 2614 C C . GLN A 1 331 ? 4.059 -3.137 -3.686 1 96.62 331 GLN A C 1
ATOM 2616 O O . GLN A 1 331 ? 3.475 -3.131 -4.77 1 96.62 331 GLN A O 1
ATOM 2621 N N . GLU A 1 332 ? 3.551 -2.555 -2.676 1 94 332 GLU A N 1
ATOM 2622 C CA . GLU A 1 332 ? 2.18 -2.059 -2.619 1 94 332 GLU A CA 1
ATOM 2623 C C . GLU A 1 332 ? 1.897 -1.089 -3.764 1 94 332 GLU A C 1
ATOM 2625 O O . GLU A 1 332 ? 0.772 -1.021 -4.262 1 94 332 GLU A O 1
ATOM 2630 N N . ARG A 1 333 ? 2.932 -0.353 -4.223 1 95 333 ARG A N 1
ATOM 2631 C CA . ARG A 1 333 ? 2.627 0.723 -5.16 1 95 333 ARG A CA 1
ATOM 2632 C C . ARG A 1 333 ? 3.412 0.557 -6.457 1 95 333 ARG A C 1
ATOM 2634 O O . ARG A 1 333 ? 3.498 1.488 -7.262 1 95 333 ARG A O 1
ATOM 2641 N N . SER A 1 334 ? 3.998 -0.67 -6.594 1 94.94 334 SER A N 1
ATOM 2642 C CA . SER A 1 334 ? 4.812 -0.817 -7.797 1 94.94 334 SER A CA 1
ATOM 2643 C C . SER A 1 334 ? 5.07 -2.287 -8.109 1 94.94 334 SER A C 1
ATOM 2645 O O . SER A 1 334 ? 5.301 -3.09 -7.207 1 94.94 334 SER A O 1
ATOM 2647 N N . LEU A 1 335 ? 4.969 -2.646 -9.352 1 96.88 335 LEU A N 1
ATOM 2648 C CA . LEU A 1 335 ? 5.562 -3.877 -9.867 1 96.88 335 LEU A CA 1
ATOM 2649 C C . LEU A 1 335 ? 7.066 -3.721 -10.055 1 96.88 335 LEU A C 1
ATOM 2651 O O . LEU A 1 335 ? 7.516 -2.936 -10.891 1 96.88 335 LEU A O 1
ATOM 2655 N N . VAL A 1 336 ? 7.844 -4.457 -9.32 1 97.5 336 VAL A N 1
ATOM 2656 C CA . VAL A 1 336 ? 9.289 -4.242 -9.273 1 97.5 336 VAL A CA 1
ATOM 2657 C C . VAL A 1 336 ? 9.969 -5.062 -10.367 1 97.5 336 VAL A C 1
ATOM 2659 O O . VAL A 1 336 ? 10.859 -4.566 -11.062 1 97.5 336 VAL A O 1
ATOM 2662 N N . ALA A 1 337 ? 9.516 -6.281 -10.469 1 97.31 337 ALA A N 1
ATOM 2663 C CA . ALA A 1 337 ? 10.109 -7.18 -11.453 1 97.31 337 ALA A CA 1
ATOM 2664 C C . ALA A 1 337 ? 9.172 -8.344 -11.773 1 97.31 337 ALA A C 1
ATOM 2666 O O . ALA A 1 337 ? 8.148 -8.523 -11.109 1 97.31 337 ALA A O 1
ATOM 2667 N N . VAL A 1 338 ? 9.484 -9.016 -12.828 1 97.56 338 VAL A N 1
ATOM 2668 C CA . VAL A 1 338 ? 8.797 -10.242 -13.219 1 97.56 338 VAL A CA 1
ATOM 2669 C C . VAL A 1 338 ? 9.805 -11.375 -13.391 1 97.56 338 VAL A C 1
ATOM 2671 O O . VAL A 1 338 ? 10.797 -11.227 -14.102 1 97.56 338 VAL A O 1
ATOM 2674 N N . ALA A 1 339 ? 9.594 -12.406 -12.68 1 98.12 339 ALA A N 1
ATOM 2675 C CA . ALA A 1 339 ? 10.469 -13.57 -12.781 1 98.12 339 ALA A CA 1
ATOM 2676 C C . ALA A 1 339 ? 9.906 -14.594 -13.766 1 98.12 339 ALA A C 1
ATOM 2678 O O . ALA A 1 339 ? 8.688 -14.766 -13.867 1 98.12 339 ALA A O 1
ATOM 2679 N N . PRO A 1 340 ? 10.695 -15.383 -14.516 1 97.69 340 PRO A N 1
ATOM 2680 C CA . PRO A 1 340 ? 12.148 -15.453 -14.383 1 97.69 340 PRO A CA 1
ATOM 2681 C C . PRO A 1 340 ? 12.852 -14.188 -14.867 1 97.69 340 PRO A C 1
ATOM 2683 O O . PRO A 1 340 ? 12.422 -13.586 -15.852 1 97.69 340 PRO A O 1
ATOM 2686 N N . VAL A 1 341 ? 13.844 -13.82 -14.031 1 95.62 341 VAL A N 1
ATOM 2687 C CA . VAL A 1 341 ? 14.625 -12.625 -14.344 1 95.62 341 VAL A CA 1
ATOM 2688 C C . VAL A 1 341 ? 15.602 -12.922 -15.477 1 95.62 341 VAL A C 1
ATOM 2690 O O . VAL A 1 341 ? 16.078 -14.055 -15.617 1 95.62 341 VAL A O 1
ATOM 2693 N N . GLU A 1 342 ? 15.859 -11.891 -16.281 1 90.12 342 GLU A N 1
ATOM 2694 C CA . GLU A 1 342 ? 16.828 -12.062 -17.359 1 90.12 342 GLU A CA 1
ATOM 2695 C C . GLU A 1 342 ? 18.156 -12.594 -16.828 1 90.12 342 GLU A C 1
ATOM 2697 O O . GLU A 1 342 ? 18.656 -12.125 -15.805 1 90.12 342 GLU A O 1
ATOM 2702 N N . GLY A 1 343 ? 18.672 -13.562 -17.516 1 88.5 343 GLY A N 1
ATOM 2703 C CA . GLY A 1 343 ? 19.938 -14.125 -17.094 1 88.5 343 GLY A CA 1
ATOM 2704 C C . GLY A 1 343 ? 19.812 -15.523 -16.516 1 88.5 343 GLY A C 1
ATOM 2705 O O . GLY A 1 343 ? 20.812 -16.234 -16.375 1 88.5 343 GLY A O 1
ATOM 2706 N N . PHE A 1 344 ? 18.672 -15.852 -16.141 1 88.38 344 PHE A N 1
ATOM 2707 C CA . PHE A 1 344 ? 18.438 -17.188 -15.609 1 88.38 344 PHE A CA 1
ATOM 2708 C C . PHE A 1 344 ? 17.75 -18.078 -16.641 1 88.38 344 PHE A C 1
ATOM 2710 O O . PHE A 1 344 ? 16.531 -18.297 -16.562 1 88.38 344 PHE A O 1
ATOM 2717 N N . ALA A 1 345 ? 18.484 -18.656 -17.469 1 84.06 345 ALA A N 1
ATOM 2718 C CA . ALA A 1 345 ? 18 -19.406 -18.625 1 84.06 345 ALA A CA 1
ATOM 2719 C C . ALA A 1 345 ? 17.703 -20.859 -18.25 1 84.06 345 ALA A C 1
ATOM 2721 O O . ALA A 1 345 ? 18.219 -21.359 -17.25 1 84.06 345 ALA A O 1
ATOM 2722 N N . HIS A 1 346 ? 16.828 -21.391 -18.828 1 88.31 346 HIS A N 1
ATOM 2723 C CA . HIS A 1 346 ? 16.484 -22.797 -18.797 1 88.31 346 HIS A CA 1
ATOM 2724 C C . HIS A 1 346 ? 16.562 -23.422 -20.203 1 88.31 346 HIS A C 1
ATOM 2726 O O . HIS A 1 346 ? 16.172 -22.797 -21.188 1 88.31 346 HIS A O 1
ATOM 2732 N N . PRO A 1 347 ? 17.094 -24.625 -20.344 1 86 347 PRO A N 1
ATOM 2733 C CA . PRO A 1 347 ? 17.328 -25.219 -21.672 1 86 347 PRO A CA 1
ATOM 2734 C C . PRO A 1 347 ? 16.047 -25.438 -22.453 1 86 347 PRO A C 1
ATOM 2736 O O . PRO A 1 347 ? 16.047 -25.391 -23.688 1 86 347 PRO A O 1
ATOM 2739 N N . LYS A 1 348 ? 14.992 -25.688 -21.812 1 88.88 348 LYS A N 1
ATOM 2740 C CA . LYS A 1 348 ? 13.758 -26.047 -22.516 1 88.88 348 LYS A CA 1
ATOM 2741 C C . LYS A 1 348 ? 12.727 -24.938 -22.422 1 88.88 348 LYS A C 1
ATOM 2743 O O . LYS A 1 348 ? 12.148 -24.531 -23.438 1 88.88 348 LYS A O 1
ATOM 2748 N N . ASN A 1 349 ? 12.445 -24.469 -21.25 1 93.25 349 ASN A N 1
ATOM 2749 C CA . ASN A 1 349 ? 11.438 -23.453 -20.984 1 93.25 349 ASN A CA 1
ATOM 2750 C C . ASN A 1 349 ? 11.859 -22.547 -19.828 1 93.25 349 ASN A C 1
ATOM 2752 O O . ASN A 1 349 ? 11.977 -23.016 -18.688 1 93.25 349 ASN A O 1
ATOM 2756 N N . GLU A 1 350 ? 12 -21.25 -20.047 1 94.19 350 GLU A N 1
ATOM 2757 C CA . GLU A 1 350 ? 12.508 -20.312 -19.047 1 94.19 350 GLU A CA 1
ATOM 2758 C C . GLU A 1 350 ? 11.648 -20.328 -17.781 1 94.19 350 GLU A C 1
ATOM 2760 O O . GLU A 1 350 ? 12.156 -20.156 -16.688 1 94.19 350 GLU A O 1
ATOM 2765 N N . LEU A 1 351 ? 10.352 -20.641 -17.938 1 97.06 351 LEU A N 1
ATOM 2766 C CA . LEU A 1 351 ? 9.438 -20.656 -16.812 1 97.06 351 LEU A CA 1
ATOM 2767 C C . LEU A 1 351 ? 9.75 -21.828 -15.867 1 97.06 351 LEU A C 1
ATOM 2769 O O . LEU A 1 351 ? 9.375 -21.797 -14.695 1 97.06 351 LEU A O 1
ATOM 2773 N N . ASP A 1 352 ? 10.461 -22.812 -16.344 1 97.19 352 ASP A N 1
ATOM 2774 C CA . ASP A 1 352 ? 10.797 -23.984 -15.539 1 97.19 352 ASP A CA 1
ATOM 2775 C C . ASP A 1 352 ? 12 -23.719 -14.641 1 97.19 352 ASP A C 1
ATOM 2777 O O . ASP A 1 352 ? 12.367 -24.547 -13.812 1 97.19 352 ASP A O 1
ATOM 2781 N N . SER A 1 353 ? 12.602 -22.469 -14.789 1 97.19 353 SER A N 1
ATOM 2782 C CA . SER A 1 353 ? 13.672 -22.078 -13.875 1 97.19 353 SER A CA 1
ATOM 2783 C C . SER A 1 353 ? 13.141 -21.781 -12.484 1 97.19 353 SER A C 1
ATOM 2785 O O . SER A 1 353 ? 13.906 -21.656 -11.531 1 97.19 353 SER A O 1
ATOM 2787 N N . LEU A 1 354 ? 11.82 -21.672 -12.352 1 98.38 354 LEU A N 1
ATOM 2788 C CA . LEU A 1 354 ? 11.172 -21.406 -11.07 1 98.38 354 LEU A CA 1
ATOM 2789 C C . LEU A 1 354 ? 10.602 -22.688 -10.477 1 98.38 354 LEU A C 1
ATOM 2791 O O . LEU A 1 354 ? 9.836 -23.406 -11.133 1 98.38 354 LEU A O 1
ATOM 2795 N N . GLY A 1 355 ? 10.93 -22.938 -9.234 1 97.94 355 GLY A N 1
ATOM 2796 C CA . GLY A 1 355 ? 10.422 -24.125 -8.555 1 97.94 355 GLY A CA 1
ATOM 2797 C C . GLY A 1 355 ? 11.188 -25.391 -8.914 1 97.94 355 GLY A C 1
ATOM 2798 O O . GLY A 1 355 ? 12.359 -25.328 -9.289 1 97.94 355 GLY A O 1
ATOM 2799 N N . TYR A 1 356 ? 10.586 -26.562 -8.664 1 97.12 356 TYR A N 1
ATOM 2800 C CA . TYR A 1 356 ? 11.211 -27.844 -8.914 1 97.12 356 TYR A CA 1
ATOM 2801 C C . TYR A 1 356 ? 11.055 -28.25 -10.375 1 97.12 356 TYR A C 1
ATOM 2803 O O . TYR A 1 356 ? 9.938 -28.469 -10.852 1 97.12 356 TYR A O 1
ATOM 2811 N N . ASP A 1 357 ? 12.219 -28.406 -11.031 1 95.25 357 ASP A N 1
ATOM 2812 C CA . ASP A 1 357 ? 12.227 -28.828 -12.43 1 95.25 357 ASP A CA 1
ATOM 2813 C C . ASP A 1 357 ? 11.992 -30.328 -12.547 1 95.25 357 ASP A C 1
ATOM 2815 O O . ASP A 1 357 ? 11.914 -31.031 -11.539 1 95.25 357 ASP A O 1
ATOM 2819 N N . GLU A 1 358 ? 11.836 -30.781 -13.773 1 94.56 358 GLU A N 1
ATOM 2820 C CA . GLU A 1 358 ? 11.469 -32.156 -14.078 1 94.56 358 GLU A CA 1
ATOM 2821 C C . GLU A 1 358 ? 12.445 -33.156 -13.445 1 94.56 358 GLU A C 1
ATOM 2823 O O . GLU A 1 358 ? 12.039 -34.125 -12.812 1 94.56 358 GLU A O 1
ATOM 2828 N N . PRO A 1 359 ? 13.75 -32.844 -13.477 1 94.19 359 PRO A N 1
ATOM 2829 C CA . PRO A 1 359 ? 14.664 -33.812 -12.883 1 94.19 359 PRO A CA 1
ATOM 2830 C C . PRO A 1 359 ? 14.625 -33.781 -11.352 1 94.19 359 PRO A C 1
ATOM 2832 O O . PRO A 1 359 ? 15.094 -34.75 -10.711 1 94.19 359 PRO A O 1
ATOM 2835 N N . GLU A 1 360 ? 14.078 -32.719 -10.781 1 94.44 360 GLU A N 1
ATOM 2836 C CA . GLU A 1 360 ? 14.125 -32.531 -9.336 1 94.44 360 GLU A CA 1
ATOM 2837 C C . GLU A 1 360 ? 12.82 -32.969 -8.68 1 94.44 360 GLU A C 1
ATOM 2839 O O . GLU A 1 360 ? 12.742 -33.062 -7.449 1 94.44 360 GLU A O 1
ATOM 2844 N N . THR A 1 361 ? 11.805 -33.219 -9.492 1 93.12 361 THR A N 1
ATOM 2845 C CA . THR A 1 361 ? 10.469 -33.438 -8.945 1 93.12 361 THR A CA 1
ATOM 2846 C C . THR A 1 361 ? 10.414 -34.75 -8.18 1 93.12 361 THR A C 1
ATOM 2848 O O . THR A 1 361 ? 11.055 -35.75 -8.57 1 93.12 361 THR A O 1
ATOM 2851 N N . SER A 1 362 ? 9.75 -34.75 -7.082 1 95.25 362 SER A N 1
ATOM 2852 C CA . SER A 1 362 ? 9.492 -35.969 -6.32 1 95.25 362 SER A CA 1
ATOM 2853 C C . SER A 1 362 ? 8.094 -36.531 -6.609 1 95.25 362 SER A C 1
ATOM 2855 O O . SER A 1 362 ? 7.617 -37.406 -5.91 1 95.25 362 SER A O 1
ATOM 2857 N N . CYS A 1 363 ? 7.484 -35.875 -7.625 1 94.69 363 CYS A N 1
ATOM 2858 C CA . CYS A 1 363 ? 6.168 -36.344 -8.047 1 94.69 363 CYS A CA 1
ATOM 2859 C C . CYS A 1 363 ? 6.285 -37.625 -8.883 1 94.69 363 CYS A C 1
ATOM 2861 O O . CYS A 1 363 ? 6.953 -37.625 -9.914 1 94.69 363 CYS A O 1
ATOM 2863 N N . HIS A 1 364 ? 5.523 -38.719 -8.477 1 88.81 364 HIS A N 1
ATOM 2864 C CA . HIS A 1 364 ? 5.547 -39.969 -9.203 1 88.81 364 HIS A CA 1
ATOM 2865 C C . HIS A 1 364 ? 4.191 -40.281 -9.836 1 88.81 364 HIS A C 1
ATOM 2867 O O . HIS A 1 364 ? 4.047 -41.25 -10.562 1 88.81 364 HIS A O 1
ATOM 2873 N N . ALA A 1 365 ? 3.193 -39.406 -9.531 1 83.06 365 ALA A N 1
ATOM 2874 C CA . ALA A 1 365 ? 1.865 -39.531 -10.117 1 83.06 365 ALA A CA 1
ATOM 2875 C C . ALA A 1 365 ? 1.661 -38.5 -11.227 1 83.06 365 ALA A C 1
ATOM 2877 O O . ALA A 1 365 ? 0.787 -37.656 -11.125 1 83.06 365 ALA A O 1
ATOM 2878 N N . LYS A 1 366 ? 2.357 -38.656 -12.32 1 79.25 366 LYS A N 1
ATOM 2879 C CA . LYS A 1 366 ? 2.295 -37.656 -13.375 1 79.25 366 LYS A CA 1
ATOM 2880 C C . LYS A 1 366 ? 0.884 -37.562 -13.945 1 79.25 366 LYS A C 1
ATOM 2882 O O . LYS A 1 366 ? 0.19 -38.562 -14.102 1 79.25 366 LYS A O 1
ATOM 2887 N N . PRO A 1 367 ? 0.425 -36.438 -14.148 1 75.75 367 PRO A N 1
ATOM 2888 C CA . PRO A 1 367 ? -0.923 -36.25 -14.695 1 75.75 367 PRO A CA 1
ATOM 2889 C C . PRO A 1 367 ? -1.113 -36.969 -16.047 1 75.75 367 PRO A C 1
ATOM 2891 O O . PRO A 1 367 ? -0.141 -37.188 -16.766 1 75.75 367 PRO A O 1
ATOM 2894 N N . MET B 1 1 ? -32.594 28.75 17.672 1 77.31 1 MET B N 1
ATOM 2895 C CA . MET B 1 1 ? -31.281 28.188 17.391 1 77.31 1 MET B CA 1
ATOM 2896 C C . MET B 1 1 ? -30.469 29.125 16.516 1 77.31 1 MET B C 1
ATOM 2898 O O . MET B 1 1 ? -30.984 29.688 15.547 1 77.31 1 MET B O 1
ATOM 2902 N N . GLU B 1 2 ? -29.328 29.578 16.984 1 89.62 2 GLU B N 1
ATOM 2903 C CA . GLU B 1 2 ? -28.438 30.438 16.203 1 89.62 2 GLU B CA 1
ATOM 2904 C C . GLU B 1 2 ? -27.625 29.609 15.203 1 89.62 2 GLU B C 1
ATOM 2906 O O . GLU B 1 2 ? -27.281 28.453 15.477 1 89.62 2 GLU B O 1
ATOM 2911 N N . ARG B 1 3 ? -27.5 30.188 14.047 1 94.81 3 ARG B N 1
ATOM 2912 C CA . ARG B 1 3 ? -26.859 29.438 12.977 1 94.81 3 ARG B CA 1
ATOM 2913 C C . ARG B 1 3 ? -25.578 30.125 12.5 1 94.81 3 ARG B C 1
ATOM 2915 O O . ARG B 1 3 ? -25.547 31.344 12.359 1 94.81 3 ARG B O 1
ATOM 2922 N N . LEU B 1 4 ? -24.562 29.344 12.445 1 97.19 4 LEU B N 1
ATOM 2923 C CA . LEU B 1 4 ? -23.328 29.797 11.812 1 97.19 4 LEU B CA 1
ATOM 2924 C C . LEU B 1 4 ? -23.062 29.031 10.523 1 97.19 4 LEU B C 1
ATOM 2926 O O . LEU B 1 4 ? -22.953 27.797 10.531 1 97.19 4 LEU B O 1
ATOM 2930 N N . THR B 1 5 ? -23.031 29.766 9.391 1 98.25 5 THR B N 1
ATOM 2931 C CA . THR B 1 5 ? -22.734 29.141 8.109 1 98.25 5 THR B CA 1
ATOM 2932 C C . THR B 1 5 ? -21.281 29.359 7.715 1 98.25 5 THR B C 1
ATOM 2934 O O . THR B 1 5 ? -20.859 30.484 7.449 1 98.25 5 THR B O 1
ATOM 2937 N N . LEU B 1 6 ? -20.531 28.25 7.738 1 98.69 6 LEU B N 1
ATOM 2938 C CA . LEU B 1 6 ? -19.172 28.25 7.223 1 98.69 6 LEU B CA 1
ATOM 2939 C C . LEU B 1 6 ? -19.156 28.203 5.699 1 98.69 6 LEU B C 1
ATOM 2941 O O . LEU B 1 6 ? -20.203 28 5.078 1 98.69 6 LEU B O 1
ATOM 2945 N N . ALA B 1 7 ? -18.031 28.453 5.133 1 98.81 7 ALA B N 1
ATOM 2946 C CA . ALA B 1 7 ? -17.891 28.312 3.688 1 98.81 7 ALA B CA 1
ATOM 2947 C C . ALA B 1 7 ? -16.719 27.406 3.332 1 98.81 7 ALA B C 1
ATOM 2949 O O . ALA B 1 7 ? -15.742 27.328 4.078 1 98.81 7 ALA B O 1
ATOM 2950 N N . TYR B 1 8 ? -16.859 26.672 2.271 1 98.69 8 TYR B N 1
ATOM 2951 C CA . TYR B 1 8 ? -15.805 25.891 1.649 1 98.69 8 TYR B CA 1
ATOM 2952 C C . TYR B 1 8 ? -15.508 26.391 0.242 1 98.69 8 TYR B C 1
ATOM 2954 O O . TYR B 1 8 ? -16.406 26.453 -0.605 1 98.69 8 TYR B O 1
ATOM 2962 N N . LEU B 1 9 ? -14.312 26.812 0.062 1 98.56 9 LEU B N 1
ATOM 2963 C CA . LEU B 1 9 ? -13.852 27.281 -1.241 1 98.56 9 LEU B CA 1
ATOM 2964 C C . LEU B 1 9 ? -12.719 26.406 -1.763 1 98.56 9 LEU B C 1
ATOM 2966 O O . LEU B 1 9 ? -11.594 26.469 -1.263 1 98.56 9 LEU B O 1
ATOM 2970 N N . GLY B 1 10 ? -13.078 25.578 -2.748 1 96.94 10 GLY B N 1
ATOM 2971 C CA . GLY B 1 10 ? -12.117 24.578 -3.195 1 96.94 10 GLY B CA 1
ATOM 2972 C C . GLY B 1 10 ? -11.969 24.531 -4.703 1 96.94 10 GLY B C 1
ATOM 2973 O O . GLY B 1 10 ? -12.844 25 -5.434 1 96.94 10 GLY B O 1
ATOM 2974 N N . GLN B 1 11 ? -10.852 24.078 -5.117 1 92.44 11 GLN B N 1
ATOM 2975 C CA . GLN B 1 11 ? -10.578 23.734 -6.508 1 92.44 11 GLN B CA 1
ATOM 2976 C C . GLN B 1 11 ? -9.891 22.375 -6.617 1 92.44 11 GLN B C 1
ATOM 2978 O O . GLN B 1 11 ? -8.844 22.156 -6.012 1 92.44 11 GLN B O 1
ATOM 2983 N N . LEU B 1 12 ? -10.594 21.5 -7.344 1 79 12 LEU B N 1
ATOM 2984 C CA . LEU B 1 12 ? -9.953 20.203 -7.488 1 79 12 LEU B CA 1
ATOM 2985 C C . LEU B 1 12 ? -8.719 20.297 -8.375 1 79 12 LEU B C 1
ATOM 2987 O O . LEU B 1 12 ? -8.75 20.953 -9.422 1 79 12 LEU B O 1
ATOM 2991 N N . ALA B 1 13 ? -7.625 19.797 -7.684 1 69.69 13 ALA B N 1
ATOM 2992 C CA . ALA B 1 13 ? -6.398 19.781 -8.477 1 69.69 13 ALA B CA 1
ATOM 2993 C C . ALA B 1 13 ? -6.59 18.969 -9.758 1 69.69 13 ALA B C 1
ATOM 2995 O O . ALA B 1 13 ? -7.32 17.969 -9.773 1 69.69 13 ALA B O 1
ATOM 2996 N N . GLU B 1 14 ? -6.094 19.547 -10.758 1 64.94 14 GLU B N 1
ATOM 2997 C CA . GLU B 1 14 ? -6.078 18.766 -11.984 1 64.94 14 GLU B CA 1
ATOM 2998 C C . GLU B 1 14 ? -5.359 17.438 -11.781 1 64.94 14 GLU B C 1
ATOM 3000 O O . GLU B 1 14 ? -4.344 17.375 -11.086 1 64.94 14 GLU B O 1
ATOM 3005 N N . ALA B 1 15 ? -6.117 16.484 -12.031 1 58.62 15 ALA B N 1
ATOM 3006 C CA . ALA B 1 15 ? -5.531 15.156 -11.875 1 58.62 15 ALA B CA 1
ATOM 3007 C C . ALA B 1 15 ? -4.117 15.102 -12.453 1 58.62 15 ALA B C 1
ATOM 3009 O O . ALA B 1 15 ? -3.867 15.625 -13.539 1 58.62 15 ALA B O 1
ATOM 3010 N N . ALA B 1 16 ? -3.199 14.844 -11.484 1 59 16 ALA B N 1
ATOM 3011 C CA . ALA B 1 16 ? -1.843 14.633 -11.984 1 59 16 ALA B CA 1
ATOM 3012 C C . ALA B 1 16 ? -1.831 13.633 -13.133 1 59 16 ALA B C 1
ATOM 3014 O O . ALA B 1 16 ? -2.604 12.664 -13.133 1 59 16 ALA B O 1
ATOM 3015 N N . ALA B 1 17 ? -1.158 13.875 -14.242 1 55.88 17 ALA B N 1
ATOM 3016 C CA . ALA B 1 17 ? -0.993 13.008 -15.406 1 55.88 17 ALA B CA 1
ATOM 3017 C C . ALA B 1 17 ? -0.428 11.648 -15 1 55.88 17 ALA B C 1
ATOM 3019 O O . ALA B 1 17 ? -0.667 10.641 -15.672 1 55.88 17 ALA B O 1
ATOM 3020 N N . VAL B 1 18 ? 0.111 11.516 -13.789 1 66.56 18 VAL B N 1
ATOM 3021 C CA . VAL B 1 18 ? 0.935 10.344 -13.531 1 66.56 18 VAL B CA 1
ATOM 3022 C C . VAL B 1 18 ? 0.373 9.562 -12.344 1 66.56 18 VAL B C 1
ATOM 3024 O O . VAL B 1 18 ? 1.035 8.672 -11.812 1 66.56 18 VAL B O 1
ATOM 3027 N N . ARG B 1 19 ? -0.85 9.492 -12.219 1 75.88 19 ARG B N 1
ATOM 3028 C CA . ARG B 1 19 ? -1.43 8.734 -11.117 1 75.88 19 ARG B CA 1
ATOM 3029 C C . ARG B 1 19 ? -1.538 7.254 -11.469 1 75.88 19 ARG B C 1
ATOM 3031 O O . ARG B 1 19 ? -1.974 6.902 -12.562 1 75.88 19 ARG B O 1
ATOM 3038 N N . PRO B 1 20 ? -0.979 6.422 -10.461 1 84.38 20 PRO B N 1
ATOM 3039 C CA . PRO B 1 20 ? -1.167 4.996 -10.734 1 84.38 20 PRO B CA 1
ATOM 3040 C C . PRO B 1 20 ? -2.629 4.629 -10.969 1 84.38 20 PRO B C 1
ATOM 3042 O O . PRO B 1 20 ? -3.521 5.176 -10.32 1 84.38 20 PRO B O 1
ATOM 3045 N N . TYR B 1 21 ? -2.848 3.73 -11.828 1 85.81 21 TYR B N 1
ATOM 3046 C CA . TYR B 1 21 ? -4.18 3.328 -12.266 1 85.81 21 TYR B CA 1
ATOM 3047 C C . TYR B 1 21 ? -4.996 2.793 -11.094 1 85.81 21 TYR B C 1
ATOM 3049 O O . TYR B 1 21 ? -6.223 2.938 -11.062 1 85.81 21 TYR B O 1
ATOM 3057 N N . PHE B 1 22 ? -4.324 2.285 -10.109 1 89.19 22 PHE B N 1
ATOM 3058 C CA . PHE B 1 22 ? -5.043 1.602 -9.039 1 89.19 22 PHE B CA 1
ATOM 3059 C C . PHE B 1 22 ? -5.441 2.58 -7.945 1 89.19 22 PHE B C 1
ATOM 3061 O O . PHE B 1 22 ? -6.168 2.219 -7.016 1 89.19 22 PHE B O 1
ATOM 3068 N N . GLU B 1 23 ? -5.02 3.797 -8.039 1 86.62 23 GLU B N 1
ATOM 3069 C CA . GLU B 1 23 ? -5.453 4.82 -7.094 1 86.62 23 GLU B CA 1
ATOM 3070 C C . GLU B 1 23 ? -6.773 5.453 -7.531 1 86.62 23 GLU B C 1
ATOM 3072 O O . GLU B 1 23 ? -6.906 5.898 -8.672 1 86.62 23 GLU B O 1
ATOM 3077 N N . PRO B 1 24 ? -7.676 5.531 -6.66 1 81.31 24 PRO B N 1
ATOM 3078 C CA . PRO B 1 24 ? -8.961 6.121 -7.039 1 81.31 24 PRO B CA 1
ATOM 3079 C C . PRO B 1 24 ? -8.867 7.625 -7.297 1 81.31 24 PRO B C 1
ATOM 3081 O O . PRO B 1 24 ? -8.109 8.32 -6.625 1 81.31 24 PRO B O 1
ATOM 3084 N N . VAL B 1 25 ? -9.664 8.031 -8.195 1 84.69 25 VAL B N 1
ATOM 3085 C CA . VAL B 1 25 ? -9.812 9.461 -8.422 1 84.69 25 VAL B CA 1
ATOM 3086 C C . VAL B 1 25 ? -10.75 10.062 -7.379 1 84.69 25 VAL B C 1
ATOM 3088 O O . VAL B 1 25 ? -11.914 9.672 -7.281 1 84.69 25 VAL B O 1
ATOM 3091 N N . VAL B 1 26 ? -10.25 10.984 -6.598 1 89.56 26 VAL B N 1
ATOM 3092 C CA . VAL B 1 26 ? -11.047 11.617 -5.547 1 89.56 26 VAL B CA 1
ATOM 3093 C C . VAL B 1 26 ? -11.539 12.977 -6.023 1 89.56 26 VAL B C 1
ATOM 3095 O O . VAL B 1 26 ? -10.734 13.891 -6.258 1 89.56 26 VAL B O 1
ATOM 3098 N N . THR B 1 27 ? -12.836 13.102 -6.145 1 89.31 27 THR B N 1
ATOM 3099 C CA . THR B 1 27 ? -13.398 14.328 -6.703 1 89.31 27 THR B CA 1
ATOM 3100 C C . THR B 1 27 ? -14.016 15.188 -5.609 1 89.31 27 THR B C 1
ATOM 3102 O O . THR B 1 27 ? -14.492 16.297 -5.875 1 89.31 27 THR B O 1
ATOM 3105 N N . ASP B 1 28 ? -13.945 14.719 -4.406 1 93.06 28 ASP B N 1
ATOM 3106 C CA . ASP B 1 28 ? -14.586 15.438 -3.307 1 93.06 28 ASP B CA 1
ATOM 3107 C C . ASP B 1 28 ? -13.656 15.547 -2.104 1 93.06 28 ASP B C 1
ATOM 3109 O O . ASP B 1 28 ? -14.109 15.508 -0.956 1 93.06 28 ASP B O 1
ATOM 3113 N N . ARG B 1 29 ? -12.375 15.508 -2.432 1 92.38 29 ARG B N 1
ATOM 3114 C CA . ARG B 1 29 ? -11.414 15.609 -1.343 1 92.38 29 ARG B CA 1
ATOM 3115 C C . ARG B 1 29 ? -11.602 16.906 -0.567 1 92.38 29 ARG B C 1
ATOM 3117 O O . ARG B 1 29 ? -11.914 17.953 -1.152 1 92.38 29 ARG B O 1
ATOM 3124 N N . GLY B 1 30 ? -11.453 16.891 0.672 1 96.56 30 GLY B N 1
ATOM 3125 C CA . GLY B 1 30 ? -11.586 18.047 1.535 1 96.56 30 GLY B CA 1
ATOM 3126 C C . GLY B 1 30 ? -13 18.266 2.035 1 96.56 30 GLY B C 1
ATOM 3127 O O . GLY B 1 30 ? -13.258 18.188 3.236 1 96.56 30 GLY B O 1
ATOM 3128 N N . VAL B 1 31 ? -13.93 18.375 1.117 1 97.69 31 VAL B N 1
ATOM 3129 C CA . VAL B 1 31 ? -15.297 18.766 1.47 1 97.69 31 VAL B CA 1
ATOM 3130 C C . VAL B 1 31 ? -15.953 17.656 2.285 1 97.69 31 VAL B C 1
ATOM 3132 O O . VAL B 1 31 ? -16.75 17.938 3.184 1 97.69 31 VAL B O 1
ATOM 3135 N N . GLN B 1 32 ? -15.648 16.375 1.99 1 98.06 32 GLN B N 1
ATOM 3136 C CA . GLN B 1 32 ? -16.219 15.273 2.76 1 98.06 32 GLN B CA 1
ATOM 3137 C C . GLN B 1 32 ? -15.766 15.328 4.215 1 98.06 32 GLN B C 1
ATOM 3139 O O . GLN B 1 32 ? -16.516 14.945 5.117 1 98.06 32 GLN B O 1
ATOM 3144 N N . GLY B 1 33 ? -14.531 15.789 4.43 1 98.62 33 GLY B N 1
ATOM 3145 C CA . GLY B 1 33 ? -14.078 16.016 5.793 1 98.62 33 GLY B CA 1
ATOM 3146 C C . GLY B 1 33 ? -14.844 17.125 6.496 1 98.62 33 GLY B C 1
ATOM 3147 O O . GLY B 1 33 ? -15.227 16.984 7.66 1 98.62 33 GLY B O 1
ATOM 3148 N N . ALA B 1 34 ? -15.086 18.172 5.805 1 98.81 34 ALA B N 1
ATOM 3149 C CA . ALA B 1 34 ? -15.844 19.281 6.355 1 98.81 34 ALA B CA 1
ATOM 3150 C C . ALA B 1 34 ? -17.266 18.859 6.719 1 98.81 34 ALA B C 1
ATOM 3152 O O . ALA B 1 34 ? -17.766 19.203 7.789 1 98.81 34 ALA B O 1
ATOM 3153 N N . ARG B 1 35 ? -17.891 18.125 5.852 1 98.75 35 ARG B N 1
ATOM 3154 C CA . ARG B 1 35 ? -19.25 17.656 6.082 1 98.75 35 ARG B CA 1
ATOM 3155 C C . ARG B 1 35 ? -19.312 16.766 7.324 1 98.75 35 ARG B C 1
ATOM 3157 O O . ARG B 1 35 ? -20.25 16.859 8.109 1 98.75 35 ARG B O 1
ATOM 3164 N N . LEU B 1 36 ? -18.297 15.938 7.422 1 98.75 36 LEU B N 1
ATOM 3165 C CA . LEU B 1 36 ? -18.281 15.094 8.609 1 98.75 36 LEU B CA 1
ATOM 3166 C C . LEU B 1 36 ? -18.109 15.938 9.867 1 98.75 36 LEU B C 1
ATOM 3168 O O . LEU B 1 36 ? -18.703 15.641 10.906 1 98.75 36 LEU B O 1
ATOM 3172 N N . GLY B 1 37 ? -17.234 16.938 9.812 1 98.62 37 GLY B N 1
ATOM 3173 C CA . GLY B 1 37 ? -17.078 17.859 10.93 1 98.62 37 GLY B CA 1
ATOM 3174 C C . GLY B 1 37 ? -18.375 18.547 11.32 1 98.62 37 GLY B C 1
ATOM 3175 O O . GLY B 1 37 ? -18.641 18.766 12.508 1 98.62 37 GLY B O 1
ATOM 3176 N N . LEU B 1 38 ? -19.219 18.859 10.328 1 98.31 38 LEU B N 1
ATOM 3177 C CA . LEU B 1 38 ? -20.516 19.453 10.594 1 98.31 38 LEU B CA 1
ATOM 3178 C C . LEU B 1 38 ? -21.422 18.5 11.367 1 98.31 38 LEU B C 1
ATOM 3180 O O . LEU B 1 38 ? -22.109 18.906 12.305 1 98.31 38 LEU B O 1
ATOM 3184 N N . VAL B 1 39 ? -21.406 17.266 10.914 1 97.75 39 VAL B N 1
ATOM 3185 C CA . VAL B 1 39 ? -22.203 16.25 11.602 1 97.75 39 VAL B CA 1
ATOM 3186 C C . VAL B 1 39 ? -21.766 16.156 13.062 1 97.75 39 VAL B C 1
ATOM 3188 O O . VAL B 1 39 ? -22.609 16.141 13.961 1 97.75 39 VAL B O 1
ATOM 3191 N N . ASP B 1 40 ? -20.469 16.141 13.281 1 97 40 ASP B N 1
ATOM 3192 C CA . ASP B 1 40 ? -19.938 16.047 14.633 1 97 40 ASP B CA 1
ATOM 3193 C C . ASP B 1 40 ? -20.344 17.266 15.477 1 97 40 ASP B C 1
ATOM 3195 O O . ASP B 1 40 ? -20.797 17.109 16.609 1 97 40 ASP B O 1
ATOM 3199 N N . ASP B 1 41 ? -20.172 18.422 14.906 1 97 41 ASP B N 1
ATOM 3200 C CA . ASP B 1 41 ? -20.453 19.656 15.633 1 97 41 ASP B CA 1
ATOM 3201 C C . ASP B 1 41 ? -21.953 19.797 15.906 1 97 41 ASP B C 1
ATOM 3203 O O . ASP B 1 41 ? -22.344 20.297 16.953 1 97 41 ASP B O 1
ATOM 3207 N N . ASN B 1 42 ? -22.781 19.344 14.977 1 96.31 42 ASN B N 1
ATOM 3208 C CA . ASN B 1 42 ? -24.219 19.484 15.148 1 96.31 42 ASN B CA 1
ATOM 3209 C C . ASN B 1 42 ? -24.766 18.469 16.141 1 96.31 42 ASN B C 1
ATOM 3211 O O . ASN B 1 42 ? -25.844 18.656 16.688 1 96.31 42 ASN B O 1
ATOM 3215 N N . THR B 1 43 ? -24.047 17.422 16.281 1 91 43 THR B N 1
ATOM 3216 C CA . THR B 1 43 ? -24.406 16.5 17.344 1 91 43 THR B CA 1
ATOM 3217 C C . THR B 1 43 ? -24.25 17.156 18.719 1 91 43 THR B C 1
ATOM 3219 O O . THR B 1 43 ? -25.141 17.047 19.562 1 91 43 THR B O 1
ATOM 3222 N N . THR B 1 44 ? -23.188 17.875 18.922 1 84.38 44 THR B N 1
ATOM 3223 C CA . THR B 1 44 ? -22.953 18.641 20.156 1 84.38 44 THR B CA 1
ATOM 3224 C C . THR B 1 44 ? -23.859 19.859 20.203 1 84.38 44 THR B C 1
ATOM 3226 O O . THR B 1 44 ? -24.266 20.281 21.281 1 84.38 44 THR B O 1
ATOM 3229 N N . GLY B 1 45 ? -24.125 20.438 19.062 1 83 45 GLY B N 1
ATOM 3230 C CA . GLY B 1 45 ? -24.875 21.672 18.938 1 83 45 GLY B CA 1
ATOM 3231 C C . GLY B 1 45 ? -26.328 21.531 19.391 1 83 45 GLY B C 1
ATOM 3232 O O . GLY B 1 45 ? -26.953 22.516 19.781 1 83 45 GLY B O 1
ATOM 3233 N N . ARG B 1 46 ? -26.812 20.391 19.359 1 82.12 46 ARG B N 1
ATOM 3234 C CA . ARG B 1 46 ? -28.172 20.156 19.828 1 82.12 46 ARG B CA 1
ATOM 3235 C C . ARG B 1 46 ? -28.312 20.516 21.297 1 82.12 46 ARG B C 1
ATOM 3237 O O . ARG B 1 46 ? -29.359 21 21.734 1 82.12 46 ARG B O 1
ATOM 3244 N N . PHE B 1 47 ? -27.25 20.484 21.953 1 83.94 47 PHE B N 1
ATOM 3245 C CA . PHE B 1 47 ? -27.266 20.75 23.375 1 83.94 47 PHE B CA 1
ATOM 3246 C C . PHE B 1 47 ? -26.984 22.219 23.672 1 83.94 47 PHE B C 1
ATOM 3248 O O . PHE B 1 47 ? -27.469 22.766 24.656 1 83.94 47 PHE B O 1
ATOM 3255 N N . THR B 1 48 ? -26.25 22.859 22.719 1 84.38 48 THR B N 1
ATOM 3256 C CA . THR B 1 48 ? -25.859 24.25 22.938 1 84.38 48 THR B CA 1
ATOM 3257 C C . THR B 1 48 ? -26.766 25.203 22.141 1 84.38 48 THR B C 1
ATOM 3259 O O . THR B 1 48 ? -26.641 26.422 22.266 1 84.38 48 THR B O 1
ATOM 3262 N N . ARG B 1 49 ? -27.641 24.641 21.359 1 89.75 49 ARG B N 1
ATOM 3263 C CA . ARG B 1 49 ? -28.578 25.391 20.516 1 89.75 49 ARG B CA 1
ATOM 3264 C C . ARG B 1 49 ? -27.828 26.156 19.422 1 89.75 49 ARG B C 1
ATOM 3266 O O . ARG B 1 49 ? -28.109 27.328 19.188 1 89.75 49 ARG B O 1
ATOM 3273 N N . GLN B 1 50 ? -26.797 25.594 18.984 1 92.5 50 GLN B N 1
ATOM 3274 C CA . GLN B 1 50 ? -26.016 26.094 17.844 1 92.5 50 GLN B CA 1
ATOM 3275 C C . GLN B 1 50 ? -26.125 25.141 16.656 1 92.5 50 GLN B C 1
ATOM 3277 O O . GLN B 1 50 ? -26.141 23.922 16.828 1 92.5 50 GLN B O 1
ATOM 3282 N N . GLU B 1 51 ? -26.281 25.734 15.57 1 95 51 GLU B N 1
ATOM 3283 C CA . GLU B 1 51 ? -26.344 24.969 14.328 1 95 51 GLU B CA 1
ATOM 3284 C C . GLU B 1 51 ? -25.266 25.438 13.359 1 95 51 GLU B C 1
ATOM 3286 O O . GLU B 1 51 ? -25.016 26.625 13.219 1 95 51 GLU B O 1
ATOM 3291 N N . PHE B 1 52 ? -24.625 24.453 12.789 1 97.5 52 PHE B N 1
ATOM 3292 C CA . PHE B 1 52 ? -23.562 24.75 11.82 1 97.5 52 PHE B CA 1
ATOM 3293 C C . PHE B 1 52 ? -23.969 24.266 10.43 1 97.5 52 PHE B C 1
ATOM 3295 O O . PHE B 1 52 ? -24.547 23.188 10.281 1 97.5 52 PHE B O 1
ATOM 3302 N N . ALA B 1 53 ? -23.688 25.078 9.445 1 98 53 ALA B N 1
ATOM 3303 C CA . ALA B 1 53 ? -23.922 24.75 8.047 1 98 53 ALA B CA 1
ATOM 3304 C C . ALA B 1 53 ? -22.703 25.078 7.188 1 98 53 ALA B C 1
ATOM 3306 O O . ALA B 1 53 ? -21.75 25.703 7.664 1 98 53 ALA B O 1
ATOM 3307 N N . LEU B 1 54 ? -22.719 24.609 5.953 1 98.44 54 LEU B N 1
ATOM 3308 C CA . LEU B 1 54 ? -21.578 24.797 5.062 1 98.44 54 LEU B CA 1
ATOM 3309 C C . LEU B 1 54 ? -22.047 25.234 3.68 1 98.44 54 LEU B C 1
ATOM 3311 O O . LEU B 1 54 ? -22.844 24.562 3.037 1 98.44 54 LEU B O 1
ATOM 3315 N N . ALA B 1 55 ? -21.578 26.406 3.271 1 98.31 55 ALA B N 1
ATOM 3316 C CA . ALA B 1 55 ? -21.734 26.844 1.892 1 98.31 55 ALA B CA 1
ATOM 3317 C C . ALA B 1 55 ? -20.547 26.422 1.034 1 98.31 55 ALA B C 1
ATOM 3319 O O . ALA B 1 55 ? -19.422 26.859 1.273 1 98.31 55 ALA B O 1
ATOM 3320 N N . GLU B 1 56 ? -20.812 25.594 0.056 1 97.75 56 GLU B N 1
ATOM 3321 C CA . GLU B 1 56 ? -19.734 25.031 -0.735 1 97.75 56 GLU B CA 1
ATOM 3322 C C . GLU B 1 56 ? -19.594 25.734 -2.08 1 97.75 56 GLU B C 1
ATOM 3324 O O . GLU B 1 56 ? -20.578 25.969 -2.771 1 97.75 56 GLU B O 1
ATOM 3329 N N . THR B 1 57 ? -18.422 26.172 -2.408 1 97.5 57 THR B N 1
ATOM 3330 C CA . THR B 1 57 ? -18.094 26.734 -3.711 1 97.5 57 THR B CA 1
ATOM 3331 C C . THR B 1 57 ? -16.906 26 -4.328 1 97.5 57 THR B C 1
ATOM 3333 O O . THR B 1 57 ? -15.828 25.953 -3.746 1 97.5 57 THR B O 1
ATOM 3336 N N . TRP B 1 58 ? -17.125 25.453 -5.508 1 95.69 58 TRP B N 1
ATOM 3337 C CA . TRP B 1 58 ? -16.078 24.75 -6.262 1 95.69 58 TRP B CA 1
ATOM 3338 C C . TRP B 1 58 ? -15.688 25.547 -7.504 1 95.69 58 TRP B C 1
ATOM 3340 O O . TRP B 1 58 ? -16.531 25.891 -8.32 1 95.69 58 TRP B O 1
ATOM 3350 N N . LEU B 1 59 ? -14.422 25.719 -7.555 1 95.75 59 LEU B N 1
ATOM 3351 C CA . LEU B 1 59 ? -13.898 26.469 -8.695 1 95.75 59 LEU B CA 1
ATOM 3352 C C . LEU B 1 59 ? -13.492 25.531 -9.82 1 95.75 59 LEU B C 1
ATOM 3354 O O . LEU B 1 59 ? -12.797 24.531 -9.594 1 95.75 59 LEU B O 1
ATOM 3358 N N . ALA B 1 60 ? -13.938 25.781 -11.008 1 91.81 60 ALA B N 1
ATOM 3359 C CA . ALA B 1 60 ? -13.414 25.125 -12.211 1 91.81 60 ALA B CA 1
ATOM 3360 C C . ALA B 1 60 ? -12.094 25.766 -12.641 1 91.81 60 ALA B C 1
ATOM 3362 O O . ALA B 1 60 ? -11.742 26.844 -12.188 1 91.81 60 ALA B O 1
ATOM 3363 N N . PRO B 1 61 ? -11.383 24.969 -13.477 1 86.69 61 PRO B N 1
ATOM 3364 C CA . PRO B 1 61 ? -10.164 25.594 -14 1 86.69 61 PRO B CA 1
ATOM 3365 C C . PRO B 1 61 ? -10.43 26.922 -14.695 1 86.69 61 PRO B C 1
ATOM 3367 O O . PRO B 1 61 ? -11.344 27.016 -15.523 1 86.69 61 PRO B O 1
ATOM 3370 N N . GLY B 1 62 ? -9.805 27.922 -14.305 1 87.94 62 GLY B N 1
ATOM 3371 C CA . GLY B 1 62 ? -9.938 29.219 -14.953 1 87.94 62 GLY B CA 1
ATOM 3372 C C . GLY B 1 62 ? -10.883 30.156 -14.227 1 87.94 62 GLY B C 1
ATOM 3373 O O . GLY B 1 62 ? -10.93 31.359 -14.523 1 87.94 62 GLY B O 1
ATOM 3374 N N . ASP B 1 63 ? -11.625 29.641 -13.25 1 93.81 63 ASP B N 1
ATOM 3375 C CA . ASP B 1 63 ? -12.539 30.484 -12.492 1 93.81 63 ASP B CA 1
ATOM 3376 C C . ASP B 1 63 ? -11.773 31.531 -11.695 1 93.81 63 ASP B C 1
ATOM 3378 O O . ASP B 1 63 ? -10.609 31.344 -11.359 1 93.81 63 ASP B O 1
ATOM 3382 N N . ASP B 1 64 ? -12.438 32.625 -11.461 1 95.88 64 ASP B N 1
ATOM 3383 C CA . ASP B 1 64 ? -11.891 33.719 -10.672 1 95.88 64 ASP B CA 1
ATOM 3384 C C . ASP B 1 64 ? -12.086 33.438 -9.18 1 95.88 64 ASP B C 1
ATOM 3386 O O . ASP B 1 64 ? -13.141 33.75 -8.625 1 95.88 64 ASP B O 1
ATOM 3390 N N . ALA B 1 65 ? -11.039 33.062 -8.508 1 97.5 65 ALA B N 1
ATOM 3391 C CA . ALA B 1 65 ? -11.086 32.75 -7.086 1 97.5 65 ALA B CA 1
ATOM 3392 C C . ALA B 1 65 ? -11.43 33.969 -6.254 1 97.5 65 ALA B C 1
ATOM 3394 O O . ALA B 1 65 ? -12.141 33.875 -5.25 1 97.5 65 ALA B O 1
ATOM 3395 N N . GLU B 1 66 ? -10.945 35.094 -6.605 1 98.06 66 GLU B N 1
ATOM 3396 C CA . GLU B 1 66 ? -11.203 36.344 -5.859 1 98.06 66 GLU B CA 1
ATOM 3397 C C . GLU B 1 66 ? -12.68 36.719 -5.922 1 98.06 66 GLU B C 1
ATOM 3399 O O . GLU B 1 66 ? -13.266 37.125 -4.914 1 98.06 66 GLU B O 1
ATOM 3404 N N . ALA B 1 67 ? -13.234 36.594 -7.113 1 98.19 67 ALA B N 1
ATOM 3405 C CA . ALA B 1 67 ? -14.648 36.906 -7.262 1 98.19 67 ALA B CA 1
ATOM 3406 C C . ALA B 1 67 ? -15.508 35.969 -6.414 1 98.19 67 ALA B C 1
ATOM 3408 O O . ALA B 1 67 ? -16.469 36.406 -5.777 1 98.19 67 ALA B O 1
ATOM 3409 N N . ALA B 1 68 ? -15.148 34.719 -6.477 1 98.31 68 ALA B N 1
ATOM 3410 C CA . ALA B 1 68 ? -15.883 33.75 -5.676 1 98.31 68 ALA B CA 1
ATOM 3411 C C . ALA B 1 68 ? -15.766 34.062 -4.188 1 98.31 68 ALA B C 1
ATOM 3413 O O . ALA B 1 68 ? -16.75 34 -3.449 1 98.31 68 ALA B O 1
ATOM 3414 N N . PHE B 1 69 ? -14.562 34.406 -3.807 1 98.44 69 PHE B N 1
ATOM 3415 C CA . PHE B 1 69 ? -14.305 34.781 -2.42 1 98.44 69 PHE B CA 1
ATOM 3416 C C . PHE B 1 69 ? -15.125 36 -2.01 1 98.44 69 PHE B C 1
ATOM 3418 O O . PHE B 1 69 ? -15.789 35.969 -0.969 1 98.44 69 PHE B O 1
ATOM 3425 N N . LYS B 1 70 ? -15.125 37 -2.803 1 98.31 70 LYS B N 1
ATOM 3426 C CA . LYS B 1 70 ? -15.859 38.219 -2.516 1 98.31 70 LYS B CA 1
ATOM 3427 C C . LYS B 1 70 ? -17.359 37.969 -2.389 1 98.31 70 LYS B C 1
ATOM 3429 O O . LYS B 1 70 ? -18.031 38.562 -1.555 1 98.31 70 LYS B O 1
ATOM 3434 N N . ARG B 1 71 ? -17.844 37.031 -3.195 1 98.19 71 ARG B N 1
ATOM 3435 C CA . ARG B 1 71 ? -19.25 36.688 -3.119 1 98.19 71 ARG B CA 1
ATOM 3436 C C . ARG B 1 71 ? -19.578 36 -1.792 1 98.19 71 ARG B C 1
ATOM 3438 O O . ARG B 1 71 ? -20.609 36.281 -1.179 1 98.19 71 ARG B O 1
ATOM 3445 N N . LEU B 1 72 ? -18.672 35.156 -1.386 1 98.38 72 LEU B N 1
ATOM 3446 C CA . LEU B 1 72 ? -18.875 34.469 -0.113 1 98.38 72 LEU B CA 1
ATOM 3447 C C . LEU B 1 72 ? -18.875 35.469 1.043 1 98.38 72 LEU B C 1
ATOM 3449 O O . LEU B 1 72 ? -19.719 35.375 1.947 1 98.38 72 LEU B O 1
ATOM 3453 N N . VAL B 1 73 ? -17.969 36.406 0.99 1 98.19 73 VAL B N 1
ATOM 3454 C CA . VAL B 1 73 ? -17.859 37.406 2.043 1 98.19 73 VAL B CA 1
ATOM 3455 C C . VAL B 1 73 ? -19.109 38.312 2.027 1 98.19 73 VAL B C 1
ATOM 3457 O O . VAL B 1 73 ? -19.656 38.656 3.082 1 98.19 73 VAL B O 1
ATOM 3460 N N . ALA B 1 74 ? -19.562 38.656 0.847 1 97.75 74 ALA B N 1
ATOM 3461 C CA . ALA B 1 74 ? -20.75 39.469 0.705 1 97.75 74 ALA B CA 1
ATOM 3462 C C . ALA B 1 74 ? -21.984 38.75 1.268 1 97.75 74 ALA B C 1
ATOM 3464 O O . ALA B 1 74 ? -22.891 39.406 1.803 1 97.75 74 ALA B O 1
ATOM 3465 N N . ASP B 1 75 ? -21.938 37.438 1.195 1 97.69 75 ASP B N 1
ATOM 3466 C CA . ASP B 1 75 ? -23.031 36.625 1.712 1 97.69 75 ASP B CA 1
ATOM 3467 C C . ASP B 1 75 ? -22.922 36.469 3.225 1 97.69 75 ASP B C 1
ATOM 3469 O O . ASP B 1 75 ? -23.719 35.719 3.83 1 97.69 75 ASP B O 1
ATOM 3473 N N . GLY B 1 76 ? -21.891 37 3.812 1 97.06 76 GLY B N 1
ATOM 3474 C CA . GLY B 1 76 ? -21.766 37.031 5.262 1 97.06 76 GLY B CA 1
ATOM 3475 C C . GLY B 1 76 ? -20.906 35.906 5.809 1 97.06 76 GLY B C 1
ATOM 3476 O O . GLY B 1 76 ? -20.891 35.688 7.016 1 97.06 76 GLY B O 1
ATOM 3477 N N . ARG B 1 77 ? -20.219 35.188 4.883 1 98.19 77 ARG B N 1
ATOM 3478 C CA . ARG B 1 77 ? -19.328 34.125 5.336 1 98.19 77 ARG B CA 1
ATOM 3479 C C . ARG B 1 77 ? -18.031 34.688 5.898 1 98.19 77 ARG B C 1
ATOM 3481 O O . ARG B 1 77 ? -17.297 35.406 5.199 1 98.19 77 ARG B O 1
ATOM 3488 N N . ARG B 1 78 ? -17.75 34.312 7.145 1 98.19 78 ARG B N 1
ATOM 3489 C CA . ARG B 1 78 ? -16.562 34.875 7.781 1 98.19 78 ARG B CA 1
ATOM 3490 C C . ARG B 1 78 ? -15.547 33.781 8.109 1 98.19 78 ARG B C 1
ATOM 3492 O O . ARG B 1 78 ? -14.383 34.094 8.391 1 98.19 78 ARG B O 1
ATOM 3499 N N . PHE B 1 79 ? -15.977 32.562 8.242 1 98.81 79 PHE B N 1
ATOM 3500 C CA . PHE B 1 79 ? -15.109 31.391 8.367 1 98.81 79 PHE B CA 1
ATOM 3501 C C . PHE B 1 79 ? -15.102 30.578 7.07 1 98.81 79 PHE B C 1
ATOM 3503 O O . PHE B 1 79 ? -16.094 29.953 6.715 1 98.81 79 PHE B O 1
ATOM 3510 N N . ILE B 1 80 ? -13.945 30.625 6.363 1 98.94 80 ILE B N 1
ATOM 3511 C CA . ILE B 1 80 ? -13.891 30.031 5.031 1 98.94 80 ILE B CA 1
ATOM 3512 C C . ILE B 1 80 ? -12.766 29 4.98 1 98.94 80 ILE B C 1
ATOM 3514 O O . ILE B 1 80 ? -11.586 29.344 5.133 1 98.94 80 ILE B O 1
ATOM 3518 N N . LEU B 1 81 ? -13.125 27.703 4.844 1 98.88 81 LEU B N 1
ATOM 3519 C CA . LEU B 1 81 ? -12.156 26.656 4.539 1 98.88 81 LEU B CA 1
ATOM 3520 C C . LEU B 1 81 ? -11.648 26.781 3.107 1 98.88 81 LEU B C 1
ATOM 3522 O O . LEU B 1 81 ? -12.445 26.906 2.172 1 98.88 81 LEU B O 1
ATOM 3526 N N . VAL B 1 82 ? -10.344 26.781 2.961 1 98.56 82 VAL B N 1
ATOM 3527 C CA . VAL B 1 82 ? -9.766 27.031 1.646 1 98.56 82 VAL B CA 1
ATOM 3528 C C . VAL B 1 82 ? -8.938 25.828 1.202 1 98.56 82 VAL B C 1
ATOM 3530 O O . VAL B 1 82 ? -7.996 25.438 1.891 1 98.56 82 VAL B O 1
ATOM 3533 N N . ASP B 1 83 ? -9.297 25.203 0.113 1 97.12 83 ASP B N 1
ATOM 3534 C CA . ASP B 1 83 ? -8.562 24.156 -0.583 1 97.12 83 ASP B CA 1
ATOM 3535 C C . ASP B 1 83 ? -8.109 24.625 -1.965 1 97.12 83 ASP B C 1
ATOM 3537 O O . ASP B 1 83 ? -8.656 24.203 -2.982 1 97.12 83 ASP B O 1
ATOM 3541 N N . LEU B 1 84 ? -7.102 25.547 -1.95 1 96.25 84 LEU B N 1
ATOM 3542 C CA . LEU B 1 84 ? -6.582 26.203 -3.148 1 96.25 84 LEU B CA 1
ATOM 3543 C C . LEU B 1 84 ? -5.059 26.203 -3.146 1 96.25 84 LEU B C 1
ATOM 3545 O O . LEU B 1 84 ? -4.434 25.922 -2.121 1 96.25 84 LEU B O 1
ATOM 3549 N N . LYS B 1 85 ? -4.473 26.484 -4.285 1 94.44 85 LYS B N 1
ATOM 3550 C CA . LYS B 1 85 ? -3.023 26.625 -4.379 1 94.44 85 LYS B CA 1
ATOM 3551 C C . LYS B 1 85 ? -2.525 27.75 -3.467 1 94.44 85 LYS B C 1
ATOM 3553 O O . LYS B 1 85 ? -3.223 28.75 -3.26 1 94.44 85 LYS B O 1
ATOM 3558 N N . PRO B 1 86 ? -1.32 27.562 -2.99 1 96.19 86 PRO B N 1
ATOM 3559 C CA . PRO B 1 86 ? -0.767 28.531 -2.053 1 96.19 86 PRO B CA 1
ATOM 3560 C C . PRO B 1 86 ? -0.795 29.969 -2.605 1 96.19 86 PRO B C 1
ATOM 3562 O O . PRO B 1 86 ? -1.103 30.906 -1.874 1 96.19 86 PRO B O 1
ATOM 3565 N N . GLU B 1 87 ? -0.569 30.125 -3.871 1 95.56 87 GLU B N 1
ATOM 3566 C CA . GLU B 1 87 ? -0.524 31.453 -4.465 1 95.56 87 GLU B CA 1
ATOM 3567 C C . GLU B 1 87 ? -1.902 32.125 -4.457 1 95.56 87 GLU B C 1
ATOM 3569 O O . GLU B 1 87 ? -2.018 33.344 -4.289 1 95.56 87 GLU B O 1
ATOM 3574 N N . VAL B 1 88 ? -2.908 31.312 -4.652 1 96.69 88 VAL B N 1
ATOM 3575 C CA . VAL B 1 88 ? -4.277 31.828 -4.648 1 96.69 88 VAL B CA 1
ATOM 3576 C C . VAL B 1 88 ? -4.68 32.219 -3.225 1 96.69 88 VAL B C 1
ATOM 3578 O O . VAL B 1 88 ? -5.258 33.281 -3.004 1 96.69 88 VAL B O 1
ATOM 3581 N N . LEU B 1 89 ? -4.332 31.391 -2.289 1 97.69 89 LEU B N 1
ATOM 3582 C CA . LEU B 1 89 ? -4.633 31.672 -0.89 1 97.69 89 LEU B CA 1
ATOM 3583 C C . LEU B 1 89 ? -3.977 32.969 -0.445 1 97.69 89 LEU B C 1
ATOM 3585 O O . LEU B 1 89 ? -4.602 33.781 0.241 1 97.69 89 LEU B O 1
ATOM 3589 N N . ARG B 1 90 ? -2.748 33.156 -0.849 1 97.19 90 ARG B N 1
ATOM 3590 C CA . ARG B 1 90 ? -2.023 34.375 -0.505 1 97.19 90 ARG B CA 1
ATOM 3591 C C . ARG B 1 90 ? -2.748 35.594 -1.034 1 97.19 90 ARG B C 1
ATOM 3593 O O . ARG B 1 90 ? -2.879 36.594 -0.326 1 97.19 90 ARG B O 1
ATOM 3600 N N . ARG B 1 91 ? -3.248 35.5 -2.225 1 97.69 91 ARG B N 1
ATOM 3601 C CA . ARG B 1 91 ? -3.963 36.625 -2.836 1 97.69 91 ARG B CA 1
ATOM 3602 C C . ARG B 1 91 ? -5.277 36.906 -2.113 1 97.69 91 ARG B C 1
ATOM 3604 O O . ARG B 1 91 ? -5.621 38.062 -1.852 1 97.69 91 ARG B O 1
ATOM 3611 N N . LEU B 1 92 ? -5.961 35.844 -1.791 1 98.38 92 LEU B N 1
ATOM 3612 C CA . LEU B 1 92 ? -7.238 36 -1.103 1 98.38 92 LEU B CA 1
ATOM 3613 C C . LEU B 1 92 ? -7.043 36.625 0.264 1 98.38 92 LEU B C 1
ATOM 3615 O O . LEU B 1 92 ? -7.805 37.531 0.649 1 98.38 92 LEU B O 1
ATOM 3619 N N . ALA B 1 93 ? -6.039 36.219 0.965 1 97.81 93 ALA B N 1
ATOM 3620 C CA . ALA B 1 93 ? -5.781 36.688 2.322 1 97.81 93 ALA B CA 1
ATOM 3621 C C . ALA B 1 93 ? -5.445 38.188 2.328 1 97.81 93 ALA B C 1
ATOM 3623 O O . ALA B 1 93 ? -5.672 38.875 3.324 1 97.81 93 ALA B O 1
ATOM 3624 N N . ALA B 1 94 ? -4.984 38.656 1.228 1 97.06 94 ALA B N 1
ATOM 3625 C CA . ALA B 1 94 ? -4.496 40.031 1.145 1 97.06 94 ALA B CA 1
ATOM 3626 C C . ALA B 1 94 ? -5.609 41 0.729 1 97.06 94 ALA B C 1
ATOM 3628 O O . ALA B 1 94 ? -5.441 42.219 0.781 1 97.06 94 ALA B O 1
ATOM 3629 N N . LEU B 1 95 ? -6.734 40.469 0.335 1 97.94 95 LEU B N 1
ATOM 3630 C CA . LEU B 1 95 ? -7.828 41.312 -0.121 1 97.94 95 LEU B CA 1
ATOM 3631 C C . LEU B 1 95 ? -8.391 42.156 1.031 1 97.94 95 LEU B C 1
ATOM 3633 O O . LEU B 1 95 ? -8.484 41.656 2.162 1 97.94 95 LEU B O 1
ATOM 3637 N N . PRO B 1 96 ? -8.859 43.312 0.726 1 97.12 96 PRO B N 1
ATOM 3638 C CA . PRO B 1 96 ? -9.516 44.125 1.759 1 97.12 96 PRO B CA 1
ATOM 3639 C C . PRO B 1 96 ? -10.734 43.438 2.363 1 97.12 96 PRO B C 1
ATOM 3641 O O . PRO B 1 96 ? -11 43.562 3.561 1 97.12 96 PRO B O 1
ATOM 3644 N N . GLN B 1 97 ? -11.43 42.656 1.563 1 95.44 97 GLN B N 1
ATOM 3645 C CA . GLN B 1 97 ? -12.633 41.969 2.008 1 95.44 97 GLN B CA 1
ATOM 3646 C C . GLN B 1 97 ? -12.289 40.875 3.018 1 95.44 97 GLN B C 1
ATOM 3648 O O . GLN B 1 97 ? -13.18 40.375 3.703 1 95.44 97 GLN B O 1
ATOM 3653 N N . ALA B 1 98 ? -10.961 40.594 3.131 1 96.62 98 ALA B N 1
ATOM 3654 C CA . ALA B 1 98 ? -10.555 39.5 3.99 1 96.62 98 ALA B CA 1
ATOM 3655 C C . ALA B 1 98 ? -10.305 39.969 5.418 1 96.62 98 ALA B C 1
ATOM 3657 O O . ALA B 1 98 ? -10 39.156 6.305 1 96.62 98 ALA B O 1
ATOM 3658 N N . HIS B 1 99 ? -10.445 41.188 5.699 1 91.75 99 HIS B N 1
ATOM 3659 C CA . HIS B 1 99 ? -10.109 41.781 6.984 1 91.75 99 HIS B CA 1
ATOM 3660 C C . HIS B 1 99 ? -10.891 41.125 8.117 1 91.75 99 HIS B C 1
ATOM 3662 O O . HIS B 1 99 ? -10.336 40.875 9.188 1 91.75 99 HIS B O 1
ATOM 3668 N N . ASP B 1 100 ? -12.164 40.812 8 1 94.06 100 ASP B N 1
ATOM 3669 C CA . ASP B 1 100 ? -12.977 40.188 9.039 1 94.06 100 ASP B CA 1
ATOM 3670 C C . ASP B 1 100 ? -13.352 38.75 8.641 1 94.06 100 ASP B C 1
ATOM 3672 O O . ASP B 1 100 ? -14.492 38.344 8.82 1 94.06 100 ASP B O 1
ATOM 3676 N N . VAL B 1 101 ? -12.398 38.125 8 1 98.06 101 VAL B N 1
ATOM 3677 C CA . VAL B 1 101 ? -12.578 36.75 7.586 1 98.06 101 VAL B CA 1
ATOM 3678 C C . VAL B 1 101 ? -11.422 35.906 8.109 1 98.06 101 VAL B C 1
ATOM 3680 O O . VAL B 1 101 ? -10.281 36.344 8.156 1 98.06 101 VAL B O 1
ATOM 3683 N N . LEU B 1 102 ? -11.695 34.781 8.648 1 98.62 102 LEU B N 1
ATOM 3684 C CA . LEU B 1 102 ? -10.68 33.781 8.969 1 98.62 102 LEU B CA 1
ATOM 3685 C C . LEU B 1 102 ? -10.625 32.688 7.906 1 98.62 102 LEU B C 1
ATOM 3687 O O . LEU B 1 102 ? -11.625 32.031 7.648 1 98.62 102 LEU B O 1
ATOM 3691 N N . LEU B 1 103 ? -9.484 32.625 7.234 1 98.75 103 LEU B N 1
ATOM 3692 C CA . LEU B 1 103 ? -9.258 31.594 6.238 1 98.75 103 LEU B CA 1
ATOM 3693 C C . LEU B 1 103 ? -8.594 30.375 6.875 1 98.75 103 LEU B C 1
ATOM 3695 O O . LEU B 1 103 ? -7.559 30.5 7.535 1 98.75 103 LEU B O 1
ATOM 3699 N N . LEU B 1 104 ? -9.195 29.234 6.734 1 98.88 104 LEU B N 1
ATOM 3700 C CA . LEU B 1 104 ? -8.641 27.984 7.23 1 98.88 104 LEU B CA 1
ATOM 3701 C C . LEU B 1 104 ? -8.102 27.125 6.082 1 98.88 104 LEU B C 1
ATOM 3703 O O . LEU B 1 104 ? -8.867 26.531 5.332 1 98.88 104 LEU B O 1
ATOM 3707 N N . ASP B 1 105 ? -6.781 27.109 5.941 1 98.62 105 ASP B N 1
ATOM 3708 C CA . ASP B 1 105 ? -6.078 26.375 4.898 1 98.62 105 ASP B CA 1
ATOM 3709 C C . ASP B 1 105 ? -6.07 24.875 5.191 1 98.62 105 ASP B C 1
ATOM 3711 O O . ASP B 1 105 ? -5.363 24.422 6.094 1 98.62 105 ASP B O 1
ATOM 3715 N N . VAL B 1 106 ? -6.73 24.094 4.371 1 98.31 106 VAL B N 1
ATOM 3716 C CA . VAL B 1 106 ? -6.945 22.703 4.738 1 98.31 106 VAL B CA 1
ATOM 3717 C C . VAL B 1 106 ? -6.074 21.797 3.873 1 98.31 106 VAL B C 1
ATOM 3719 O O . VAL B 1 106 ? -6.148 20.562 3.977 1 98.31 106 VAL B O 1
ATOM 3722 N N . SER B 1 107 ? -5.203 22.391 3.016 1 95.5 107 SER B N 1
ATOM 3723 C CA . SER B 1 107 ? -4.605 21.469 2.059 1 95.5 107 SER B CA 1
ATOM 3724 C C . SER B 1 107 ? -3.137 21.797 1.808 1 95.5 107 SER B C 1
ATOM 3726 O O . SER B 1 107 ? -2.379 20.969 1.314 1 95.5 107 SER B O 1
ATOM 3728 N N . SER B 1 108 ? -2.684 22.969 2.113 1 95.38 108 SER B N 1
ATOM 3729 C CA . SER B 1 108 ? -1.336 23.344 1.703 1 95.38 108 SER B CA 1
ATOM 3730 C C . SER B 1 108 ? -0.296 22.859 2.703 1 95.38 108 SER B C 1
ATOM 3732 O O . SER B 1 108 ? -0.599 22.672 3.885 1 95.38 108 SER B O 1
ATOM 3734 N N . ARG B 1 109 ? 0.91 22.625 2.168 1 97.38 109 ARG B N 1
ATOM 3735 C CA . ARG B 1 109 ? 2.076 22.297 2.98 1 97.38 109 ARG B CA 1
ATOM 3736 C C . ARG B 1 109 ? 3.143 23.391 2.877 1 97.38 109 ARG B C 1
ATOM 3738 O O . ARG B 1 109 ? 4.266 23.203 3.348 1 97.38 109 ARG B O 1
ATOM 3745 N N . ASP B 1 110 ? 2.846 24.484 2.355 1 97.81 110 ASP B N 1
ATOM 3746 C CA . ASP B 1 110 ? 3.799 25.5 1.952 1 97.81 110 ASP B CA 1
ATOM 3747 C C . ASP B 1 110 ? 4.391 26.219 3.168 1 97.81 110 ASP B C 1
ATOM 3749 O O . ASP B 1 110 ? 3.656 26.797 3.973 1 97.81 110 ASP B O 1
ATOM 3753 N N . ASP B 1 111 ? 5.688 26.234 3.203 1 98.38 111 ASP B N 1
ATOM 3754 C CA . ASP B 1 111 ? 6.371 26.875 4.324 1 98.38 111 ASP B CA 1
ATOM 3755 C C . ASP B 1 111 ? 6.277 28.391 4.227 1 98.38 111 ASP B C 1
ATOM 3757 O O . ASP B 1 111 ? 6.203 29.078 5.246 1 98.38 111 ASP B O 1
ATOM 3761 N N . ALA B 1 112 ? 6.195 28.875 3.039 1 97.75 112 ALA B N 1
ATOM 3762 C CA . ALA B 1 112 ? 6.156 30.328 2.855 1 97.75 112 ALA B CA 1
ATOM 3763 C C . ALA B 1 112 ? 4.883 30.922 3.457 1 97.75 112 ALA B C 1
ATOM 3765 O O . ALA B 1 112 ? 4.91 32.031 4.012 1 97.75 112 ALA B O 1
ATOM 3766 N N . LEU B 1 113 ? 3.781 30.219 3.381 1 97.81 113 LEU B N 1
ATOM 3767 C CA . LEU B 1 113 ? 2.508 30.672 3.926 1 97.81 113 LEU B CA 1
ATOM 3768 C C . LEU B 1 113 ? 2.562 30.75 5.449 1 97.81 113 LEU B C 1
ATOM 3770 O O . LEU B 1 113 ? 1.702 31.375 6.074 1 97.81 113 LEU B O 1
ATOM 3774 N N . ARG B 1 114 ? 3.615 30.141 6.055 1 97.44 114 ARG B N 1
ATOM 3775 C CA . ARG B 1 114 ? 3.793 30.141 7.504 1 97.44 114 ARG B CA 1
ATOM 3776 C C . ARG B 1 114 ? 4.984 31 7.91 1 97.44 114 ARG B C 1
ATOM 3778 O O . ARG B 1 114 ? 5.328 31.078 9.094 1 97.44 114 ARG B O 1
ATOM 3785 N N . GLY B 1 115 ? 5.594 31.531 6.988 1 96.69 115 GLY B N 1
ATOM 3786 C CA . GLY B 1 115 ? 6.77 32.375 7.18 1 96.69 115 GLY B CA 1
ATOM 3787 C C . GLY B 1 115 ? 6.668 33.719 6.465 1 96.69 115 GLY B C 1
ATOM 3788 O O . GLY B 1 115 ? 5.836 34.531 6.816 1 96.69 115 GLY B O 1
ATOM 3789 N N . GLU B 1 116 ? 7.391 33.844 5.379 1 95.94 116 GLU B N 1
ATOM 3790 C CA . GLU B 1 116 ? 7.551 35.156 4.719 1 95.94 116 GLU B CA 1
ATOM 3791 C C . GLU B 1 116 ? 6.23 35.625 4.117 1 95.94 116 GLU B C 1
ATOM 3793 O O . GLU B 1 116 ? 6.004 36.812 3.992 1 95.94 116 GLU B O 1
ATOM 3798 N N . ASP B 1 117 ? 5.352 34.656 3.824 1 96.06 117 ASP B N 1
ATOM 3799 C CA . ASP B 1 117 ? 4.086 35.031 3.195 1 96.06 117 ASP B CA 1
ATOM 3800 C C . ASP B 1 117 ? 2.912 34.812 4.152 1 96.06 117 ASP B C 1
ATOM 3802 O O . ASP B 1 117 ? 1.771 34.656 3.715 1 96.06 117 ASP B O 1
ATOM 3806 N N . CYS B 1 118 ? 3.25 34.812 5.422 1 96.69 118 CYS B N 1
ATOM 3807 C CA . CYS B 1 118 ? 2.186 34.5 6.375 1 96.69 118 CYS B CA 1
ATOM 3808 C C . CYS B 1 118 ? 1.173 35.656 6.426 1 96.69 118 CYS B C 1
ATOM 3810 O O . CYS B 1 118 ? 1.481 36.781 6.047 1 96.69 118 CYS B O 1
ATOM 3812 N N . ALA B 1 119 ? -0.088 35.344 6.77 1 96.62 119 ALA B N 1
ATOM 3813 C CA . ALA B 1 119 ? -1.172 36.312 6.949 1 96.62 119 ALA B CA 1
ATOM 3814 C C . ALA B 1 119 ? -1.882 36.094 8.281 1 96.62 119 ALA B C 1
ATOM 3816 O O . ALA B 1 119 ? -2.084 34.969 8.711 1 96.62 119 ALA B O 1
ATOM 3817 N N . SER B 1 120 ? -2.287 37.156 8.93 1 96 120 SER B N 1
ATOM 3818 C CA . SER B 1 120 ? -2.859 37.094 10.266 1 96 120 SER B CA 1
ATOM 3819 C C . SER B 1 120 ? -4.246 36.438 10.242 1 96 120 SER B C 1
ATOM 3821 O O . SER B 1 120 ? -4.75 36 11.281 1 96 120 SER B O 1
ATOM 3823 N N . ASN B 1 121 ? -4.816 36.438 9.086 1 97.69 121 ASN B N 1
ATOM 3824 C CA . ASN B 1 121 ? -6.172 35.906 8.992 1 97.69 121 ASN B CA 1
ATOM 3825 C C . ASN B 1 121 ? -6.188 34.5 8.383 1 97.69 121 ASN B C 1
ATOM 3827 O O . ASN B 1 121 ? -7.207 34.062 7.844 1 97.69 121 ASN B O 1
ATOM 3831 N N . VAL B 1 122 ? -5.016 33.75 8.414 1 98.31 122 VAL B N 1
ATOM 3832 C CA . VAL B 1 122 ? -4.953 32.406 7.863 1 98.31 122 VAL B CA 1
ATOM 3833 C C . VAL B 1 122 ? -4.473 31.438 8.938 1 98.31 122 VAL B C 1
ATOM 3835 O O . VAL B 1 122 ? -3.463 31.688 9.609 1 98.31 122 VAL B O 1
ATOM 3838 N N . LEU B 1 123 ? -5.203 30.375 9.18 1 98.56 123 LEU B N 1
ATOM 3839 C CA . LEU B 1 123 ? -4.785 29.234 9.992 1 98.56 123 LEU B CA 1
ATOM 3840 C C . LEU B 1 123 ? -4.539 28.016 9.117 1 98.56 123 LEU B C 1
ATOM 3842 O O . LEU B 1 123 ? -5.273 27.766 8.156 1 98.56 123 LEU B O 1
ATOM 3846 N N . HIS B 1 124 ? -3.486 27.281 9.398 1 98.75 124 HIS B N 1
ATOM 3847 C CA . HIS B 1 124 ? -3.092 26.141 8.578 1 98.75 124 HIS B CA 1
ATOM 3848 C C . HIS B 1 124 ? -3.346 24.828 9.312 1 98.75 124 HIS B C 1
ATOM 3850 O O . HIS B 1 124 ? -2.82 24.609 10.406 1 98.75 124 HIS B O 1
ATOM 3856 N N . LEU B 1 125 ? -4.027 23.906 8.672 1 98.81 125 LEU B N 1
ATOM 3857 C CA . LEU B 1 125 ? -4.48 22.703 9.359 1 98.81 125 LEU B CA 1
ATOM 3858 C C . LEU B 1 125 ? -3.51 21.547 9.125 1 98.81 125 LEU B C 1
ATOM 3860 O O . LEU B 1 125 ? -3.367 20.672 9.977 1 98.81 125 LEU B O 1
ATOM 3864 N N . LEU B 1 126 ? -2.818 21.469 7.977 1 98.75 126 LEU B N 1
ATOM 3865 C CA . LEU B 1 126 ? -1.901 20.375 7.688 1 98.75 126 LEU B CA 1
ATOM 3866 C C . LEU B 1 126 ? -0.47 20.75 8.055 1 98.75 126 LEU B C 1
ATOM 3868 O O . LEU B 1 126 ? -0.102 21.922 8.008 1 98.75 126 LEU B O 1
ATOM 3872 N N . PRO B 1 127 ? 0.366 19.719 8.383 1 98.88 127 PRO B N 1
ATOM 3873 C CA . PRO B 1 127 ? 1.781 20.016 8.617 1 98.88 127 PRO B CA 1
ATOM 3874 C C . PRO B 1 127 ? 2.48 20.578 7.383 1 98.88 127 PRO B C 1
ATOM 3876 O O . PRO B 1 127 ? 2.213 20.141 6.262 1 98.88 127 PRO B O 1
ATOM 3879 N N . SER B 1 128 ? 3.346 21.531 7.664 1 98.69 128 SER B N 1
ATOM 3880 C CA . SER B 1 128 ? 4.164 22.109 6.605 1 98.69 128 SER B CA 1
ATOM 3881 C C . SER B 1 128 ? 5.223 21.125 6.121 1 98.69 128 SER B C 1
ATOM 3883 O O . SER B 1 128 ? 5.414 20.062 6.719 1 98.69 128 SER B O 1
ATOM 3885 N N . ARG B 1 129 ? 5.902 21.484 4.965 1 98.81 129 ARG B N 1
ATOM 3886 C CA . ARG B 1 129 ? 7.035 20.688 4.496 1 98.81 129 ARG B CA 1
ATOM 3887 C C . ARG B 1 129 ? 8.109 20.578 5.57 1 98.81 129 ARG B C 1
ATOM 3889 O O . ARG B 1 129 ? 8.695 19.5 5.758 1 98.81 129 ARG B O 1
ATOM 3896 N N . ALA B 1 130 ? 8.336 21.672 6.277 1 98.81 130 ALA B N 1
ATOM 3897 C CA . ALA B 1 130 ? 9.359 21.688 7.32 1 98.81 130 ALA B CA 1
ATOM 3898 C C . ALA B 1 130 ? 9.008 20.719 8.453 1 98.81 130 ALA B C 1
ATOM 3900 O O . ALA B 1 130 ? 9.875 20 8.953 1 98.81 130 ALA B O 1
ATOM 3901 N N . MET B 1 131 ? 7.781 20.734 8.867 1 98.88 131 MET B N 1
ATOM 3902 C CA . MET B 1 131 ? 7.34 19.828 9.922 1 98.88 131 MET B CA 1
ATOM 3903 C C . MET B 1 131 ? 7.504 18.375 9.477 1 98.88 131 MET B C 1
ATOM 3905 O O . MET B 1 131 ? 7.965 17.531 10.258 1 98.88 131 MET B O 1
ATOM 3909 N N . ARG B 1 132 ? 7.137 18.094 8.25 1 98.88 132 ARG B N 1
ATOM 3910 C CA . ARG B 1 132 ? 7.25 16.75 7.688 1 98.88 132 ARG B CA 1
ATOM 3911 C C . ARG B 1 132 ? 8.703 16.312 7.629 1 98.88 132 ARG B C 1
ATOM 3913 O O . ARG B 1 132 ? 9.031 15.172 7.992 1 98.88 132 ARG B O 1
ATOM 3920 N N . ALA B 1 133 ? 9.555 17.172 7.168 1 98.94 133 ALA B N 1
ATOM 3921 C CA . ALA B 1 133 ? 10.984 16.875 7.094 1 98.94 133 ALA B CA 1
ATOM 3922 C C . ALA B 1 133 ? 11.562 16.594 8.477 1 98.94 133 ALA B C 1
ATOM 3924 O O . ALA B 1 133 ? 12.336 15.656 8.664 1 98.94 133 ALA B O 1
ATOM 3925 N N . ASP B 1 134 ? 11.195 17.453 9.445 1 98.81 134 ASP B N 1
ATOM 3926 C CA . ASP B 1 134 ? 11.688 17.281 10.812 1 98.81 134 ASP B CA 1
ATOM 3927 C C . ASP B 1 134 ? 11.211 15.945 11.398 1 98.81 134 ASP B C 1
ATOM 3929 O O . ASP B 1 134 ? 11.961 15.281 12.117 1 98.81 134 ASP B O 1
ATOM 3933 N N . ALA B 1 135 ? 9.945 15.586 11.109 1 98.81 135 ALA B N 1
ATOM 3934 C CA . ALA B 1 135 ? 9.422 14.312 11.586 1 98.81 135 ALA B CA 1
ATOM 3935 C C . ALA B 1 135 ? 10.281 13.148 11.094 1 98.81 135 ALA B C 1
ATOM 3937 O O . ALA B 1 135 ? 10.664 12.273 11.875 1 98.81 135 ALA B O 1
ATOM 3938 N N . LEU B 1 136 ? 10.609 13.133 9.797 1 98.75 136 LEU B N 1
ATOM 3939 C CA . LEU B 1 136 ? 11.461 12.102 9.211 1 98.75 136 LEU B CA 1
ATOM 3940 C C . LEU B 1 136 ? 12.844 12.109 9.844 1 98.75 136 LEU B C 1
ATOM 3942 O O . LEU B 1 136 ? 13.359 11.062 10.234 1 98.75 136 LEU B O 1
ATOM 3946 N N . SER B 1 137 ? 13.398 13.273 10.047 1 98.69 137 SER B N 1
ATOM 3947 C CA . SER B 1 137 ? 14.758 13.406 10.555 1 98.69 137 SER B CA 1
ATOM 3948 C C . SER B 1 137 ? 14.859 12.898 11.992 1 98.69 137 SER B C 1
ATOM 3950 O O . SER B 1 137 ? 15.828 12.234 12.359 1 98.69 137 SER B O 1
ATOM 3952 N N . GLN B 1 138 ? 13.883 13.289 12.797 1 98.44 138 GLN B N 1
ATOM 3953 C CA . GLN B 1 138 ? 13.891 12.82 14.18 1 98.44 138 GLN B CA 1
ATOM 3954 C C . GLN B 1 138 ? 13.922 11.297 14.25 1 98.44 138 GLN B C 1
ATOM 3956 O O . GLN B 1 138 ? 14.734 10.727 14.984 1 98.44 138 GLN B O 1
ATOM 3961 N N . TYR B 1 139 ? 13.07 10.68 13.461 1 98.19 139 TYR B N 1
ATOM 3962 C CA . TYR B 1 139 ? 13 9.219 13.492 1 98.19 139 TYR B CA 1
ATOM 3963 C C . TYR B 1 139 ? 14.297 8.602 12.992 1 98.19 139 TYR B C 1
ATOM 3965 O O . TYR B 1 139 ? 14.82 7.66 13.594 1 98.19 139 TYR B O 1
ATOM 3973 N N . LEU B 1 140 ? 14.797 9.117 11.891 1 98.44 140 LEU B N 1
ATOM 3974 C CA . LEU B 1 140 ? 16.016 8.578 11.297 1 98.44 140 LEU B CA 1
ATOM 3975 C C . LEU B 1 140 ? 17.219 8.797 12.219 1 98.44 140 LEU B C 1
ATOM 3977 O O . LEU B 1 140 ? 18.125 7.977 12.266 1 98.44 140 LEU B O 1
ATOM 3981 N N . ALA B 1 141 ? 17.172 9.922 12.938 1 97.94 141 ALA B N 1
ATOM 3982 C CA . ALA B 1 141 ? 18.203 10.164 13.945 1 97.94 141 ALA B CA 1
ATOM 3983 C C . ALA B 1 141 ? 18.141 9.125 15.055 1 97.94 141 ALA B C 1
ATOM 3985 O O . ALA B 1 141 ? 19.172 8.586 15.469 1 97.94 141 ALA B O 1
ATOM 3986 N N . LYS B 1 142 ? 16.953 8.891 15.531 1 96.69 142 LYS B N 1
ATOM 3987 C CA . LYS B 1 142 ? 16.766 7.875 16.562 1 96.69 142 LYS B CA 1
ATOM 3988 C C . LYS B 1 142 ? 17.281 6.516 16.109 1 96.69 142 LYS B C 1
ATOM 3990 O O . LYS B 1 142 ? 17.875 5.77 16.891 1 96.69 142 LYS B O 1
ATOM 3995 N N . LYS B 1 143 ? 17.125 6.188 14.82 1 96.94 143 LYS B N 1
ATOM 3996 C CA . LYS B 1 143 ? 17.547 4.922 14.234 1 96.94 143 LYS B CA 1
ATOM 3997 C C . LYS B 1 143 ? 19.031 4.941 13.906 1 96.94 143 LYS B C 1
ATOM 3999 O O . LYS B 1 143 ? 19.625 3.902 13.594 1 96.94 143 LYS B O 1
ATOM 4004 N N . LYS B 1 144 ? 19.594 6.129 13.883 1 97.31 144 LYS B N 1
ATOM 4005 C CA . LYS B 1 144 ? 20.984 6.359 13.508 1 97.31 144 LYS B CA 1
ATOM 4006 C C . LYS B 1 144 ? 21.219 6.066 12.031 1 97.31 144 LYS B C 1
ATOM 4008 O O . LYS B 1 144 ? 22.266 5.531 11.648 1 97.31 144 LYS B O 1
ATOM 4013 N N . TRP B 1 145 ? 20.203 6.215 11.258 1 98.31 145 TRP B N 1
ATOM 4014 C CA . TRP B 1 145 ? 20.297 6.184 9.805 1 98.31 145 TRP B CA 1
ATOM 4015 C C . TRP B 1 145 ? 20.578 7.578 9.242 1 98.31 145 TRP B C 1
ATOM 4017 O O . TRP B 1 145 ? 19.672 8.242 8.742 1 98.31 145 TRP B O 1
ATOM 4027 N N . THR B 1 146 ? 21.844 8.031 9.211 1 98.19 146 THR B N 1
ATOM 4028 C CA . THR B 1 146 ? 22.172 9.453 9.164 1 98.19 146 THR B CA 1
ATOM 4029 C C . THR B 1 146 ? 22.703 9.844 7.789 1 98.19 146 THR B C 1
ATOM 4031 O O . THR B 1 146 ? 22.828 11.031 7.477 1 98.19 146 THR B O 1
ATOM 4034 N N . ARG B 1 147 ? 23.062 8.898 6.965 1 98.62 147 ARG B N 1
ATOM 4035 C CA . ARG B 1 147 ? 23.609 9.195 5.645 1 98.62 147 ARG B CA 1
ATOM 4036 C C . ARG B 1 147 ? 22.531 9.078 4.57 1 98.62 147 ARG B C 1
ATOM 4038 O O . ARG B 1 147 ? 22.031 7.98 4.297 1 98.62 147 ARG B O 1
ATOM 4045 N N . TRP B 1 148 ? 22.25 10.258 3.924 1 98.5 148 TRP B N 1
ATOM 4046 C CA . TRP B 1 148 ? 21.109 10.305 3.021 1 98.5 148 TRP B CA 1
ATOM 4047 C C . TRP B 1 148 ? 21.562 10.477 1.576 1 98.5 148 TRP B C 1
ATOM 4049 O O . TRP B 1 148 ? 22.469 11.266 1.292 1 98.5 148 TRP B O 1
ATOM 4059 N N . PHE B 1 149 ? 21.031 9.695 0.658 1 98.56 149 PHE B N 1
ATOM 4060 C CA . PHE B 1 149 ? 20.984 10.008 -0.765 1 98.56 149 PHE B CA 1
ATOM 4061 C C . PHE B 1 149 ? 19.703 10.758 -1.104 1 98.56 149 PHE B C 1
ATOM 4063 O O . PHE B 1 149 ? 18.594 10.211 -0.979 1 98.56 149 PHE B O 1
ATOM 4070 N N . LEU B 1 150 ? 19.797 12.039 -1.498 1 98.62 150 LEU B N 1
ATOM 4071 C CA . LEU B 1 150 ? 18.625 12.852 -1.761 1 98.62 150 LEU B CA 1
ATOM 4072 C C . LEU B 1 150 ? 18.281 12.852 -3.246 1 98.62 150 LEU B C 1
ATOM 4074 O O . LEU B 1 150 ? 19.062 13.344 -4.07 1 98.62 150 LEU B O 1
ATOM 4078 N N . ALA B 1 151 ? 17.172 12.227 -3.611 1 97.94 151 ALA B N 1
ATOM 4079 C CA . ALA B 1 151 ? 16.625 12.211 -4.969 1 97.94 151 ALA B CA 1
ATOM 4080 C C . ALA B 1 151 ? 15.547 13.266 -5.141 1 97.94 151 ALA B C 1
ATOM 4082 O O . ALA B 1 151 ? 14.508 13.211 -4.48 1 97.94 151 ALA B O 1
ATOM 4083 N N . VAL B 1 152 ? 15.695 14.203 -6.074 1 98.19 152 VAL B N 1
ATOM 4084 C CA . VAL B 1 152 ? 14.797 15.344 -6.203 1 98.19 152 VAL B CA 1
ATOM 4085 C C . VAL B 1 152 ? 14.148 15.336 -7.586 1 98.19 152 VAL B C 1
ATOM 4087 O O . VAL B 1 152 ? 14.828 15.133 -8.594 1 98.19 152 VAL B O 1
ATOM 4090 N N . GLY B 1 153 ? 12.797 15.492 -7.617 1 96.06 153 GLY B N 1
ATOM 4091 C CA . GLY B 1 153 ? 12.102 15.633 -8.891 1 96.06 153 GLY B CA 1
ATOM 4092 C C . GLY B 1 153 ? 12.328 16.984 -9.531 1 96.06 153 GLY B C 1
ATOM 4093 O O . GLY B 1 153 ? 12.906 17.891 -8.922 1 96.06 153 GLY B O 1
ATOM 4094 N N .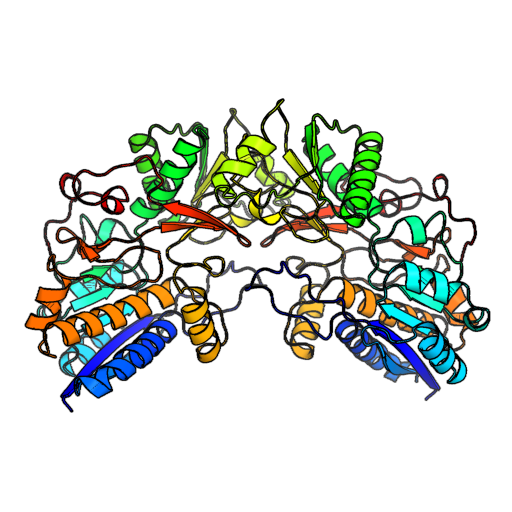 PRO B 1 154 ? 11.805 17.172 -10.758 1 93 154 PRO B N 1
ATOM 4095 C CA . PRO B 1 154 ? 12.078 18.391 -11.516 1 93 154 PRO B CA 1
ATOM 4096 C C . PRO B 1 154 ? 11.102 19.516 -11.18 1 93 154 PRO B C 1
ATOM 4098 O O . PRO B 1 154 ? 11.359 20.688 -11.508 1 93 154 PRO B O 1
ATOM 4101 N N . ALA B 1 155 ? 10 19.25 -10.539 1 92.56 155 ALA B N 1
ATOM 4102 C CA . ALA B 1 155 ? 8.969 20.25 -10.312 1 92.56 155 ALA B CA 1
ATOM 4103 C C . ALA B 1 155 ? 9.375 21.234 -9.211 1 92.56 155 ALA B C 1
ATOM 4105 O O . ALA B 1 155 ? 10.125 20.859 -8.305 1 92.56 155 ALA B O 1
ATOM 4106 N N . PRO B 1 156 ? 8.867 22.453 -9.305 1 95.19 156 PRO B N 1
ATOM 4107 C CA . PRO B 1 156 ? 9.203 23.453 -8.281 1 95.19 156 PRO B CA 1
ATOM 4108 C C . PRO B 1 156 ? 8.844 22.984 -6.871 1 95.19 156 PRO B C 1
ATOM 4110 O O . PRO B 1 156 ? 9.602 23.219 -5.93 1 95.19 156 PRO B O 1
ATOM 4113 N N . GLU B 1 157 ? 7.75 22.297 -6.73 1 95.56 157 GLU B N 1
ATOM 4114 C CA . GLU B 1 157 ? 7.312 21.828 -5.422 1 95.56 157 GLU B CA 1
ATOM 4115 C C . GLU B 1 157 ? 8.266 20.766 -4.875 1 95.56 157 GLU B C 1
ATOM 4117 O O . GLU B 1 157 ? 8.43 20.641 -3.658 1 95.56 157 GLU B O 1
ATOM 4122 N N . ASP B 1 158 ? 8.906 19.969 -5.793 1 97.25 158 ASP B N 1
ATOM 4123 C CA . ASP B 1 158 ? 9.891 18.984 -5.359 1 97.25 158 ASP B CA 1
ATOM 4124 C C . ASP B 1 158 ? 11.102 19.672 -4.719 1 97.25 158 ASP B C 1
ATOM 4126 O O . ASP B 1 158 ? 11.633 19.188 -3.717 1 97.25 158 ASP B O 1
ATOM 4130 N N . ARG B 1 159 ? 11.469 20.75 -5.305 1 97.94 159 ARG B N 1
ATOM 4131 C CA . ARG B 1 159 ? 12.609 21.5 -4.785 1 97.94 159 ARG B CA 1
ATOM 4132 C C . ARG B 1 159 ? 12.297 22.094 -3.414 1 97.94 159 ARG B C 1
ATOM 4134 O O . ARG B 1 159 ? 13.172 22.156 -2.545 1 97.94 159 ARG B O 1
ATOM 4141 N N . LEU B 1 160 ? 11.078 22.516 -3.252 1 98.38 160 LEU B N 1
ATOM 4142 C CA . LEU B 1 160 ? 10.68 23.078 -1.963 1 98.38 160 LEU B CA 1
ATOM 4143 C C . LEU B 1 160 ? 10.773 22.016 -0.866 1 98.38 160 LEU B C 1
ATOM 4145 O O . LEU B 1 160 ? 11.273 22.297 0.228 1 98.38 160 LEU B O 1
ATOM 4149 N N . PHE B 1 161 ? 10.359 20.828 -1.164 1 98.69 161 PHE B N 1
ATOM 4150 C CA . PHE B 1 161 ? 10.469 19.781 -0.16 1 98.69 161 PHE B CA 1
ATOM 4151 C C . PHE B 1 161 ? 11.922 19.375 0.049 1 98.69 161 PHE B C 1
ATOM 4153 O O . PHE B 1 161 ? 12.344 19.109 1.178 1 98.69 161 PHE B O 1
ATOM 4160 N N . ALA B 1 162 ? 12.656 19.281 -1.011 1 98.81 162 ALA B N 1
ATOM 4161 C CA . ALA B 1 162 ? 14.086 19 -0.888 1 98.81 162 ALA B CA 1
ATOM 4162 C C . ALA B 1 162 ? 14.766 20 0.032 1 98.81 162 ALA B C 1
ATOM 4164 O O . ALA B 1 162 ? 15.594 19.641 0.868 1 98.81 162 ALA B O 1
ATOM 4165 N N . ASP B 1 163 ? 14.398 21.266 -0.115 1 98.75 163 ASP B N 1
ATOM 4166 C CA . ASP B 1 163 ? 14.969 22.312 0.723 1 98.75 163 ASP B CA 1
ATOM 4167 C C . ASP B 1 163 ? 14.602 22.109 2.189 1 98.75 163 ASP B C 1
ATOM 4169 O O . ASP B 1 163 ? 15.422 22.344 3.08 1 98.75 163 ASP B O 1
ATOM 4173 N N . ALA B 1 164 ? 13.367 21.703 2.412 1 98.88 164 ALA B N 1
ATOM 4174 C CA . ALA B 1 164 ? 12.945 21.391 3.777 1 98.88 164 ALA B CA 1
ATOM 4175 C C . ALA B 1 164 ? 13.758 20.234 4.355 1 98.88 164 ALA B C 1
ATOM 4177 O O . ALA B 1 164 ? 14.141 20.25 5.523 1 98.88 164 ALA B O 1
ATOM 4178 N N . LEU B 1 165 ? 14.016 19.219 3.535 1 98.88 165 LEU B N 1
ATOM 4179 C CA . LEU B 1 165 ? 14.805 18.078 3.969 1 98.88 165 LEU B CA 1
ATOM 4180 C C . LEU B 1 165 ? 16.234 18.5 4.285 1 98.88 165 LEU B C 1
ATOM 4182 O O . LEU B 1 165 ? 16.812 18.062 5.285 1 98.88 165 LEU B O 1
ATOM 4186 N N . LYS B 1 166 ? 16.781 19.344 3.455 1 98.81 166 LYS B N 1
ATOM 4187 C CA . LYS B 1 166 ? 18.141 19.812 3.674 1 98.81 166 LYS B CA 1
ATOM 4188 C C . LYS B 1 166 ? 18.25 20.625 4.961 1 98.81 166 LYS B C 1
ATOM 4190 O O . LYS B 1 166 ? 19.188 20.469 5.734 1 98.81 166 LYS B O 1
ATOM 4195 N N . ARG B 1 167 ? 17.297 21.469 5.164 1 98.44 167 ARG B N 1
ATOM 4196 C CA . ARG B 1 167 ? 17.25 22.234 6.406 1 98.44 167 ARG B CA 1
ATOM 4197 C C . ARG B 1 167 ? 17.188 21.312 7.617 1 98.44 167 ARG B C 1
ATOM 4199 O O . ARG B 1 167 ? 17.906 21.516 8.594 1 98.44 167 ARG B O 1
ATOM 4206 N N . SER B 1 168 ? 16.328 20.375 7.531 1 98.56 168 SER B N 1
ATOM 4207 C CA . SER B 1 168 ? 16.125 19.453 8.641 1 98.56 168 SER B CA 1
ATOM 4208 C C . SER B 1 168 ? 17.391 18.625 8.891 1 98.56 168 SER B C 1
ATOM 4210 O O . SER B 1 168 ? 17.719 18.328 10.039 1 98.56 168 SER B O 1
ATOM 4212 N N . ALA B 1 169 ? 18.031 18.188 7.805 1 98.62 169 ALA B N 1
ATOM 4213 C CA . ALA B 1 169 ? 19.281 17.438 7.926 1 98.62 169 ALA B CA 1
ATOM 4214 C C . ALA B 1 169 ? 20.312 18.219 8.734 1 98.62 169 ALA B C 1
ATOM 4216 O O . ALA B 1 169 ? 20.984 17.656 9.609 1 98.62 169 ALA B O 1
ATOM 4217 N N . LYS B 1 170 ? 20.422 19.484 8.422 1 98.19 170 LYS B N 1
ATOM 4218 C CA . LYS B 1 170 ? 21.344 20.344 9.156 1 98.19 170 LYS B CA 1
ATOM 4219 C C . LYS B 1 170 ? 20.953 20.438 10.625 1 98.19 170 LYS B C 1
ATOM 4221 O O . LYS B 1 170 ? 21.797 20.344 11.516 1 98.19 170 LYS B O 1
ATOM 4226 N N . ARG B 1 171 ? 19.719 20.578 10.859 1 96.81 171 ARG B N 1
ATOM 4227 C CA . ARG B 1 171 ? 19.188 20.766 12.203 1 96.81 171 ARG B CA 1
ATOM 4228 C C . ARG B 1 171 ? 19.438 19.531 13.07 1 96.81 171 ARG B C 1
ATOM 4230 O O . ARG B 1 171 ? 19.75 19.656 14.258 1 96.81 171 ARG B O 1
ATOM 4237 N N . PHE B 1 172 ? 19.312 18.359 12.5 1 97.12 172 PHE B N 1
ATOM 4238 C CA . PHE B 1 172 ? 19.344 17.141 13.297 1 97.12 172 PHE B CA 1
ATOM 4239 C C . PHE B 1 172 ? 20.625 16.359 13.055 1 97.12 172 PHE B C 1
ATOM 4241 O O . PHE B 1 172 ? 20.766 15.219 13.508 1 97.12 172 PHE B O 1
ATOM 4248 N N . GLY B 1 173 ? 21.531 16.891 12.32 1 97.19 173 GLY B N 1
ATOM 4249 C CA . GLY B 1 173 ? 22.859 16.328 12.172 1 97.19 173 GLY B CA 1
ATOM 4250 C C . GLY B 1 173 ? 22.922 15.18 11.188 1 97.19 173 GLY B C 1
ATOM 4251 O O . GLY B 1 173 ? 23.656 14.219 11.398 1 97.19 173 GLY B O 1
ATOM 4252 N N . MET B 1 174 ? 22.062 15.195 10.195 1 97.94 174 MET B N 1
ATOM 4253 C CA . MET B 1 174 ? 22.125 14.219 9.117 1 97.94 174 MET B CA 1
ATOM 4254 C C . MET B 1 174 ? 23.078 14.664 8.023 1 97.94 174 MET B C 1
ATOM 4256 O O . MET B 1 174 ? 23.359 15.852 7.883 1 97.94 174 MET B O 1
ATOM 4260 N N . LYS B 1 175 ? 23.562 13.695 7.301 1 98.25 175 LYS B N 1
ATOM 4261 C CA . LYS B 1 175 ? 24.484 14 6.211 1 98.25 175 LYS B CA 1
ATOM 4262 C C . LYS B 1 175 ? 23.875 13.625 4.859 1 98.25 175 LYS B C 1
ATOM 4264 O O . LYS B 1 175 ? 23.562 12.461 4.613 1 98.25 175 LYS B O 1
ATOM 4269 N N . ILE B 1 176 ? 23.766 14.57 4.035 1 98.31 176 ILE B N 1
ATOM 4270 C CA . ILE B 1 176 ? 23.406 14.305 2.65 1 98.31 176 ILE B CA 1
ATOM 4271 C C . ILE B 1 176 ? 24.656 13.984 1.838 1 98.31 176 ILE B C 1
ATOM 4273 O O . ILE B 1 176 ? 25.438 14.883 1.502 1 98.31 176 ILE B O 1
ATOM 4277 N N . VAL B 1 177 ? 24.812 12.773 1.492 1 98.19 177 VAL B N 1
ATOM 4278 C CA . VAL B 1 177 ? 26.062 12.32 0.894 1 98.19 177 VAL B CA 1
ATOM 4279 C C . VAL B 1 177 ? 25.984 12.461 -0.625 1 98.19 177 VAL B C 1
ATOM 4281 O O . VAL B 1 177 ? 27.016 12.453 -1.307 1 98.19 177 VAL B O 1
ATOM 4284 N N . ALA B 1 178 ? 24.812 12.484 -1.185 1 97.75 178 ALA B N 1
ATOM 4285 C CA . ALA B 1 178 ? 24.562 12.734 -2.602 1 97.75 178 ALA B CA 1
ATOM 4286 C C . ALA B 1 178 ? 23.203 13.391 -2.811 1 97.75 178 ALA B C 1
ATOM 4288 O O . ALA B 1 178 ? 22.25 13.109 -2.082 1 97.75 178 ALA B O 1
ATOM 4289 N N . GLU B 1 179 ? 23.125 14.297 -3.729 1 97.56 179 GLU B N 1
ATOM 4290 C CA . GLU B 1 179 ? 21.891 14.906 -4.207 1 97.56 179 GLU B CA 1
ATOM 4291 C C . GLU B 1 179 ? 21.812 14.875 -5.73 1 97.56 179 GLU B C 1
ATOM 4293 O O . GLU B 1 179 ? 22.703 15.383 -6.414 1 97.56 179 GLU B O 1
ATOM 4298 N N . LYS B 1 180 ? 20.828 14.203 -6.207 1 96.56 180 LYS B N 1
ATOM 4299 C CA . LYS B 1 180 ? 20.672 14.102 -7.656 1 96.56 180 LYS B CA 1
ATOM 4300 C C . LYS B 1 180 ? 19.234 14.461 -8.07 1 96.56 180 LYS B C 1
ATOM 4302 O O . LYS B 1 180 ? 18.281 14.156 -7.359 1 96.56 180 LYS B O 1
ATOM 4307 N N . THR B 1 181 ? 19.094 15.094 -9.242 1 96 181 THR B N 1
ATOM 4308 C CA . THR B 1 181 ? 17.781 15.406 -9.805 1 96 181 THR B CA 1
ATOM 4309 C C . THR B 1 181 ? 17.359 14.328 -10.805 1 96 181 THR B C 1
ATOM 4311 O O . THR B 1 181 ? 18.141 13.945 -11.68 1 96 181 THR B O 1
ATOM 4314 N N . TRP B 1 182 ? 16.188 13.766 -10.539 1 92.88 182 TRP B N 1
ATOM 4315 C CA . TRP B 1 182 ? 15.625 12.812 -11.484 1 92.88 182 TRP B CA 1
ATOM 4316 C C . TRP B 1 182 ? 15.125 13.516 -12.742 1 92.88 182 TRP B C 1
ATOM 4318 O O . TRP B 1 182 ? 14.25 14.375 -12.672 1 92.88 182 TRP B O 1
ATOM 4328 N N . THR B 1 183 ? 15.766 13.305 -13.852 1 82.94 183 THR B N 1
ATOM 4329 C CA . THR B 1 183 ? 15.352 13.914 -15.102 1 82.94 183 THR B CA 1
ATOM 4330 C C . THR B 1 183 ? 14.867 12.859 -16.094 1 82.94 183 THR B C 1
ATOM 4332 O O . THR B 1 183 ? 15.57 11.883 -16.359 1 82.94 183 THR B O 1
ATOM 4335 N N . HIS B 1 184 ? 13.602 12.305 -15.891 1 66.38 184 HIS B N 1
ATOM 4336 C CA . HIS B 1 184 ? 13.156 11.266 -16.812 1 66.38 184 HIS B CA 1
ATOM 4337 C C . HIS B 1 184 ? 13.492 11.625 -18.25 1 66.38 184 HIS B C 1
ATOM 4339 O O . HIS B 1 184 ? 13.203 12.734 -18.703 1 66.38 184 HIS B O 1
ATOM 4345 N N . SER B 1 185 ? 14.516 11.047 -18.734 1 59.75 185 SER B N 1
ATOM 4346 C CA . SER B 1 185 ? 14.734 11.258 -20.156 1 59.75 185 SER B CA 1
ATOM 4347 C C . SER B 1 185 ? 13.938 10.266 -21 1 59.75 185 SER B C 1
ATOM 4349 O O . SER B 1 185 ? 13.688 9.141 -20.562 1 59.75 185 SER B O 1
ATOM 4351 N N . PHE B 1 186 ? 12.906 10.75 -21.75 1 52.69 186 PHE B N 1
ATOM 4352 C CA . PHE B 1 186 ? 12.078 10 -22.688 1 52.69 186 PHE B CA 1
ATOM 4353 C C . PHE B 1 186 ? 12.922 9.023 -23.484 1 52.69 186 PHE B C 1
ATOM 4355 O O . PHE B 1 186 ? 12.68 8.812 -24.688 1 52.69 186 PHE B O 1
ATOM 4362 N N . ASP B 1 187 ? 13.938 8.641 -23 1 53.03 187 ASP B N 1
ATOM 4363 C CA . ASP B 1 187 ? 14.602 7.637 -23.828 1 53.03 187 ASP B CA 1
ATOM 4364 C C . ASP B 1 187 ? 13.891 6.285 -23.734 1 53.03 187 ASP B C 1
ATOM 4366 O O . ASP B 1 187 ? 13.773 5.719 -22.641 1 53.03 187 ASP B O 1
ATOM 4370 N N . ASP B 1 188 ? 13.242 5.848 -24.844 1 53.5 188 ASP B N 1
ATOM 4371 C CA . ASP B 1 188 ? 12.391 4.684 -25.062 1 53.5 188 ASP B CA 1
ATOM 4372 C C . ASP B 1 188 ? 13.016 3.428 -24.469 1 53.5 188 ASP B C 1
ATOM 4374 O O . ASP B 1 188 ? 12.305 2.477 -24.125 1 53.5 188 ASP B O 1
ATOM 4378 N N . ARG B 1 189 ? 14.352 3.41 -24.344 1 54.06 189 ARG B N 1
ATOM 4379 C CA . ARG B 1 189 ? 15.031 2.178 -23.969 1 54.06 189 ARG B CA 1
ATOM 4380 C C . ARG B 1 189 ? 15.203 2.09 -22.453 1 54.06 189 ARG B C 1
ATOM 4382 O O . ARG B 1 189 ? 15.594 1.046 -21.938 1 54.06 189 ARG B O 1
ATOM 4389 N N . LYS B 1 190 ? 14.742 3.09 -21.812 1 63.16 190 LYS B N 1
ATOM 4390 C CA . LYS B 1 190 ? 15.062 3.125 -20.375 1 63.16 190 LYS B CA 1
ATOM 4391 C C . LYS B 1 190 ? 13.859 2.699 -19.547 1 63.16 190 LYS B C 1
ATOM 4393 O O . LYS B 1 190 ? 12.773 3.258 -19.672 1 63.16 190 LYS B O 1
ATOM 4398 N N . THR B 1 191 ? 14.055 1.535 -18.828 1 78.44 191 THR B N 1
ATOM 4399 C CA . THR B 1 191 ? 13.102 1.014 -17.844 1 78.44 191 THR B CA 1
ATOM 4400 C C . THR B 1 191 ? 13.539 1.36 -16.422 1 78.44 191 THR B C 1
ATOM 4402 O O . THR B 1 191 ? 14.719 1.629 -16.188 1 78.44 191 THR B O 1
ATOM 4405 N N . PRO B 1 192 ? 12.625 1.551 -15.5 1 82 192 PRO B N 1
ATOM 4406 C CA . PRO B 1 192 ? 13.008 1.773 -14.102 1 82 192 PRO B CA 1
ATOM 4407 C C . PRO B 1 192 ? 14.07 0.785 -13.617 1 82 192 PRO B C 1
ATOM 4409 O O . PRO B 1 192 ? 14.953 1.153 -12.844 1 82 192 PRO B O 1
ATOM 4412 N N . GLU B 1 193 ? 14.078 -0.379 -14.102 1 82.88 193 GLU B N 1
ATOM 4413 C CA . GLU B 1 193 ? 14.992 -1.438 -13.688 1 82.88 193 GLU B CA 1
ATOM 4414 C C . GLU B 1 193 ? 16.438 -1.093 -14.039 1 82.88 193 GLU B C 1
ATOM 4416 O O . GLU B 1 193 ? 17.359 -1.477 -13.328 1 82.88 193 GLU B O 1
ATOM 4421 N N . SER B 1 194 ? 16.578 -0.411 -15.109 1 84.88 194 SER B N 1
ATOM 4422 C CA . SER B 1 194 ? 17.922 -0.088 -15.547 1 84.88 194 SER B CA 1
ATOM 4423 C C . SER B 1 194 ? 18.344 1.301 -15.07 1 84.88 194 SER B C 1
ATOM 4425 O O . SER B 1 194 ? 19.531 1.549 -14.828 1 84.88 194 SER B O 1
ATOM 4427 N N . GLU B 1 195 ? 17.422 2.207 -14.844 1 89.94 195 GLU B N 1
ATOM 4428 C CA . GLU B 1 195 ? 17.734 3.609 -14.586 1 89.94 195 GLU B CA 1
ATOM 4429 C C . GLU B 1 195 ? 17.969 3.855 -13.094 1 89.94 195 GLU B C 1
ATOM 4431 O O . GLU B 1 195 ? 18.875 4.598 -12.711 1 89.94 195 GLU B O 1
ATOM 4436 N N . VAL B 1 196 ? 17.219 3.258 -12.258 1 93.94 196 VAL B N 1
ATOM 4437 C CA . VAL B 1 196 ? 17.219 3.566 -10.828 1 93.94 196 VAL B CA 1
ATOM 4438 C C . VAL B 1 196 ? 18.562 3.174 -10.219 1 93.94 196 VAL B C 1
ATOM 4440 O O . VAL B 1 196 ? 19.141 3.941 -9.453 1 93.94 196 VAL B O 1
ATOM 4443 N N . PRO B 1 197 ? 19.094 1.954 -10.594 1 94.5 197 PRO B N 1
ATOM 4444 C CA . PRO B 1 197 ? 20.391 1.611 -10.031 1 94.5 197 PRO B CA 1
ATOM 4445 C C . PRO B 1 197 ? 21.484 2.605 -10.422 1 94.5 197 PRO B C 1
ATOM 4447 O O . PRO B 1 197 ? 22.297 3.008 -9.578 1 94.5 197 PRO B O 1
ATOM 4450 N N . VAL B 1 198 ? 21.453 3.016 -11.68 1 93.31 198 VAL B N 1
ATOM 4451 C CA . VAL B 1 198 ? 22.453 3.977 -12.148 1 93.31 198 VAL B CA 1
ATOM 4452 C C . VAL B 1 198 ? 22.25 5.312 -11.438 1 93.31 198 VAL B C 1
ATOM 4454 O O . VAL B 1 198 ? 23.219 5.945 -11.008 1 93.31 198 VAL B O 1
ATOM 4457 N N . PHE B 1 199 ? 21.078 5.695 -11.25 1 94.69 199 PHE B N 1
ATOM 4458 C CA . PHE B 1 199 ? 20.703 6.957 -10.617 1 94.69 199 PHE B CA 1
ATOM 4459 C C . PHE B 1 199 ? 21.141 6.984 -9.164 1 94.69 199 PHE B C 1
ATOM 4461 O O . PHE B 1 199 ? 21.578 8.023 -8.656 1 94.69 199 PHE B O 1
ATOM 4468 N N . THR B 1 200 ? 21.031 5.84 -8.477 1 96.31 200 THR B N 1
ATOM 4469 C CA . THR B 1 200 ? 21.25 5.809 -7.039 1 96.31 200 THR B CA 1
ATOM 4470 C C . THR B 1 200 ? 22.641 5.262 -6.723 1 96.31 200 THR B C 1
ATOM 4472 O O . THR B 1 200 ? 22.938 4.906 -5.578 1 96.31 200 THR B O 1
ATOM 4475 N N . GLN B 1 201 ? 23.438 5.121 -7.793 1 94.06 201 GLN B N 1
ATOM 4476 C CA . GLN B 1 201 ? 24.812 4.66 -7.59 1 94.06 201 GLN B CA 1
ATOM 4477 C C . GLN B 1 201 ? 25.672 5.758 -6.969 1 94.06 201 GLN B C 1
ATOM 4479 O O . GLN B 1 201 ? 25.469 6.941 -7.246 1 94.06 201 GLN B O 1
ATOM 4484 N N . GLY B 1 202 ? 26.672 5.379 -6.125 1 86.5 202 GLY B N 1
ATOM 4485 C CA . GLY B 1 202 ? 27.547 6.355 -5.496 1 86.5 202 GLY B CA 1
ATOM 4486 C C . GLY B 1 202 ? 28.094 5.891 -4.16 1 86.5 202 GLY B C 1
ATOM 4487 O O . GLY B 1 202 ? 28.266 4.688 -3.939 1 86.5 202 GLY B O 1
ATOM 4488 N N . SER B 1 203 ? 28.422 6.879 -3.371 1 87.94 203 SER B N 1
ATOM 4489 C CA . SER B 1 203 ? 28.953 6.602 -2.037 1 87.94 203 SER B CA 1
ATOM 4490 C C . SER B 1 203 ? 27.938 5.84 -1.191 1 87.94 203 SER B C 1
ATOM 4492 O O . SER B 1 203 ? 26.75 5.785 -1.532 1 87.94 203 SER B O 1
ATOM 4494 N N . ASP B 1 204 ? 28.391 5.281 -0.153 1 95.69 204 ASP B N 1
ATOM 4495 C CA . ASP B 1 204 ? 27.531 4.547 0.759 1 95.69 204 ASP B CA 1
ATOM 4496 C C . ASP B 1 204 ? 26.531 5.477 1.438 1 95.69 204 ASP B C 1
ATOM 4498 O O . ASP B 1 204 ? 26.859 6.621 1.767 1 95.69 204 ASP B O 1
ATOM 4502 N N . TYR B 1 205 ? 25.344 5.105 1.532 1 98.44 205 TYR B N 1
ATOM 4503 C CA . TYR B 1 205 ? 24.281 5.82 2.211 1 98.44 205 TYR B CA 1
ATOM 4504 C C . TYR B 1 205 ? 23.359 4.855 2.959 1 98.44 205 TYR B C 1
ATOM 4506 O O . TYR B 1 205 ? 23.359 3.654 2.688 1 98.44 205 TYR B O 1
ATOM 4514 N N . ASP B 1 206 ? 22.641 5.387 3.885 1 98.31 206 ASP B N 1
ATOM 4515 C CA . ASP B 1 206 ? 21.734 4.57 4.699 1 98.31 206 ASP B CA 1
ATOM 4516 C C . ASP B 1 206 ? 20.359 4.465 4.055 1 98.31 206 ASP B C 1
ATOM 4518 O O . ASP B 1 206 ? 19.688 3.441 4.191 1 98.31 206 ASP B O 1
ATOM 4522 N N . LEU B 1 207 ? 19.953 5.508 3.398 1 97.75 207 LEU B N 1
ATOM 4523 C CA . LEU B 1 207 ? 18.641 5.465 2.771 1 97.75 207 LEU B CA 1
ATOM 4524 C C . LEU B 1 207 ? 18.531 6.516 1.67 1 97.75 207 LEU B C 1
ATOM 4526 O O . LEU B 1 207 ? 19.344 7.441 1.606 1 97.75 207 LEU B O 1
ATOM 4530 N N . VAL B 1 208 ? 17.594 6.32 0.792 1 98.44 208 VAL B N 1
ATOM 4531 C CA . VAL B 1 208 ? 17.281 7.285 -0.257 1 98.44 208 VAL B CA 1
ATOM 4532 C C . VAL B 1 208 ? 16.094 8.141 0.172 1 98.44 208 VAL B C 1
ATOM 4534 O O . VAL B 1 208 ? 14.992 7.629 0.393 1 98.44 208 VAL B O 1
ATOM 4537 N N . LEU B 1 209 ? 16.328 9.445 0.37 1 98.75 209 LEU B N 1
ATOM 4538 C CA . LEU B 1 209 ? 15.242 10.398 0.581 1 98.75 209 LEU B CA 1
ATOM 4539 C C . LEU B 1 209 ? 14.75 10.961 -0.747 1 98.75 209 LEU B C 1
ATOM 4541 O O . LEU B 1 209 ? 15.547 11.461 -1.547 1 98.75 209 LEU B O 1
ATOM 4545 N N . VAL B 1 210 ? 13.453 10.867 -0.949 1 98.69 210 VAL B N 1
ATOM 4546 C CA . VAL B 1 210 ? 12.906 11.266 -2.24 1 98.69 210 VAL B CA 1
ATOM 4547 C C . VAL B 1 210 ? 11.992 12.477 -2.062 1 98.69 210 VAL B C 1
ATOM 4549 O O . VAL B 1 210 ? 11.195 12.531 -1.123 1 98.69 210 VAL B O 1
ATOM 4552 N N . ALA B 1 211 ? 12.172 13.516 -2.799 1 98.62 211 ALA B N 1
ATOM 4553 C CA . ALA B 1 211 ? 11.289 14.664 -2.961 1 98.62 211 ALA B CA 1
ATOM 4554 C C . ALA B 1 211 ? 10.609 14.648 -4.328 1 98.62 211 ALA B C 1
ATOM 4556 O O . ALA B 1 211 ? 11.156 15.172 -5.305 1 98.62 211 ALA B O 1
ATOM 4557 N N . ASP B 1 212 ? 9.469 14.109 -4.406 1 96 212 ASP B N 1
ATOM 4558 C CA . ASP B 1 212 ? 8.68 1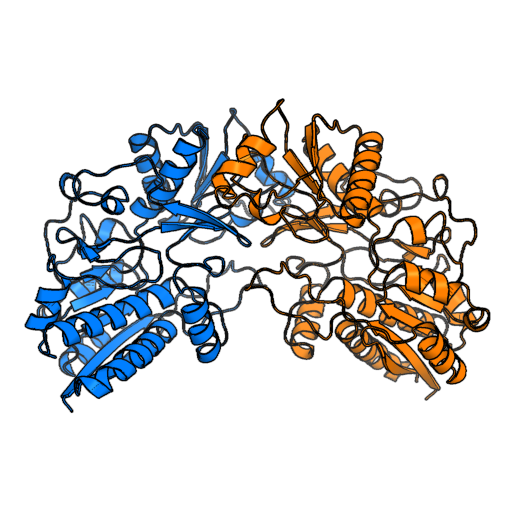3.898 -5.617 1 96 212 ASP B CA 1
ATOM 4559 C C . ASP B 1 212 ? 7.195 14.156 -5.348 1 96 212 ASP B C 1
ATOM 4561 O O . ASP B 1 212 ? 6.367 13.25 -5.492 1 96 212 ASP B O 1
ATOM 4565 N N . GLU B 1 213 ? 6.867 15.43 -5.004 1 94.31 213 GLU B N 1
ATOM 4566 C CA . GLU B 1 213 ? 5.5 15.758 -4.609 1 94.31 213 GLU B CA 1
ATOM 4567 C C . GLU B 1 213 ? 4.527 15.562 -5.77 1 94.31 213 GLU B C 1
ATOM 4569 O O . GLU B 1 213 ? 3.344 15.297 -5.555 1 94.31 213 GLU B O 1
ATOM 4574 N N . ALA B 1 214 ? 5.035 15.562 -6.988 1 87.56 214 ALA B N 1
ATOM 4575 C CA . ALA B 1 214 ? 4.199 15.344 -8.164 1 87.56 214 ALA B CA 1
ATOM 4576 C C . ALA B 1 214 ? 3.957 13.852 -8.398 1 87.56 214 ALA B C 1
ATOM 4578 O O . ALA B 1 214 ? 3.076 13.477 -9.172 1 87.56 214 ALA B O 1
ATOM 4579 N N . GLY B 1 215 ? 4.742 13.016 -7.719 1 90.5 215 GLY B N 1
ATOM 4580 C CA . GLY B 1 215 ? 4.594 11.57 -7.84 1 90.5 215 GLY B CA 1
ATOM 4581 C C . GLY B 1 215 ? 5.09 11.031 -9.164 1 90.5 215 GLY B C 1
ATOM 4582 O O . GLY B 1 215 ? 4.52 10.078 -9.703 1 90.5 215 GLY B O 1
ATOM 4583 N N . SER B 1 216 ? 6.137 11.602 -9.688 1 89 216 SER B N 1
ATOM 4584 C CA . SER B 1 216 ? 6.578 11.281 -11.039 1 89 216 SER B CA 1
ATOM 4585 C C . SER B 1 216 ? 7.488 10.055 -11.047 1 89 216 SER B C 1
ATOM 4587 O O . SER B 1 216 ? 7.555 9.336 -12.047 1 89 216 SER B O 1
ATOM 4589 N N . PHE B 1 217 ? 8.219 9.82 -9.93 1 92.38 217 PHE B N 1
ATOM 4590 C CA . PHE B 1 217 ? 9.203 8.742 -10.055 1 92.38 217 PHE B CA 1
ATOM 4591 C C . PHE B 1 217 ? 9.406 8.039 -8.719 1 92.38 217 PHE B C 1
ATOM 4593 O O . PHE B 1 217 ? 9.969 6.945 -8.664 1 92.38 217 PHE B O 1
ATOM 4600 N N . GLY B 1 218 ? 8.945 8.586 -7.621 1 95.12 218 GLY B N 1
ATOM 4601 C CA . GLY B 1 218 ? 9.305 8.086 -6.305 1 95.12 218 GLY B CA 1
ATOM 4602 C C . GLY B 1 218 ? 8.875 6.648 -6.078 1 95.12 218 GLY B C 1
ATOM 4603 O O . GLY B 1 218 ? 9.57 5.887 -5.398 1 95.12 218 GLY B O 1
ATOM 4604 N N . ASP B 1 219 ? 7.777 6.27 -6.648 1 93.88 219 ASP B N 1
ATOM 4605 C CA . ASP B 1 219 ? 7.203 4.945 -6.434 1 93.88 219 ASP B CA 1
ATOM 4606 C C . ASP B 1 219 ? 8.07 3.859 -7.066 1 93.88 219 ASP B C 1
ATOM 4608 O O . ASP B 1 219 ? 7.969 2.688 -6.699 1 93.88 219 ASP B O 1
ATOM 4612 N N . ILE B 1 220 ? 8.945 4.168 -7.961 1 93.81 220 ILE B N 1
ATOM 4613 C CA . ILE B 1 220 ? 9.672 3.127 -8.68 1 93.81 220 ILE B CA 1
ATOM 4614 C C . ILE B 1 220 ? 11.039 2.912 -8.023 1 93.81 220 ILE B C 1
ATOM 4616 O O . ILE B 1 220 ? 11.805 2.039 -8.445 1 93.81 220 ILE B O 1
ATOM 4620 N N . LEU B 1 221 ? 11.359 3.621 -6.984 1 96.88 221 LEU B N 1
ATOM 4621 C CA . LEU B 1 221 ? 12.711 3.578 -6.43 1 96.88 221 LEU B CA 1
ATOM 4622 C C . LEU B 1 221 ? 12.898 2.342 -5.555 1 96.88 221 LEU B C 1
ATOM 4624 O O . LEU B 1 221 ? 13.93 1.674 -5.633 1 96.88 221 LEU B O 1
ATOM 4628 N N . SER B 1 222 ? 11.898 2.018 -4.746 1 97.62 222 SER B N 1
ATOM 4629 C CA . SER B 1 222 ? 12.031 0.953 -3.756 1 97.62 222 SER B CA 1
ATOM 4630 C C . SER B 1 222 ? 12.383 -0.375 -4.422 1 97.62 222 SER B C 1
ATOM 4632 O O . SER B 1 222 ? 11.812 -0.731 -5.453 1 97.62 222 SER B O 1
ATOM 4634 N N . TYR B 1 223 ? 13.391 -1.057 -3.865 1 98.12 223 TYR B N 1
ATOM 4635 C CA . TYR B 1 223 ? 13.867 -2.377 -4.25 1 98.12 223 TYR B CA 1
ATOM 4636 C C . TYR B 1 223 ? 14.617 -2.32 -5.578 1 98.12 223 TYR B C 1
ATOM 4638 O O . TYR B 1 223 ? 14.953 -3.357 -6.152 1 98.12 223 TYR B O 1
ATOM 4646 N N . ARG B 1 224 ? 14.852 -1.096 -6.121 1 97.44 224 ARG B N 1
ATOM 4647 C CA . ARG B 1 224 ? 15.578 -0.979 -7.383 1 97.44 224 ARG B CA 1
ATOM 4648 C C . ARG B 1 224 ? 16.875 -0.183 -7.203 1 97.44 224 ARG B C 1
ATOM 4650 O O . ARG B 1 224 ? 17.641 -0.007 -8.156 1 97.44 224 ARG B O 1
ATOM 4657 N N . THR B 1 225 ? 17.062 0.394 -5.992 1 97.5 225 THR B N 1
ATOM 4658 C CA . THR B 1 225 ? 18.234 1.209 -5.73 1 97.5 225 THR B CA 1
ATOM 4659 C C . THR B 1 225 ? 19.516 0.382 -5.879 1 97.5 225 THR B C 1
ATOM 4661 O O . THR B 1 225 ? 19.469 -0.848 -5.82 1 97.5 225 THR B O 1
ATOM 4664 N N . TRP B 1 226 ? 20.594 1.051 -6.074 1 97.12 226 TRP B N 1
ATOM 4665 C CA . TRP B 1 226 ? 21.906 0.403 -6.219 1 97.12 226 TRP B CA 1
ATOM 4666 C C . TRP B 1 226 ? 22.234 -0.417 -4.977 1 97.12 226 TRP B C 1
ATOM 4668 O O . TRP B 1 226 ? 22.562 -1.603 -5.082 1 97.12 226 TRP B O 1
ATOM 4678 N N . LEU B 1 227 ? 22.188 0.192 -3.805 1 97.88 227 LEU B N 1
ATOM 4679 C CA . LEU B 1 227 ? 22.344 -0.488 -2.523 1 97.88 227 LEU B CA 1
ATOM 4680 C C . LEU B 1 227 ? 21 -0.947 -1.983 1 97.88 227 LEU B C 1
ATOM 4682 O O . LEU B 1 227 ? 19.969 -0.346 -2.289 1 97.88 227 LEU B O 1
ATOM 4686 N N . PRO B 1 228 ? 20.906 -2.064 -1.259 1 98 228 PRO B N 1
ATOM 4687 C CA . PRO B 1 228 ? 19.656 -2.49 -0.632 1 98 228 PRO B CA 1
ATOM 4688 C C . PRO B 1 228 ? 19.25 -1.593 0.531 1 98 228 PRO B C 1
ATOM 4690 O O . PRO B 1 228 ? 19.391 -1.976 1.694 1 98 228 PRO B O 1
ATOM 4693 N N . ARG B 1 229 ? 18.781 -0.405 0.234 1 98.5 229 ARG B N 1
ATOM 4694 C CA . ARG B 1 229 ? 18.422 0.626 1.203 1 98.5 229 ARG B CA 1
ATOM 4695 C C . ARG B 1 229 ? 16.938 1.002 1.084 1 98.5 229 ARG B C 1
ATOM 4697 O O . ARG B 1 229 ? 16.375 0.988 -0.013 1 98.5 229 ARG B O 1
ATOM 4704 N N . PRO B 1 230 ? 16.297 1.328 2.195 1 98.31 230 PRO B N 1
ATOM 4705 C CA . PRO B 1 230 ? 14.898 1.79 2.117 1 98.31 230 PRO B CA 1
ATOM 4706 C C . PRO B 1 230 ? 14.781 3.186 1.508 1 98.31 230 PRO B C 1
ATOM 4708 O O . PRO B 1 230 ? 15.773 3.898 1.38 1 98.31 230 PRO B O 1
ATOM 4711 N N . VAL B 1 231 ? 13.594 3.492 1.041 1 98.62 231 VAL B N 1
ATOM 4712 C CA . VAL B 1 231 ? 13.234 4.793 0.491 1 98.62 231 VAL B CA 1
ATOM 4713 C C . VAL B 1 231 ? 12.289 5.516 1.45 1 98.62 231 VAL B C 1
ATOM 4715 O O . VAL B 1 231 ? 11.398 4.895 2.041 1 98.62 231 VAL B O 1
ATOM 4718 N N . ALA B 1 232 ? 12.469 6.793 1.674 1 98.81 232 ALA B N 1
ATOM 4719 C CA . ALA B 1 232 ? 11.586 7.617 2.5 1 98.81 232 ALA B CA 1
ATOM 4720 C C . ALA B 1 232 ? 11.398 9 1.888 1 98.81 232 ALA B C 1
ATOM 4722 O O . ALA B 1 232 ? 12.055 9.352 0.906 1 98.81 232 ALA B O 1
ATOM 4723 N N . GLY B 1 233 ? 10.492 9.758 2.396 1 98.69 233 GLY B N 1
ATOM 4724 C CA . GLY B 1 233 ? 10.172 11.094 1.901 1 98.69 233 GLY B CA 1
ATOM 4725 C C . GLY B 1 233 ? 8.75 11.219 1.389 1 98.69 233 GLY B C 1
ATOM 4726 O O . GLY B 1 233 ? 7.797 10.984 2.133 1 98.69 233 GLY B O 1
ATOM 4727 N N . THR B 1 234 ? 8.664 11.578 0.043 1 98 234 THR B N 1
ATOM 4728 C CA . THR B 1 234 ? 7.332 11.664 -0.557 1 98 234 THR B CA 1
ATOM 4729 C C . THR B 1 234 ? 6.762 10.273 -0.814 1 98 234 THR B C 1
ATOM 4731 O O . THR B 1 234 ? 5.543 10.086 -0.792 1 98 234 THR B O 1
ATOM 4734 N N . GLN B 1 235 ? 7.648 9.312 -1.025 1 97.25 235 GLN B N 1
ATOM 4735 C CA . GLN B 1 235 ? 7.285 7.902 -1.141 1 97.25 235 GLN B CA 1
ATOM 4736 C C . GLN B 1 235 ? 8.062 7.047 -0.149 1 97.25 235 GLN B C 1
ATOM 4738 O O . GLN B 1 235 ? 9.047 7.508 0.435 1 97.25 235 GLN B O 1
ATOM 4743 N N . GLY B 1 236 ? 7.684 5.809 0.021 1 97.88 236 GLY B N 1
ATOM 4744 C CA . GLY B 1 236 ? 8.281 4.945 1.028 1 97.88 236 GLY B CA 1
ATOM 4745 C C . GLY B 1 236 ? 7.762 5.215 2.428 1 97.88 236 GLY B C 1
ATOM 4746 O O . GLY B 1 236 ? 6.562 5.082 2.686 1 97.88 236 GLY B O 1
ATOM 4747 N N . LEU B 1 237 ? 8.664 5.57 3.324 1 98.69 237 LEU B N 1
ATOM 4748 C CA . LEU B 1 237 ? 8.242 6.078 4.625 1 98.69 237 LEU B CA 1
ATOM 4749 C C . LEU B 1 237 ? 7.844 7.547 4.531 1 98.69 237 LEU B C 1
ATOM 4751 O O . LEU B 1 237 ? 8.695 8.414 4.305 1 98.69 237 LEU B O 1
ATOM 4755 N N . VAL B 1 238 ? 6.582 7.801 4.723 1 98.75 238 VAL B N 1
ATOM 4756 C CA . VAL B 1 238 ? 6.027 9.102 4.363 1 98.75 238 VAL B CA 1
ATOM 4757 C C . VAL B 1 238 ? 5.523 9.812 5.617 1 98.75 238 VAL B C 1
ATOM 4759 O O . VAL B 1 238 ? 4.734 9.25 6.383 1 98.75 238 VAL B O 1
ATOM 4762 N N . PRO B 1 239 ? 6.008 11.031 5.871 1 98.88 239 PRO B N 1
ATOM 4763 C CA . PRO B 1 239 ? 5.348 11.859 6.887 1 98.88 239 PRO B CA 1
ATOM 4764 C C . PRO B 1 239 ? 3.961 12.328 6.457 1 98.88 239 PRO B C 1
ATOM 4766 O O . PRO B 1 239 ? 3.793 12.828 5.34 1 98.88 239 PRO B O 1
ATOM 4769 N N . SER B 1 240 ? 2.965 12.109 7.32 1 98.56 240 SER B N 1
ATOM 4770 C CA . SER B 1 240 ? 1.583 12.375 6.93 1 98.56 240 SER B CA 1
ATOM 4771 C C . SER B 1 240 ? 0.771 12.914 8.102 1 98.56 240 SER B C 1
ATOM 4773 O O . SER B 1 240 ? 1.055 12.594 9.258 1 98.56 240 SER B O 1
ATOM 4775 N N . ALA B 1 241 ? -0.228 13.734 7.762 1 98.56 241 ALA B N 1
ATOM 4776 C CA . ALA B 1 241 ? -1.146 14.227 8.781 1 98.56 241 ALA B CA 1
ATOM 4777 C C . ALA B 1 241 ? -2.135 13.141 9.203 1 98.56 241 ALA B C 1
ATOM 4779 O O . ALA B 1 241 ? -2.594 13.117 10.344 1 98.56 241 ALA B O 1
ATOM 4780 N N . TRP B 1 242 ? -2.43 12.312 8.312 1 98.5 242 TRP B N 1
ATOM 4781 C CA . TRP B 1 242 ? -3.447 11.289 8.516 1 98.5 242 TRP B CA 1
ATOM 4782 C C . TRP B 1 242 ? -3.252 10.125 7.555 1 98.5 242 TRP B C 1
ATOM 4784 O O . TRP B 1 242 ? -2.812 10.312 6.418 1 98.5 242 TRP B O 1
ATOM 4794 N N . HIS B 1 243 ? -3.514 8.945 8.008 1 97.75 243 HIS B N 1
ATOM 4795 C CA . HIS B 1 243 ? -3.332 7.75 7.191 1 97.75 243 HIS B CA 1
ATOM 4796 C C . HIS B 1 243 ? -4.207 6.605 7.684 1 97.75 243 HIS B C 1
ATOM 4798 O O . HIS B 1 243 ? -4.508 6.52 8.875 1 97.75 243 HIS B O 1
ATOM 4804 N N . HIS B 1 244 ? -4.562 5.727 6.82 1 96 244 HIS B N 1
ATOM 4805 C CA . HIS B 1 244 ? -5.492 4.66 7.156 1 96 244 HIS B CA 1
ATOM 4806 C C . HIS B 1 244 ? -4.855 3.646 8.102 1 96 244 HIS B C 1
ATOM 4808 O O . HIS B 1 244 ? -5.551 2.828 8.703 1 96 244 HIS B O 1
ATOM 4814 N N . THR B 1 245 ? -3.537 3.631 8.328 1 96.5 245 THR B N 1
ATOM 4815 C CA . THR B 1 245 ? -2.869 2.67 9.195 1 96.5 245 THR B CA 1
ATOM 4816 C C . THR B 1 245 ? -2.924 3.133 10.648 1 96.5 245 THR B C 1
ATOM 4818 O O . THR B 1 245 ? -2.551 2.387 11.555 1 96.5 245 THR B O 1
ATOM 4821 N N . LEU B 1 246 ? -3.375 4.387 10.875 1 97.06 246 LEU B N 1
ATOM 4822 C CA . LEU B 1 246 ? -3.545 4.855 12.25 1 97.06 246 LEU B CA 1
ATOM 4823 C C . LEU B 1 246 ? -4.773 4.215 12.891 1 97.06 246 LEU B C 1
ATOM 4825 O O . LEU B 1 246 ? -5.898 4.422 12.43 1 97.06 246 LEU B O 1
ATOM 4829 N N . GLU B 1 247 ? -4.547 3.486 13.992 1 94.06 247 GLU B N 1
ATOM 4830 C CA . GLU B 1 247 ? -5.652 2.73 14.578 1 94.06 247 GLU B CA 1
ATOM 4831 C C . GLU B 1 247 ? -5.949 3.199 16 1 94.06 247 GLU B C 1
ATOM 4833 O O . GLU B 1 247 ? -7.035 2.951 16.531 1 94.06 247 GLU B O 1
ATOM 4838 N N . ALA B 1 248 ? -5.078 3.926 16.578 1 94.69 248 ALA B N 1
ATOM 4839 C CA . ALA B 1 248 ? -5.176 4.277 18 1 94.69 248 ALA B CA 1
ATOM 4840 C C . ALA B 1 248 ? -5.941 5.582 18.188 1 94.69 248 ALA B C 1
ATOM 4842 O O . ALA B 1 248 ? -6.348 6.219 17.219 1 94.69 248 ALA B O 1
ATOM 4843 N N . TRP B 1 249 ? -6.273 5.859 19.406 1 97.25 249 TRP B N 1
ATOM 4844 C CA . TRP B 1 249 ? -6.773 7.133 19.906 1 97.25 249 TRP B CA 1
ATOM 4845 C C . TRP B 1 249 ? -8.078 7.516 19.203 1 97.25 249 TRP B C 1
ATOM 4847 O O . TRP B 1 249 ? -8.289 8.68 18.859 1 97.25 249 TRP B O 1
ATOM 4857 N N . GLY B 1 250 ? -8.914 6.512 18.875 1 96.69 250 GLY B N 1
ATOM 4858 C CA . GLY B 1 250 ? -10.219 6.789 18.297 1 96.69 250 GLY B CA 1
ATOM 4859 C C . GLY B 1 250 ? -10.172 6.969 16.781 1 96.69 250 GLY B C 1
ATOM 4860 O O . GLY B 1 250 ? -11.203 7.234 16.156 1 96.69 250 GLY B O 1
ATOM 4861 N N . ALA B 1 251 ? -9.031 6.762 16.203 1 97.25 251 ALA B N 1
ATOM 4862 C CA . ALA B 1 251 ? -8.867 6.984 14.766 1 97.25 251 ALA B CA 1
ATOM 4863 C C . ALA B 1 251 ? -9.75 6.047 13.953 1 97.25 251 ALA B C 1
ATOM 4865 O O . ALA B 1 251 ? -10.328 6.445 12.938 1 97.25 251 ALA B O 1
ATOM 4866 N N . ILE B 1 252 ? -9.922 4.793 14.406 1 96.06 252 ILE B N 1
ATOM 4867 C CA . ILE B 1 252 ? -10.719 3.812 13.68 1 96.06 252 ILE B CA 1
ATOM 4868 C C . ILE B 1 252 ? -12.164 4.281 13.602 1 96.06 252 ILE B C 1
ATOM 4870 O O . ILE B 1 252 ? -12.805 4.172 12.547 1 96.06 252 ILE B O 1
ATOM 4874 N N . GLN B 1 253 ? -12.625 4.84 14.695 1 96.88 253 GLN B N 1
ATOM 4875 C CA . GLN B 1 253 ? -14.008 5.32 14.719 1 96.88 253 GLN B CA 1
ATOM 4876 C C . GLN B 1 253 ? -14.211 6.461 13.727 1 96.88 253 GLN B C 1
ATOM 4878 O O . GLN B 1 253 ? -15.203 6.484 12.992 1 96.88 253 GLN B O 1
ATOM 4883 N N . LEU B 1 254 ? -13.297 7.387 13.727 1 97.88 254 LEU B N 1
ATOM 4884 C CA . LEU B 1 254 ? -13.383 8.5 12.789 1 97.88 254 LEU B CA 1
ATOM 4885 C C . LEU B 1 254 ? -13.328 7.996 11.352 1 97.88 254 LEU B C 1
ATOM 4887 O O . LEU B 1 254 ? -14.117 8.43 10.508 1 97.88 254 LEU B O 1
ATOM 4891 N N . GLN B 1 255 ? -12.438 7.102 11.102 1 97 255 GLN B N 1
ATOM 4892 C CA . GLN B 1 255 ? -12.258 6.57 9.75 1 97 255 GLN B CA 1
ATOM 4893 C C . GLN B 1 255 ? -13.5 5.812 9.289 1 97 255 GLN B C 1
ATOM 4895 O O . GLN B 1 255 ? -13.906 5.922 8.133 1 97 255 GLN B O 1
ATOM 4900 N N . ASN B 1 256 ? -14.102 5.035 10.188 1 96.56 256 ASN B N 1
ATOM 4901 C CA . ASN B 1 256 ? -15.305 4.293 9.828 1 96.56 256 ASN B CA 1
ATOM 4902 C C . ASN B 1 256 ? -16.453 5.23 9.492 1 96.56 256 ASN B C 1
ATOM 4904 O O . ASN B 1 256 ? -17.172 5.012 8.508 1 96.56 256 ASN B O 1
ATOM 4908 N N . ARG B 1 257 ? -16.625 6.25 10.297 1 97.94 257 ARG B N 1
ATOM 4909 C CA . ARG B 1 257 ? -17.688 7.219 1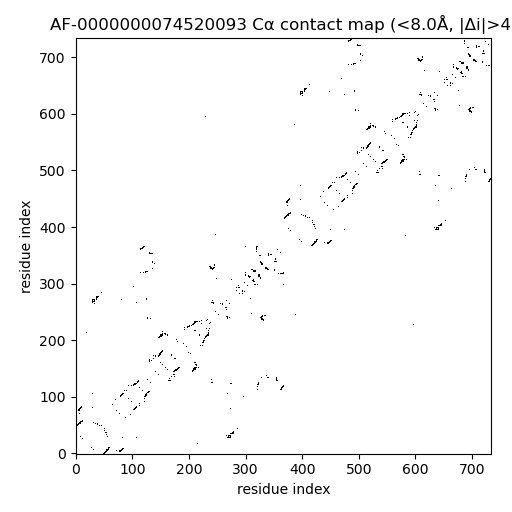0.016 1 97.94 257 ARG B CA 1
ATOM 4910 C C . ARG B 1 257 ? -17.453 7.914 8.68 1 97.94 257 ARG B C 1
ATOM 4912 O O . ARG B 1 257 ? -18.391 8.133 7.91 1 97.94 257 ARG B O 1
ATOM 4919 N N . PHE B 1 258 ? -16.219 8.227 8.43 1 98.44 258 PHE B N 1
ATOM 4920 C CA . PHE B 1 258 ? -15.891 8.875 7.168 1 98.44 258 PHE B CA 1
ATOM 4921 C C . PHE B 1 258 ? -16.156 7.941 5.996 1 98.44 258 PHE B C 1
ATOM 4923 O O . PHE B 1 258 ? -16.75 8.344 4.988 1 98.44 258 PHE B O 1
ATOM 4930 N N . ARG B 1 259 ? -15.695 6.734 6.082 1 96.44 259 ARG B N 1
ATOM 4931 C CA . ARG B 1 259 ? -15.883 5.77 5.004 1 96.44 259 ARG B CA 1
ATOM 4932 C C . ARG B 1 259 ? -17.359 5.527 4.742 1 96.44 259 ARG B C 1
ATOM 4934 O O . ARG B 1 259 ? -17.781 5.359 3.592 1 96.44 259 ARG B O 1
ATOM 4941 N N . GLN B 1 260 ? -18.125 5.488 5.785 1 96.94 260 GLN B N 1
ATOM 4942 C CA . GLN B 1 260 ? -19.562 5.328 5.621 1 96.94 260 GLN B CA 1
ATOM 4943 C C . GLN B 1 260 ? -20.172 6.492 4.84 1 96.94 260 GLN B C 1
ATOM 4945 O O . GLN B 1 260 ? -21.047 6.297 4.004 1 96.94 260 GLN B O 1
ATOM 4950 N N . GLN B 1 261 ? -19.609 7.648 5.07 1 97.88 261 GLN B N 1
ATOM 4951 C CA . GLN B 1 261 ? -20.125 8.859 4.441 1 97.88 261 GLN B CA 1
ATOM 4952 C C . GLN B 1 261 ? -19.609 8.992 3.01 1 97.88 261 GLN B C 1
ATOM 4954 O O . GLN B 1 261 ? -20.391 9.289 2.096 1 97.88 261 GLN B O 1
ATOM 4959 N N . ALA B 1 262 ? -18.344 8.758 2.838 1 96.88 262 ALA B N 1
ATOM 4960 C CA . ALA B 1 262 ? -17.688 9.172 1.594 1 96.88 262 ALA B CA 1
ATOM 4961 C C . ALA B 1 262 ? -17.438 7.969 0.684 1 96.88 262 ALA B C 1
ATOM 4963 O O . ALA B 1 262 ? -17.172 8.133 -0.509 1 96.88 262 ALA B O 1
ATOM 4964 N N . GLY B 1 263 ? -17.406 6.727 1.225 1 93.75 263 GLY B N 1
ATOM 4965 C CA . GLY B 1 263 ? -17.188 5.527 0.438 1 93.75 263 GLY B CA 1
ATOM 4966 C C . GLY B 1 263 ? -15.727 5.293 0.106 1 93.75 263 GLY B C 1
ATOM 4967 O O . GLY B 1 263 ? -15.398 4.496 -0.777 1 93.75 263 GLY B O 1
ATOM 4968 N N . ARG B 1 264 ? -14.828 6.031 0.731 1 94 264 ARG B N 1
ATOM 4969 C CA . ARG B 1 264 ? -13.391 5.945 0.533 1 94 264 ARG B CA 1
ATOM 4970 C C . ARG B 1 264 ? -12.633 6.316 1.808 1 94 264 ARG B C 1
ATOM 4972 O O . ARG B 1 264 ? -13.242 6.785 2.775 1 94 264 ARG B O 1
ATOM 4979 N N . TRP B 1 265 ? -11.312 6.066 1.802 1 94.25 265 TRP B N 1
ATOM 4980 C CA . TRP B 1 265 ? -10.492 6.453 2.945 1 94.25 265 TRP B CA 1
ATOM 4981 C C . TRP B 1 265 ? -10.297 7.965 2.988 1 94.25 265 TRP B C 1
ATOM 4983 O O . TRP B 1 265 ? -10.297 8.625 1.947 1 94.25 265 TRP B O 1
ATOM 4993 N N . MET B 1 266 ? -10.039 8.438 4.094 1 96.19 266 MET B N 1
ATOM 4994 C CA . MET B 1 266 ? -9.82 9.859 4.363 1 96.19 266 MET B CA 1
ATOM 4995 C C . MET B 1 266 ? -8.469 10.312 3.818 1 96.19 266 MET B C 1
ATOM 4997 O O . MET B 1 266 ? -7.441 9.68 4.086 1 96.19 266 MET B O 1
ATOM 5001 N N . THR B 1 267 ? -8.453 11.383 2.977 1 95.5 267 THR B N 1
ATOM 5002 C CA . THR B 1 267 ? -7.203 12.016 2.568 1 95.5 267 THR B CA 1
ATOM 5003 C C . THR B 1 267 ? -6.742 13.023 3.615 1 95.5 267 THR B C 1
ATOM 5005 O O . THR B 1 267 ? -7.484 13.336 4.551 1 95.5 267 THR B O 1
ATOM 5008 N N . GLU B 1 268 ? -5.551 13.539 3.459 1 97 268 GLU B N 1
ATOM 5009 C CA . GLU B 1 268 ? -5.066 14.57 4.375 1 97 268 GLU B CA 1
ATOM 5010 C C . GLU B 1 268 ? -5.938 15.82 4.297 1 97 268 GLU B C 1
ATOM 5012 O O . GLU B 1 268 ? -6.199 16.469 5.316 1 97 268 GLU B O 1
ATOM 5017 N N . ALA B 1 269 ? -6.371 16.125 3.094 1 96.94 269 ALA B N 1
ATOM 5018 C CA . ALA B 1 269 ? -7.215 17.312 2.947 1 96.94 269 ALA B CA 1
ATOM 5019 C C . ALA B 1 269 ? -8.555 17.109 3.646 1 96.94 269 ALA B C 1
ATOM 5021 O O . ALA B 1 269 ? -9.109 18.062 4.215 1 96.94 269 ALA B O 1
ATOM 5022 N N . ASP B 1 270 ? -9.094 15.914 3.568 1 98.25 270 ASP B N 1
ATOM 5023 C CA . ASP B 1 270 ? -10.312 15.609 4.312 1 98.25 270 ASP B CA 1
ATOM 5024 C C . ASP B 1 270 ? -10.102 15.82 5.812 1 98.25 270 ASP B C 1
ATOM 5026 O O . ASP B 1 270 ? -10.938 16.422 6.48 1 98.25 270 ASP B O 1
ATOM 5030 N N . TYR B 1 271 ? -8.984 15.289 6.23 1 98.75 271 TYR B N 1
ATOM 5031 C CA . TYR B 1 271 ? -8.672 15.422 7.648 1 98.75 271 TYR B CA 1
ATOM 5032 C C . TYR B 1 271 ? -8.5 16.891 8.039 1 98.75 271 TYR B C 1
ATOM 5034 O O . TYR B 1 271 ? -9.023 17.328 9.062 1 98.75 271 TYR B O 1
ATOM 5042 N N . GLY B 1 272 ? -7.801 17.594 7.246 1 98.75 272 GLY B N 1
ATOM 5043 C CA . GLY B 1 272 ? -7.633 19.031 7.48 1 98.75 272 GLY B CA 1
ATOM 5044 C C . GLY B 1 272 ? -8.945 19.781 7.543 1 98.75 272 GLY B C 1
ATOM 5045 O O . GLY B 1 272 ? -9.148 20.609 8.43 1 98.75 272 GLY B O 1
ATOM 5046 N N . ALA B 1 273 ? -9.836 19.469 6.676 1 98.88 273 ALA B N 1
ATOM 5047 C CA . ALA B 1 273 ? -11.133 20.141 6.641 1 98.88 273 ALA B CA 1
ATOM 5048 C C . ALA B 1 273 ? -11.992 19.734 7.84 1 98.88 273 ALA B C 1
ATOM 5050 O O . ALA B 1 273 ? -12.703 20.578 8.406 1 98.88 273 ALA B O 1
ATOM 5051 N N . TRP B 1 274 ? -11.93 18.484 8.164 1 98.88 274 TRP B N 1
ATOM 5052 C CA . TRP B 1 274 ? -12.617 18.016 9.359 1 98.88 274 TRP B CA 1
ATOM 5053 C C . TRP B 1 274 ? -12.125 18.781 10.594 1 98.88 274 TRP B C 1
ATOM 5055 O O . TRP B 1 274 ? -12.93 19.297 11.375 1 98.88 274 TRP B O 1
ATOM 5065 N N . LEU B 1 275 ? -10.82 18.922 10.703 1 98.88 275 LEU B N 1
ATOM 5066 C CA . LEU B 1 275 ? -10.219 19.641 11.828 1 98.88 275 LEU B CA 1
ATOM 5067 C C . LEU B 1 275 ? -10.672 21.094 11.844 1 98.88 275 LEU B C 1
ATOM 5069 O O . LEU B 1 275 ? -10.938 21.656 12.914 1 98.88 275 LEU B O 1
ATOM 5073 N N . ALA B 1 276 ? -10.727 21.656 10.703 1 98.88 276 ALA B N 1
ATOM 5074 C CA . ALA B 1 276 ? -11.117 23.062 10.609 1 98.88 276 ALA B CA 1
ATOM 5075 C C . ALA B 1 276 ? -12.523 23.281 11.172 1 98.88 276 ALA B C 1
ATOM 5077 O O . ALA B 1 276 ? -12.734 24.172 11.984 1 98.88 276 ALA B O 1
ATOM 5078 N N . VAL B 1 277 ? -13.422 22.453 10.742 1 98.88 277 VAL B N 1
ATOM 5079 C CA . VAL B 1 277 ? -14.812 22.578 11.188 1 98.88 277 VAL B CA 1
ATOM 5080 C C . VAL B 1 277 ? -14.898 22.297 12.688 1 98.88 277 VAL B C 1
ATOM 5082 O O . VAL B 1 277 ? -15.555 23.031 13.43 1 98.88 277 VAL B O 1
ATOM 5085 N N . ARG B 1 278 ? -14.219 21.281 13.109 1 98.75 278 ARG B N 1
ATOM 5086 C CA . ARG B 1 278 ? -14.227 20.906 14.523 1 98.75 278 ARG B CA 1
ATOM 5087 C C . ARG B 1 278 ? -13.641 22.031 15.375 1 98.75 278 ARG B C 1
ATOM 5089 O O . ARG B 1 278 ? -14.078 22.25 16.5 1 98.75 278 ARG B O 1
ATOM 5096 N N . ALA B 1 279 ? -12.609 22.625 14.859 1 98.81 279 ALA B N 1
ATOM 5097 C CA . ALA B 1 279 ? -11.984 23.734 15.594 1 98.81 279 ALA B CA 1
ATOM 5098 C C . ALA B 1 279 ? -12.977 24.859 15.828 1 98.81 279 ALA B C 1
ATOM 5100 O O . ALA B 1 279 ? -13.086 25.391 16.938 1 98.81 279 ALA B O 1
ATOM 5101 N N . ILE B 1 280 ? -13.68 25.234 14.805 1 98.56 280 ILE B N 1
ATOM 5102 C CA . ILE B 1 280 ? -14.672 26.297 14.906 1 98.56 280 ILE B CA 1
ATOM 5103 C C . ILE B 1 280 ? -15.773 25.891 15.883 1 98.56 280 ILE B C 1
ATOM 5105 O O . ILE B 1 280 ? -16.172 26.672 16.75 1 98.56 280 ILE B O 1
ATOM 5109 N N . GLY B 1 281 ? -16.266 24.641 15.758 1 97.75 281 GLY B N 1
ATOM 5110 C CA . GLY B 1 281 ? -17.281 24.141 16.672 1 97.75 281 GLY B CA 1
ATOM 5111 C C . GLY B 1 281 ? -16.828 24.141 18.125 1 97.75 281 GLY B C 1
ATOM 5112 O O . GLY B 1 281 ? -17.594 24.531 19.016 1 97.75 281 GLY B O 1
ATOM 5113 N N . GLU B 1 282 ? -15.594 23.672 18.344 1 97.12 282 GLU B N 1
ATOM 5114 C CA . GLU B 1 282 ? -15.031 23.656 19.688 1 97.12 282 GLU B CA 1
ATOM 5115 C C . GLU B 1 282 ? -14.961 25.062 20.281 1 97.12 282 GLU B C 1
ATOM 5117 O O . GLU B 1 282 ? -15.336 25.266 21.422 1 97.12 282 GLU B O 1
ATOM 5122 N N . ALA B 1 283 ? -14.492 25.984 19.484 1 97.94 283 ALA B N 1
ATOM 5123 C CA . ALA B 1 283 ? -14.398 27.359 19.953 1 97.94 283 ALA B CA 1
ATOM 5124 C C . ALA B 1 283 ? -15.781 27.938 20.234 1 97.94 283 ALA B C 1
ATOM 5126 O O . ALA B 1 283 ? -15.977 28.641 21.234 1 97.94 283 ALA B O 1
ATOM 5127 N N . ALA B 1 284 ? -16.734 27.688 19.359 1 97.25 284 ALA B N 1
ATOM 5128 C CA . ALA B 1 284 ? -18.109 28.156 19.547 1 97.25 284 ALA B CA 1
ATOM 5129 C C . ALA B 1 284 ? -18.703 27.609 20.844 1 97.25 284 ALA B C 1
ATOM 5131 O O . ALA B 1 284 ? -19.359 28.344 21.594 1 97.25 284 ALA B O 1
ATOM 5132 N N . THR B 1 285 ? -18.438 26.375 21.078 1 94.88 285 THR B N 1
ATOM 5133 C CA . THR B 1 285 ? -18.969 25.719 22.266 1 94.88 285 THR B CA 1
ATOM 5134 C C . THR B 1 285 ? -18.359 26.312 23.531 1 94.88 285 THR B C 1
ATOM 5136 O O . THR B 1 285 ? -19.062 26.641 24.469 1 94.88 285 THR B O 1
ATOM 5139 N N . ARG B 1 286 ? -17.078 26.5 23.531 1 95.25 286 ARG B N 1
ATOM 5140 C CA . ARG B 1 286 ? -16.344 26.953 24.719 1 95.25 286 ARG B CA 1
ATOM 5141 C C . ARG B 1 286 ? -16.641 28.422 25.031 1 95.25 286 ARG B C 1
ATOM 5143 O O . ARG B 1 286 ? -16.688 28.812 26.188 1 95.25 286 ARG B O 1
ATOM 5150 N N . THR B 1 287 ? -16.875 29.172 23.984 1 95.88 287 THR B N 1
ATOM 5151 C CA . THR B 1 287 ? -17.156 30.594 24.172 1 95.88 287 THR B CA 1
ATOM 5152 C C . THR B 1 287 ? -18.656 30.844 24.297 1 95.88 287 THR B C 1
ATOM 5154 O O . THR B 1 287 ? -19.078 31.953 24.625 1 95.88 287 THR B O 1
ATOM 5157 N N . ARG B 1 288 ? -19.453 29.844 23.969 1 94.69 288 ARG B N 1
ATOM 5158 C CA . ARG B 1 288 ? -20.906 29.969 23.906 1 94.69 288 ARG B CA 1
ATOM 5159 C C . ARG B 1 288 ? -21.312 31.141 23.016 1 94.69 288 ARG B C 1
ATOM 5161 O O . ARG B 1 288 ? -22.156 31.953 23.391 1 94.69 288 ARG B O 1
ATOM 5168 N N . SER B 1 289 ? -20.641 31.234 21.906 1 95.19 289 SER B N 1
ATOM 5169 C CA . SER B 1 289 ? -20.875 32.344 20.984 1 95.19 289 SER B CA 1
ATOM 5170 C C . SER B 1 289 ? -20.641 31.906 19.531 1 95.19 289 SER B C 1
ATOM 5172 O O . SER B 1 289 ? -19.766 31.078 19.266 1 95.19 289 SER B O 1
ATOM 5174 N N . LEU B 1 290 ? -21.422 32.5 18.625 1 96.38 290 LEU B N 1
ATOM 5175 C CA . LEU B 1 290 ? -21.188 32.312 17.203 1 96.38 290 LEU B CA 1
ATOM 5176 C C . LEU B 1 290 ? -20.594 33.594 16.578 1 96.38 290 LEU B C 1
ATOM 5178 O O . LEU B 1 290 ? -20.469 33.688 15.352 1 96.38 290 LEU B O 1
ATOM 5182 N N . GLU B 1 291 ? -20.25 34.5 17.469 1 96.25 291 GLU B N 1
ATOM 5183 C CA . GLU B 1 291 ? -19.656 35.75 16.984 1 96.25 291 GLU B CA 1
ATOM 5184 C C . GLU B 1 291 ? -18.234 35.531 16.5 1 96.25 291 GLU B C 1
ATOM 5186 O O . GLU B 1 291 ? -17.453 34.812 17.125 1 96.25 291 GLU B O 1
ATOM 5191 N N . PHE B 1 292 ? -17.922 36.188 15.438 1 97.12 292 PHE B N 1
ATOM 5192 C CA . PHE B 1 292 ? -16.656 36.031 14.734 1 97.12 292 PHE B CA 1
ATOM 5193 C C . PHE B 1 292 ? -15.477 36.281 15.672 1 97.12 292 PHE B C 1
ATOM 5195 O O . PHE B 1 292 ? -14.586 35.438 15.797 1 97.12 292 PHE B O 1
ATOM 5202 N N . GLU B 1 293 ? -15.453 37.375 16.359 1 96.88 293 GLU B N 1
ATOM 5203 C CA . GLU B 1 293 ? -14.305 37.75 17.172 1 96.88 293 GLU B CA 1
ATOM 5204 C C . GLU B 1 293 ? -14.133 36.812 18.375 1 96.88 293 GLU B C 1
ATOM 5206 O O . GLU B 1 293 ? -13 36.562 18.797 1 96.88 293 GLU B O 1
ATOM 5211 N N . ALA B 1 294 ? -15.195 36.406 18.953 1 97.56 294 ALA B N 1
ATOM 5212 C CA . ALA B 1 294 ? -15.125 35.469 20.094 1 97.56 294 ALA B CA 1
ATOM 5213 C C . ALA B 1 294 ? -14.484 34.156 19.672 1 97.56 294 ALA B C 1
ATOM 5215 O O . ALA B 1 294 ? -13.617 33.625 20.375 1 97.56 294 ALA B O 1
ATOM 5216 N N . ILE B 1 295 ? -14.922 33.625 18.531 1 97.81 295 ILE B N 1
ATOM 5217 C CA . ILE B 1 295 ? -14.414 32.344 18.031 1 97.81 295 ILE B CA 1
ATOM 5218 C C . ILE B 1 295 ? -12.953 32.5 17.625 1 97.81 295 ILE B C 1
ATOM 5220 O O . ILE B 1 295 ? -12.102 31.719 18.062 1 97.81 295 ILE B O 1
ATOM 5224 N N . ARG B 1 296 ? -12.672 33.5 16.859 1 97.38 296 ARG B N 1
ATOM 5225 C CA . ARG B 1 296 ? -11.312 33.719 16.391 1 97.38 296 ARG B CA 1
ATOM 5226 C C . ARG B 1 296 ? -10.344 33.875 17.547 1 97.38 296 ARG B C 1
ATOM 5228 O O . ARG B 1 296 ? -9.273 33.25 17.547 1 97.38 296 ARG B O 1
ATOM 5235 N N . SER B 1 297 ? -10.719 34.688 18.547 1 96.69 297 SER B N 1
ATOM 5236 C CA . SER B 1 297 ? -9.852 34.938 19.688 1 96.69 297 SER B CA 1
ATOM 5237 C C . SER B 1 297 ? -9.594 33.656 20.484 1 96.69 297 SER B C 1
ATOM 5239 O O . SER B 1 297 ? -8.477 33.438 20.953 1 96.69 297 SER B O 1
ATOM 5241 N N . TYR B 1 298 ? -10.57 32.875 20.641 1 98 298 TYR B N 1
ATOM 5242 C CA . TYR B 1 298 ? -10.406 31.625 21.391 1 98 298 TYR B CA 1
ATOM 5243 C C . TYR B 1 298 ? -9.516 30.641 20.641 1 98 298 TYR B C 1
ATOM 5245 O O . TYR B 1 298 ? -8.68 29.969 21.25 1 98 298 TYR B O 1
ATOM 5253 N N . LEU B 1 299 ? -9.695 30.516 19.297 1 97.88 299 LEU B N 1
ATOM 5254 C CA . LEU B 1 299 ? -8.883 29.625 18.484 1 97.88 299 LEU B CA 1
ATOM 5255 C C . LEU B 1 299 ? -7.398 29.906 18.688 1 97.88 299 LEU B C 1
ATOM 5257 O O . LEU B 1 299 ? -6.574 29 18.625 1 97.88 299 LEU B O 1
ATOM 5261 N N . LEU B 1 300 ? -7.09 31.141 18.938 1 95.44 300 LEU B N 1
ATOM 5262 C CA . LEU B 1 300 ? -5.695 31.562 18.984 1 95.44 300 LEU B CA 1
ATOM 5263 C C . LEU B 1 300 ? -5.219 31.656 20.438 1 95.44 300 LEU B C 1
ATOM 5265 O O . LEU B 1 300 ? -4.066 32.031 20.688 1 95.44 300 LEU B O 1
ATOM 5269 N N . SER B 1 301 ? -6.074 31.328 21.375 1 95.75 301 SER B N 1
ATOM 5270 C CA . SER B 1 301 ? -5.734 31.453 22.781 1 95.75 301 SER B CA 1
ATOM 5271 C C . SER B 1 301 ? -5.004 30.203 23.281 1 95.75 301 SER B C 1
ATOM 5273 O O . SER B 1 301 ? -5.062 29.156 22.656 1 95.75 301 SER B O 1
ATOM 5275 N N . ASP B 1 302 ? -4.398 30.266 24.438 1 94 302 ASP B N 1
ATOM 5276 C CA . ASP B 1 302 ? -3.695 29.156 25.078 1 94 302 ASP B CA 1
ATOM 5277 C C . ASP B 1 302 ? -4.68 28.125 25.625 1 94 302 ASP B C 1
ATOM 5279 O O . ASP B 1 302 ? -4.293 26.984 25.922 1 94 302 ASP B O 1
ATOM 5283 N N . GLY B 1 303 ? -5.895 28.516 25.734 1 95.81 303 GLY B N 1
ATOM 5284 C CA . GLY B 1 303 ? -6.91 27.625 26.25 1 95.81 303 GLY B CA 1
ATOM 5285 C C . GLY B 1 303 ? -7.477 26.688 25.203 1 95.81 303 GLY B C 1
ATOM 5286 O O . GLY B 1 303 ? -8.133 25.703 25.547 1 95.81 303 GLY B O 1
ATOM 5287 N N . PHE B 1 304 ? -7.145 26.984 23.969 1 97.62 304 PHE B N 1
ATOM 5288 C CA . PHE B 1 304 ? -7.703 26.172 22.906 1 97.62 304 PHE B CA 1
ATOM 5289 C C . PHE B 1 304 ? -7.055 24.781 22.891 1 97.62 304 PHE B C 1
ATOM 5291 O O . PHE B 1 304 ? -5.828 24.672 22.922 1 97.62 304 PHE B O 1
ATOM 5298 N N . ALA B 1 305 ? -7.867 23.734 22.844 1 97.81 305 ALA B N 1
ATOM 5299 C CA . ALA B 1 305 ? -7.465 22.344 22.719 1 97.81 305 ALA B CA 1
ATOM 5300 C C . ALA B 1 305 ? -8.43 21.562 21.828 1 97.81 305 ALA B C 1
ATOM 5302 O O . ALA B 1 305 ? -9.641 21.562 22.062 1 97.81 305 ALA B O 1
ATOM 5303 N N . LEU B 1 306 ? -7.895 21.016 20.797 1 98 306 LEU B N 1
ATOM 5304 C CA . LEU B 1 306 ? -8.711 20.297 19.828 1 98 306 LEU B CA 1
ATOM 5305 C C . LEU B 1 306 ? -8.367 18.812 19.828 1 98 306 LEU B C 1
ATOM 5307 O O . LEU B 1 306 ? -7.191 18.453 19.781 1 98 306 LEU B O 1
ATOM 5311 N N . ALA B 1 307 ? -9.336 17.969 19.906 1 97.5 307 ALA B N 1
ATOM 5312 C CA . ALA B 1 307 ? -9.141 16.531 19.75 1 97.5 307 ALA B CA 1
ATOM 5313 C C . ALA B 1 307 ? -8.969 16.156 18.281 1 97.5 307 ALA B C 1
ATOM 5315 O O . ALA B 1 307 ? -9.883 16.359 17.469 1 97.5 307 ALA B O 1
ATOM 5316 N N . GLY B 1 308 ? -7.801 15.727 17.906 1 97.69 308 GLY B N 1
ATOM 5317 C CA . GLY B 1 308 ? -7.52 15.367 16.531 1 97.69 308 GLY B CA 1
ATOM 5318 C C . GLY B 1 308 ? -7.262 13.891 16.328 1 97.69 308 GLY B C 1
ATOM 5319 O O . GLY B 1 308 ? -6.824 13.461 15.258 1 97.69 308 GLY B O 1
ATOM 5320 N N . PHE B 1 309 ? -7.488 13.109 17.406 1 97.94 309 PHE B N 1
ATOM 5321 C CA . PHE B 1 309 ? -7.332 11.656 17.359 1 97.94 309 PHE B CA 1
ATOM 5322 C C . PHE B 1 309 ? -5.902 11.281 17 1 97.94 309 PHE B C 1
ATOM 5324 O O . PHE B 1 309 ? -5.676 10.422 16.141 1 97.94 309 PHE B O 1
ATOM 5331 N N . LYS B 1 310 ? -4.965 11.945 17.609 1 97.06 310 LYS B N 1
ATOM 5332 C CA . LYS B 1 310 ? -3.549 11.641 17.422 1 97.06 310 LYS B CA 1
ATOM 5333 C C . LYS B 1 310 ? -2.828 11.531 18.766 1 97.06 310 LYS B C 1
ATOM 5335 O O . LYS B 1 310 ? -1.61 11.703 18.828 1 97.06 310 LYS B O 1
ATOM 5340 N N . GLY B 1 311 ? -3.541 11.422 19.844 1 95.94 311 GLY B N 1
ATOM 5341 C CA . GLY B 1 311 ? -2.986 11.047 21.141 1 95.94 311 GLY B CA 1
ATOM 5342 C C . GLY B 1 311 ? -2.764 12.234 22.047 1 95.94 311 GLY B C 1
ATOM 5343 O O . GLY B 1 311 ? -2.607 12.062 23.266 1 95.94 311 GLY B O 1
ATOM 5344 N N . VAL B 1 312 ? -2.723 13.469 21.5 1 97.25 312 VAL B N 1
ATOM 5345 C CA . VAL B 1 312 ? -2.557 14.688 22.281 1 97.25 312 VAL B CA 1
ATOM 5346 C C . VAL B 1 312 ? -3.459 15.789 21.719 1 97.25 312 VAL B C 1
ATOM 5348 O O . VAL B 1 312 ? -3.838 15.75 20.547 1 97.25 312 VAL B O 1
ATOM 5351 N N . PRO B 1 313 ? -3.824 16.781 22.578 1 97.56 313 PRO B N 1
ATOM 5352 C CA . PRO B 1 313 ? -4.617 17.891 22.047 1 97.56 313 PRO B CA 1
ATOM 5353 C C . PRO B 1 313 ? -3.842 18.75 21.047 1 97.56 313 PRO B C 1
ATOM 5355 O O . PRO B 1 313 ? -2.643 18.969 21.234 1 97.56 313 PRO B O 1
ATOM 5358 N N . LEU B 1 314 ? -4.5 19.203 20.062 1 98.56 314 LEU B N 1
ATOM 5359 C CA . LEU B 1 314 ? -3.932 20.094 19.062 1 98.56 314 LEU B CA 1
ATOM 5360 C C . LEU B 1 314 ? -4.23 21.547 19.375 1 98.56 314 LEU B C 1
ATOM 5362 O O . LEU B 1 314 ? -5.207 21.844 20.078 1 98.56 314 LEU B O 1
ATOM 5366 N N . SER B 1 315 ? -3.396 22.453 18.922 1 98.38 315 SER B N 1
ATOM 5367 C CA . SER B 1 315 ? -3.568 23.891 19.125 1 98.38 315 SER B CA 1
ATOM 5368 C C . SER B 1 315 ? -2.881 24.672 18.016 1 98.38 315 SER B C 1
ATOM 5370 O O . SER B 1 315 ? -2.148 24.109 17.203 1 98.38 315 SER B O 1
ATOM 5372 N N . PHE B 1 316 ? -3.193 25.969 17.906 1 98.25 316 PHE B N 1
ATOM 5373 C CA . PHE B 1 316 ? -2.578 26.781 16.875 1 98.25 316 PHE B CA 1
ATOM 5374 C C . PHE B 1 316 ? -1.409 27.578 17.453 1 98.25 316 PHE B C 1
ATOM 5376 O O . PHE B 1 316 ? -1.495 28.109 18.562 1 98.25 316 PHE B O 1
ATOM 5383 N N . ARG B 1 317 ? -0.344 27.578 16.688 1 97.06 317 ARG B N 1
ATOM 5384 C CA . ARG B 1 317 ? 0.771 28.469 17.031 1 97.06 317 ARG B CA 1
ATOM 5385 C C . ARG B 1 317 ? 0.377 29.922 16.859 1 97.06 317 ARG B C 1
ATOM 5387 O O . ARG B 1 317 ? -0.106 30.328 15.805 1 97.06 317 ARG B O 1
ATOM 5394 N N . ARG B 1 318 ? 0.72 30.734 17.75 1 93.62 318 ARG B N 1
ATOM 5395 C CA . ARG B 1 318 ? 0.323 32.125 17.734 1 93.62 318 ARG B CA 1
ATOM 5396 C C . ARG B 1 318 ? 1.157 32.938 16.734 1 93.62 318 ARG B C 1
ATOM 5398 O O . ARG B 1 318 ? 0.746 34 16.297 1 93.62 318 ARG B O 1
ATOM 5405 N N . TRP B 1 319 ? 2.33 32.406 16.438 1 94.94 319 TRP B N 1
ATOM 5406 C CA . TRP B 1 319 ? 3.273 33.219 15.672 1 94.94 319 TRP B CA 1
ATOM 5407 C C . TRP B 1 319 ? 3.09 33 14.18 1 94.94 319 TRP B C 1
ATOM 5409 O O . TRP B 1 319 ? 3.574 33.812 13.367 1 94.94 319 TRP B O 1
ATOM 5419 N N . ASP B 1 320 ? 2.381 31.922 13.789 1 96.38 320 ASP B N 1
ATOM 5420 C CA . ASP B 1 320 ? 2.266 31.766 12.344 1 96.38 320 ASP B CA 1
ATOM 5421 C C . ASP B 1 320 ? 0.973 31.047 11.969 1 96.38 320 ASP B C 1
ATOM 5423 O O . ASP B 1 320 ? 0.716 30.781 10.797 1 96.38 320 ASP B O 1
ATOM 5427 N N . GLY B 1 321 ? 0.122 30.688 12.953 1 97.19 321 GLY B N 1
ATOM 5428 C CA . GLY B 1 321 ? -1.191 30.125 12.703 1 97.19 321 GLY B CA 1
ATOM 5429 C C . GLY B 1 321 ? -1.141 28.641 12.336 1 97.19 321 GLY B C 1
ATOM 5430 O O . GLY B 1 321 ? -2.162 28.062 11.977 1 97.19 321 GLY B O 1
ATOM 5431 N N . GLN B 1 322 ? 0.047 28 12.406 1 98.38 322 GLN B N 1
ATOM 5432 C CA . GLN B 1 322 ? 0.212 26.578 12.109 1 98.38 322 GLN B CA 1
ATOM 5433 C C . GLN B 1 322 ? -0.363 25.703 13.227 1 98.38 322 GLN B C 1
ATOM 5435 O O . GLN B 1 322 ? -0.082 25.938 14.406 1 98.38 322 GLN B O 1
ATOM 5440 N N . LEU B 1 323 ? -1.197 24.781 12.859 1 98.69 323 LEU B N 1
ATOM 5441 C CA . LEU B 1 323 ? -1.704 23.812 13.836 1 98.69 323 LEU B CA 1
ATOM 5442 C C . LEU B 1 323 ? -0.571 22.969 14.398 1 98.69 323 LEU B C 1
ATOM 5444 O O . LEU B 1 323 ? 0.156 22.312 13.641 1 98.69 323 LEU B O 1
ATOM 5448 N N . ARG B 1 324 ? -0.419 23.031 15.75 1 98.19 324 ARG B N 1
ATOM 5449 C CA . ARG B 1 324 ? 0.429 22.062 16.438 1 98.19 324 ARG B CA 1
ATOM 5450 C C . ARG B 1 324 ? -0.199 20.672 16.422 1 98.19 324 ARG B C 1
ATOM 5452 O O . ARG B 1 324 ? -1.283 20.469 16.969 1 98.19 324 ARG B O 1
ATOM 5459 N N . GLN B 1 325 ? 0.554 19.734 15.789 1 98.5 325 GLN B N 1
ATOM 5460 C CA . GLN B 1 325 ? 0.022 18.375 15.727 1 98.5 325 GLN B CA 1
ATOM 5461 C C . GLN B 1 325 ? 1.141 17.359 15.547 1 98.5 325 GLN B C 1
ATOM 5463 O O . GLN B 1 325 ? 2.18 17.656 14.961 1 98.5 325 GLN B O 1
ATOM 5468 N N . PRO B 1 326 ? 0.91 16.094 16.047 1 98.62 326 PRO B N 1
ATOM 5469 C CA . PRO B 1 326 ? 1.833 15.023 15.688 1 98.62 326 PRO B CA 1
ATOM 5470 C C . PRO B 1 326 ? 1.846 14.734 14.188 1 98.62 326 PRO B C 1
ATOM 5472 O O . PRO B 1 326 ? 0.837 14.938 13.508 1 98.62 326 PRO B O 1
ATOM 5475 N N . VAL B 1 327 ? 2.975 14.391 13.695 1 98.81 327 VAL B N 1
ATOM 5476 C CA . VAL B 1 327 ? 3.125 13.945 12.312 1 98.81 327 VAL B CA 1
ATOM 5477 C C . VAL B 1 327 ? 3.352 12.438 12.273 1 98.81 327 VAL B C 1
ATOM 5479 O O . VAL B 1 327 ? 4.25 11.922 12.938 1 98.81 327 VAL B O 1
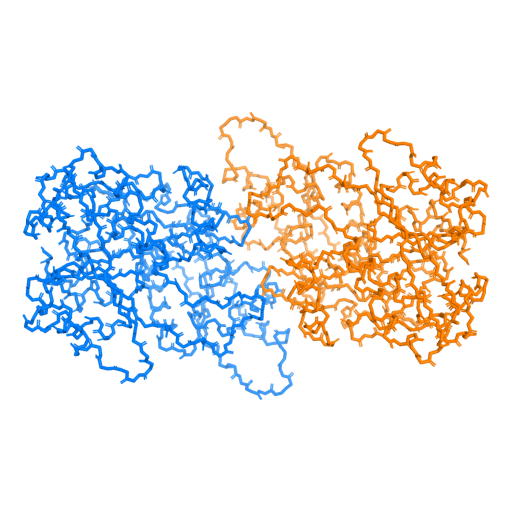ATOM 5482 N N . LEU B 1 328 ? 2.5 11.75 11.523 1 98.75 328 LEU B N 1
ATOM 5483 C CA . LEU B 1 328 ? 2.621 10.305 11.367 1 98.75 328 LEU B CA 1
ATOM 5484 C C . LEU B 1 328 ? 3.725 9.953 10.375 1 98.75 328 LEU B C 1
ATOM 5486 O O . LEU B 1 328 ? 3.881 10.625 9.352 1 98.75 328 LEU B O 1
ATOM 5490 N N . LEU B 1 329 ? 4.523 8.992 10.703 1 98.62 329 LEU B N 1
ATOM 5491 C CA . LEU B 1 329 ? 5.398 8.344 9.734 1 98.62 329 LEU B CA 1
ATOM 5492 C C . LEU B 1 329 ? 4.836 6.984 9.328 1 98.62 329 LEU B C 1
ATOM 5494 O O . LEU B 1 329 ? 4.82 6.051 10.125 1 98.62 329 LEU B O 1
ATOM 5498 N N . VAL B 1 330 ? 4.461 6.953 8.047 1 98.25 330 VAL B N 1
ATOM 5499 C CA . VAL B 1 330 ? 3.646 5.809 7.656 1 98.25 330 VAL B CA 1
ATOM 5500 C C . VAL B 1 330 ? 4.227 5.164 6.398 1 98.25 330 VAL B C 1
ATOM 5502 O O . VAL B 1 330 ? 4.879 5.836 5.598 1 98.25 330 VAL B O 1
ATOM 5505 N N . GLN B 1 331 ? 4.094 3.91 6.281 1 96.62 331 GLN B N 1
ATOM 5506 C CA . GLN B 1 331 ? 4.133 3.172 5.023 1 96.62 331 GLN B CA 1
ATOM 5507 C C . GLN B 1 331 ? 2.82 2.438 4.773 1 96.62 331 GLN B C 1
ATOM 5509 O O . GLN B 1 331 ? 1.906 2.494 5.598 1 96.62 331 GLN B O 1
ATOM 5514 N N . GLU B 1 332 ? 2.637 1.888 3.641 1 93.88 332 GLU B N 1
ATOM 5515 C CA . GLU B 1 332 ? 1.33 1.512 3.113 1 93.88 332 GLU B CA 1
ATOM 5516 C C . GLU B 1 332 ? 0.587 0.593 4.078 1 93.88 332 GLU B C 1
ATOM 5518 O O . GLU B 1 332 ? -0.642 0.636 4.164 1 93.88 332 GLU B O 1
ATOM 5523 N N . ARG B 1 333 ? 1.331 -0.223 4.855 1 95 333 ARG B N 1
ATOM 5524 C CA . ARG B 1 333 ? 0.627 -1.248 5.621 1 95 333 ARG B CA 1
ATOM 5525 C C . ARG B 1 333 ? 0.935 -1.128 7.109 1 95 333 ARG B C 1
ATOM 5527 O O . ARG B 1 333 ? 0.653 -2.047 7.883 1 95 333 ARG B O 1
ATOM 5534 N N . SER B 1 334 ? 1.553 0.035 7.453 1 94.94 334 SER B N 1
ATOM 5535 C CA . SER B 1 334 ? 1.923 0.13 8.859 1 94.94 334 SER B CA 1
ATOM 5536 C C . SER B 1 334 ? 2.189 1.576 9.266 1 94.94 334 SER B C 1
ATOM 5538 O O . SER B 1 334 ? 2.785 2.34 8.5 1 94.94 334 SER B O 1
ATOM 5540 N N . LEU B 1 335 ? 1.702 1.968 10.406 1 96.88 335 LEU B N 1
ATOM 5541 C CA . LEU B 1 335 ? 2.191 3.148 11.109 1 96.88 335 LEU B CA 1
ATOM 5542 C C . LEU B 1 335 ? 3.527 2.863 11.789 1 96.88 335 LEU B C 1
ATOM 5544 O O . LEU B 1 335 ? 3.596 2.049 12.711 1 96.88 335 LEU B O 1
ATOM 5548 N N . VAL B 1 336 ? 4.562 3.523 11.383 1 97.5 336 VAL B N 1
ATOM 5549 C CA . VAL B 1 336 ? 5.91 3.182 11.836 1 97.5 336 VAL B CA 1
ATOM 5550 C C . VAL B 1 336 ? 6.246 3.957 13.102 1 97.5 336 VAL B C 1
ATOM 5552 O O . VAL B 1 336 ? 6.809 3.398 14.047 1 97.5 336 VAL B O 1
ATOM 5555 N N . ALA B 1 337 ? 5.902 5.215 13.062 1 97.31 337 ALA B N 1
ATOM 5556 C CA . ALA B 1 337 ? 6.203 6.078 14.195 1 97.31 337 ALA B CA 1
ATOM 5557 C C . ALA B 1 337 ? 5.312 7.316 14.195 1 97.31 337 ALA B C 1
ATOM 5559 O O . ALA B 1 337 ? 4.598 7.574 13.227 1 97.31 337 ALA B O 1
ATOM 5560 N N . VAL B 1 338 ? 5.301 7.973 15.305 1 97.62 338 VAL B N 1
ATOM 5561 C CA . VAL B 1 338 ? 4.629 9.258 15.453 1 97.62 338 VAL B CA 1
ATOM 5562 C C . VAL B 1 338 ? 5.613 10.305 15.969 1 97.62 338 VAL B C 1
ATOM 5564 O O . VAL B 1 338 ? 6.285 10.086 16.984 1 97.62 338 VAL B O 1
ATOM 5567 N N . ALA B 1 339 ? 5.746 11.344 15.25 1 98.19 339 ALA B N 1
ATOM 5568 C CA . ALA B 1 339 ? 6.633 12.43 15.664 1 98.19 339 ALA B CA 1
ATOM 5569 C C . ALA B 1 339 ? 5.859 13.516 16.406 1 98.19 339 ALA B C 1
ATOM 5571 O O . ALA B 1 339 ? 4.699 13.789 16.094 1 98.19 339 ALA B O 1
ATOM 5572 N N . PRO B 1 340 ? 6.414 14.234 17.375 1 97.75 340 PRO B N 1
ATOM 5573 C CA . PRO B 1 340 ? 7.828 14.18 17.75 1 97.75 340 PRO B CA 1
ATOM 5574 C C . PRO B 1 340 ? 8.211 12.867 18.422 1 97.75 340 PRO B C 1
ATOM 5576 O O . PRO B 1 340 ? 7.422 12.312 19.203 1 97.75 340 PRO B O 1
ATOM 5579 N N . VAL B 1 341 ? 9.391 12.398 17.969 1 95.75 341 VAL B N 1
ATOM 5580 C CA . VAL B 1 341 ? 9.906 11.141 18.5 1 95.75 341 VAL B CA 1
ATOM 5581 C C . VAL B 1 341 ? 10.461 11.375 19.906 1 95.75 341 VAL B C 1
ATOM 5583 O O . VAL B 1 341 ? 10.945 12.461 20.219 1 95.75 341 VAL B O 1
ATOM 5586 N N . GLU B 1 342 ? 10.328 10.336 20.75 1 90.12 342 GLU B N 1
ATOM 5587 C CA . GLU B 1 342 ? 10.883 10.438 22.094 1 90.12 342 GLU B CA 1
ATOM 5588 C C . GLU B 1 342 ? 12.359 10.844 22.062 1 90.12 342 GLU B C 1
ATOM 5590 O O . GLU B 1 342 ? 13.125 10.32 21.25 1 90.12 342 GLU B O 1
ATOM 5595 N N . GLY B 1 343 ? 12.688 11.766 22.875 1 88.56 343 GLY B N 1
ATOM 5596 C CA . GLY B 1 343 ? 14.07 12.211 22.938 1 88.56 343 GLY B CA 1
ATOM 5597 C C . GLY B 1 343 ? 14.273 13.602 22.375 1 88.56 343 GLY B C 1
ATOM 5598 O O . GLY B 1 343 ? 15.312 14.227 22.594 1 88.56 343 GLY B O 1
ATOM 5599 N N . PHE B 1 344 ? 13.352 14.023 21.641 1 88.38 344 PHE B N 1
ATOM 5600 C CA . PHE B 1 344 ? 13.43 15.367 21.078 1 88.38 344 PHE B CA 1
ATOM 5601 C C . PHE B 1 344 ? 12.508 16.312 21.828 1 88.38 344 PHE B C 1
ATOM 5603 O O . PHE B 1 344 ? 11.398 16.609 21.375 1 88.38 344 PHE B O 1
ATOM 5610 N N . ALA B 1 345 ? 12.984 16.875 22.844 1 84.19 345 ALA B N 1
ATOM 5611 C CA . ALA B 1 345 ? 12.203 17.688 23.781 1 84.19 345 ALA B CA 1
ATOM 5612 C C . ALA B 1 345 ? 12.18 19.156 23.344 1 84.19 345 ALA B C 1
ATOM 5614 O O . ALA B 1 345 ? 13.031 19.594 22.578 1 84.19 345 ALA B O 1
ATOM 5615 N N . HIS B 1 346 ? 11.203 19.75 23.625 1 88.44 346 HIS B N 1
ATOM 5616 C CA . HIS B 1 346 ? 11.008 21.203 23.5 1 88.44 346 HIS B CA 1
ATOM 5617 C C . HIS B 1 346 ? 10.664 21.828 24.844 1 88.44 346 HIS B C 1
ATOM 5619 O O . HIS B 1 346 ? 9.906 21.234 25.625 1 88.44 346 HIS B O 1
ATOM 5625 N N . PRO B 1 347 ? 11.203 22.969 25.203 1 86.06 347 PRO B N 1
ATOM 5626 C CA . PRO B 1 347 ? 11.023 23.562 26.531 1 86.06 347 PRO B CA 1
ATOM 5627 C C . PRO B 1 347 ? 9.57 23.922 26.828 1 86.06 347 PRO B C 1
ATOM 5629 O O . PRO B 1 347 ? 9.148 23.891 27.984 1 86.06 347 PRO B O 1
ATOM 5632 N N . LYS B 1 348 ? 8.836 24.25 25.859 1 89.12 348 LYS B N 1
ATOM 5633 C CA . LYS B 1 348 ? 7.48 24.734 26.109 1 89.12 348 LYS B CA 1
ATOM 5634 C C . LYS B 1 348 ? 6.445 23.719 25.656 1 89.12 348 LYS B C 1
ATOM 5636 O O . LYS B 1 348 ? 5.527 23.375 26.406 1 89.12 348 LYS B O 1
ATOM 5641 N N . ASN B 1 349 ? 6.543 23.266 24.453 1 93.38 349 ASN B N 1
ATOM 5642 C CA . ASN B 1 349 ? 5.605 22.328 23.828 1 93.38 349 ASN B CA 1
ATOM 5643 C C . ASN B 1 349 ? 6.316 21.375 22.875 1 93.38 349 ASN B C 1
ATOM 5645 O O . ASN B 1 349 ? 6.863 21.797 21.859 1 93.38 349 ASN B O 1
ATOM 5649 N N . GLU B 1 350 ? 6.258 20.062 23.125 1 94.25 350 GLU B N 1
ATOM 5650 C CA . GLU B 1 350 ? 6.988 19.078 22.344 1 94.25 350 GLU B CA 1
ATOM 5651 C C . GLU B 1 350 ? 6.617 19.141 20.859 1 94.25 350 GLU B C 1
ATOM 5653 O O . GLU B 1 350 ? 7.457 18.906 19.984 1 94.25 350 GLU B O 1
ATOM 5658 N N . LEU B 1 351 ? 5.383 19.578 20.562 1 97.06 351 LEU B N 1
ATOM 5659 C CA . LEU B 1 351 ? 4.922 19.656 19.188 1 97.06 351 LEU B CA 1
ATOM 5660 C C . LEU B 1 351 ? 5.633 20.766 18.422 1 97.06 351 LEU B C 1
ATOM 5662 O O . LEU B 1 351 ? 5.68 20.75 17.203 1 97.06 351 LEU B O 1
ATOM 5666 N N . ASP B 1 352 ? 6.227 21.703 19.125 1 97.25 352 ASP B N 1
ATOM 5667 C CA . ASP B 1 352 ? 6.918 22.828 18.5 1 97.25 352 ASP B CA 1
ATOM 5668 C C . ASP B 1 352 ? 8.328 22.422 18.062 1 97.25 352 ASP B C 1
ATOM 5670 O O . ASP B 1 352 ? 9.023 23.219 17.422 1 97.25 352 ASP B O 1
ATOM 5674 N N . SER B 1 353 ? 8.719 21.141 18.391 1 97.19 353 SER B N 1
ATOM 5675 C CA . SER B 1 353 ? 10 20.641 17.891 1 97.19 353 SER B CA 1
ATOM 5676 C C . SER B 1 353 ? 9.945 20.359 16.391 1 97.19 353 SER B C 1
ATOM 5678 O O . SER B 1 353 ? 10.977 20.156 15.758 1 97.19 353 SER B O 1
ATOM 5680 N N . LEU B 1 354 ? 8.75 20.375 15.82 1 98.38 354 LEU B N 1
ATOM 5681 C CA . LEU B 1 354 ? 8.555 20.141 14.391 1 98.38 354 LEU B CA 1
ATOM 5682 C C . LEU B 1 354 ? 8.328 21.453 13.656 1 98.38 354 LEU B C 1
ATOM 5684 O O . LEU B 1 354 ? 7.445 22.234 14.016 1 98.38 354 LEU B O 1
ATOM 5688 N N . GLY B 1 355 ? 9.078 21.672 12.609 1 98 355 GLY B N 1
ATOM 5689 C CA . GLY B 1 355 ? 8.938 22.875 11.812 1 98 355 GLY B CA 1
ATOM 5690 C C . GLY B 1 355 ? 9.633 24.078 12.422 1 98 355 GLY B C 1
ATOM 5691 O O . GLY B 1 355 ? 10.602 23.938 13.172 1 98 355 GLY B O 1
ATOM 5692 N N . TYR B 1 356 ? 9.258 25.281 12 1 97.19 356 TYR B N 1
ATOM 5693 C CA . TYR B 1 356 ? 9.859 26.531 12.461 1 97.19 356 TYR B CA 1
ATOM 5694 C C . TYR B 1 356 ? 9.25 26.969 13.789 1 97.19 356 TYR B C 1
ATOM 5696 O O . TYR B 1 356 ? 8.062 27.281 13.859 1 97.19 356 TYR B O 1
ATOM 5704 N N . ASP B 1 357 ? 10.133 27.031 14.797 1 95.31 357 ASP B N 1
ATOM 5705 C CA . ASP B 1 357 ? 9.703 27.484 16.125 1 95.31 357 ASP B CA 1
ATOM 5706 C C . ASP B 1 357 ? 9.578 29 16.172 1 95.31 357 ASP B C 1
ATOM 5708 O O . ASP B 1 357 ? 9.906 29.688 15.211 1 95.31 357 ASP B O 1
ATOM 5712 N N . GLU B 1 358 ? 9.062 29.469 17.281 1 94.69 358 GLU B N 1
ATOM 5713 C CA . GLU B 1 358 ? 8.742 30.891 17.469 1 94.69 358 GLU B CA 1
ATOM 5714 C C . GLU B 1 358 ? 9.961 31.766 17.219 1 94.69 358 GLU B C 1
ATOM 5716 O O . GLU B 1 358 ? 9.875 32.781 16.5 1 94.69 358 GLU B O 1
ATOM 5721 N N . PRO B 1 359 ? 11.133 31.344 17.688 1 94.31 359 PRO B N 1
ATOM 5722 C CA . PRO B 1 359 ? 12.273 32.219 17.453 1 94.31 359 PRO B CA 1
ATOM 5723 C C . PRO B 1 359 ? 12.758 32.188 16 1 94.31 359 PRO B C 1
ATOM 5725 O O . PRO B 1 359 ? 13.492 33.094 15.57 1 94.31 359 PRO B O 1
ATOM 5728 N N . GLU B 1 360 ? 12.344 31.172 15.258 1 94.5 360 GLU B N 1
ATOM 5729 C CA . GLU B 1 360 ? 12.852 30.953 13.914 1 94.5 360 GLU B CA 1
ATOM 5730 C C . GLU B 1 360 ? 11.898 31.5 12.859 1 94.5 360 GLU B C 1
ATOM 5732 O O . GLU B 1 360 ? 12.25 31.594 11.68 1 94.5 360 GLU B O 1
ATOM 5737 N N . THR B 1 361 ? 10.688 31.859 13.281 1 93.44 361 THR B N 1
ATOM 5738 C CA . THR B 1 361 ? 9.641 32.188 12.32 1 93.44 361 THR B CA 1
ATOM 5739 C C . THR B 1 361 ? 9.977 33.5 11.602 1 93.44 361 THR B C 1
ATOM 5741 O O . THR B 1 361 ? 10.539 34.406 12.195 1 93.44 361 THR B O 1
ATOM 5744 N N . SER B 1 362 ? 9.711 33.531 10.344 1 95.38 362 SER B N 1
ATOM 5745 C CA . SER B 1 362 ? 9.836 34.75 9.547 1 95.38 362 SER B CA 1
ATOM 5746 C C . SER B 1 362 ? 8.484 35.438 9.344 1 95.38 362 SER B C 1
ATOM 5748 O O . SER B 1 362 ? 8.352 36.344 8.523 1 95.38 362 SER B O 1
ATOM 5750 N N . CYS B 1 363 ? 7.508 34.875 10.078 1 94.81 363 CYS B N 1
ATOM 5751 C CA . CYS B 1 363 ? 6.172 35.469 10.016 1 94.81 363 CYS B CA 1
ATOM 5752 C C . CYS B 1 363 ? 6.098 36.75 10.844 1 94.81 363 CYS B C 1
ATOM 5754 O O . CYS B 1 363 ? 6.371 36.719 12.047 1 94.81 363 CYS B O 1
ATOM 5756 N N . HIS B 1 364 ? 5.625 37.875 10.211 1 89.38 364 HIS B N 1
ATOM 5757 C CA . HIS B 1 364 ? 5.52 39.156 10.898 1 89.38 364 HIS B CA 1
ATOM 5758 C C . HIS B 1 364 ? 4.066 39.594 11.039 1 89.38 364 HIS B C 1
ATOM 5760 O O . HIS B 1 364 ? 3.77 40.562 11.703 1 89.38 364 HIS B O 1
ATOM 5766 N N . ALA B 1 365 ? 3.166 38.812 10.336 1 83.81 365 ALA B N 1
ATOM 5767 C CA . ALA B 1 365 ? 1.731 39.094 10.445 1 83.81 365 ALA B CA 1
ATOM 5768 C C . ALA B 1 365 ? 1.068 38.125 11.414 1 83.81 365 ALA B C 1
ATOM 5770 O O . ALA B 1 365 ? 0.074 37.469 11.078 1 83.81 365 ALA B O 1
ATOM 5771 N N . LYS B 1 366 ? 1.474 38.031 12.625 1 79.12 366 LYS B N 1
ATOM 5772 C CA . LYS B 1 366 ? 1.007 37.031 13.594 1 79.12 366 LYS B CA 1
ATOM 5773 C C . LYS B 1 366 ? -0.517 37.031 13.688 1 79.12 366 LYS B C 1
ATOM 5775 O O . LYS B 1 366 ? -1.146 38.094 13.656 1 79.12 366 LYS B O 1
ATOM 5780 N N . PRO B 1 367 ? -1.088 35.969 13.688 1 77.5 367 PRO B N 1
ATOM 5781 C CA . PRO B 1 367 ? -2.549 35.906 13.773 1 77.5 367 PRO B CA 1
ATOM 5782 C C . PRO B 1 367 ? -3.1 36.531 15.047 1 77.5 367 PRO B C 1
ATOM 5784 O O . PRO B 1 367 ? -2.385 36.656 16.047 1 77.5 367 PRO B O 1
#

pLDDT: mean 94.43, std 7.98, range [52.34, 98.94]

InterPro domains:
  IPR022478 ABC transporter, substrate-binding protein, PQQ-dependent alcohol dehydrogenase system [TIGR03863] (23-364)
  IPR028081 Leucine-binding protein domain [PF13458] (63-180)
  IPR028082 Periplasmic binding protein-like I [SSF53822] (64-331)
  IPR051010 Branched-chain amino acid transport protein [PTHR30483] (63-180)

Foldseek 3Di:
DEEAEAEEEAEDPDPQPDDDPPDDDDPCAQVLLLVVLQVVLVVVCVVLVYHYHYHYDYDDVPDDSLVVLLVCLVVVHAEYEYHDDPVSVLVNLPDPSNPRHAYEDLHAQDVCCQFVSDAQRYAYQWHHLLLFLLQVLLVCVVVVQAEEAEEFEDDPQSVRSVVSNVVNSVVNVGHDPHYDYDDPDPPVPDDLLRVLQVRQDDDDGQAYEYRDCSPNPQVSNQPRHVDNHFYEHVATFGWTPDDPQDDAQCNVVVQVVSCVRRVDGHHSSSLSSNQSSQLQSQQCVVQSHPDSVSSSVQLLDPPRFGRSSQPGTWGADQQRNYIQDWIWTDHDNHGDDIPPDPPQDDPPDRSQSGGAHPVRGNRPNGD/DAEAEAEEEAEDPDPQPDDDPPDDDDPCAQVLLQVVLQVVLVVVCVVLVYHYHYHYDYDDVPDDSLVVLLVCLVVVHAEYEYHDDPVSVLVNLPDPSNPRHAYEDLHAQDVCCQFVSPAQRYAYQWHHLLLFLLQVLLVCVVVVQAEEAEEFEDDPQSVRSVVSNVVNSVVNVGHDPHYDYDDPDPPVPDDLLRVLQVRQDDDDGQAYEYRCCSPNPQVSNQPRHVDNHAYEHVATFGWGPDDPQDDAQCNVVVQVVSCVRRVDGHHSSSLSSNQSSNLQSQQCVVQSDNDSVSSSVQLLDPPRFGRSSQPGTWGADQQRNYIQDWIWTDHDNHGDDIPPDPPQDDPPDRSQSGGAHPVRGNRPNGD

Secondary structure (DSSP, 8-state):
-EEEEEEEEEEPPP--TT--TTSPP-SSTTHHHHHHHHHHHHHHHHHHTEEEEEEEEEEPTT--HHHHHHHHHHTT--EEEEES-HHHHHHHHHSGGGTT-EEEE-S---SGGGTTT--TTEEE-SPPHHHHHHHHHHHHHHHT--EEEEEE-SSHHHHHHHHHHHHHHHHHT-EEEEEEE------TT--HHHHHHHHT-SS--SEEEEE-TT-SSGGGTTTTSSSS--EEESSSBEEES--TT--TTTHHHHHHHHHHHHSSPPPHHHHHHHHHHHHHHHHHHHHT---HHHHHHHHTSTT--EE-SSSSEEEE-TTT-BEE--EEEEETTEEEEEESPTT---SS-GGGGSS--GGG----S--/-EEEEEEEEEEPPP--TT--TTSPP-SSTTHHHHHHHHHHHHHHHHHHTEEEEEEEEEEPTT--HHHHHHHHHHTT--EEEEES-HHHHHHHHHSGGGTT-EEEE-S---SGGGTTT--TTEEE-SPPHHHHHHHHHHHHHHHT--EEEEEE-SSHHHHHHHHHHHHHHHHHT-EEEEEEE------TT--HHHHHHHHT-SS--SEEEEE-TT-SSGGGTTTTSSSS--EEESSSBEEES--TT--TTTHHHHHHHHHHHHSSPPPHHHHHHHHHHHHHHHHHHHHT---HHHHHHHHTSTT--EE-SSSSEEEE-TTT-BEE--EEEEETTEEEEEESPTT---SS-GGGGSS--GGG----S--

Solvent-accessible surface area (backbone atoms only — not comparable to full-atom values): 38635 Å² total; per-residue (Å²): 118,52,74,44,56,33,30,37,43,32,41,78,71,73,75,64,93,59,63,60,85,80,56,80,87,73,89,53,71,24,56,56,19,30,53,49,19,39,54,55,39,40,62,57,14,69,78,71,46,41,41,65,48,75,46,78,43,76,45,56,95,85,54,60,63,64,60,54,49,50,50,42,40,74,72,66,35,35,45,33,38,33,36,56,56,68,72,55,49,49,54,49,65,67,36,77,82,29,73,80,26,44,35,34,32,16,57,50,38,58,55,47,53,39,14,79,54,30,45,43,46,39,34,33,52,38,62,31,39,38,25,36,26,30,35,53,42,47,51,30,49,75,62,63,52,41,32,28,30,37,40,28,37,79,50,73,65,8,47,54,40,42,49,24,40,53,53,28,26,63,74,68,69,37,41,74,77,43,75,46,70,54,71,86,65,87,50,89,85,66,45,66,77,64,46,35,24,64,71,56,52,74,78,87,56,35,30,37,36,31,20,26,78,79,49,79,56,45,63,62,40,60,92,33,41,45,57,62,35,38,39,24,42,64,32,57,44,20,58,32,75,54,55,80,52,51,61,56,60,60,28,46,60,54,51,50,56,44,27,71,72,68,73,46,84,72,47,49,31,13,50,15,23,20,48,50,39,39,46,53,40,50,25,22,61,75,64,71,39,85,47,66,69,63,27,55,53,38,51,56,36,90,82,40,67,36,88,71,48,69,82,55,72,25,39,42,39,55,52,37,21,41,44,38,55,64,36,35,31,28,40,96,77,28,58,68,48,59,20,68,39,91,90,52,77,38,98,85,45,46,50,52,59,41,38,75,36,81,92,66,47,59,29,83,38,46,84,118,53,74,44,56,34,30,37,43,33,41,78,72,73,76,63,92,58,63,61,84,79,56,80,85,74,90,52,73,24,57,56,19,31,53,50,17,38,54,57,39,39,63,58,15,70,78,72,45,40,40,64,47,76,46,79,44,76,45,56,94,87,54,60,63,64,60,55,48,51,50,42,41,73,72,65,35,33,44,34,38,34,36,57,56,67,70,56,50,51,53,48,64,67,37,77,82,29,75,80,27,42,35,34,33,17,58,51,37,59,54,48,54,41,15,78,54,30,45,44,45,39,34,32,51,39,61,30,39,39,25,36,27,30,34,52,42,46,50,31,50,76,62,64,52,42,33,28,31,36,41,27,38,80,49,72,66,9,48,54,40,41,49,23,39,53,53,27,26,62,74,67,69,38,41,76,75,42,77,48,72,53,68,87,66,89,49,90,84,65,46,65,77,65,45,34,24,65,70,54,51,75,78,87,57,34,30,37,37,31,18,26,76,78,49,79,57,44,62,62,41,60,93,33,41,46,56,62,34,39,40,24,40,63,32,56,44,20,57,33,75,54,54,82,52,51,62,57,60,59,28,47,58,53,51,51,56,43,28,72,72,67,74,44,81,73,48,49,31,12,50,14,23,20,49,52,40,39,48,52,41,51,26,23,60,76,65,71,39,85,48,66,67,63,26,54,53,38,50,57,36,90,81,38,68,36,87,69,46,68,80,57,70,25,37,42,38,52,53,36,20,41,43,36,56,61,36,34,31,30,39,97,78,26,60,70,47,58,19,67,38,90,88,52,78,38,96,84,45,46,50,50,60,40,38,75,34,78,91,66,46,58,29,83,40,44,78